Protein AF-A0A957SY38-F1 (afdb_monomer)

Structure (mmCIF, N/CA/C/O backbone):
data_AF-A0A957SY38-F1
#
_entry.id   AF-A0A957SY38-F1
#
loop_
_atom_site.group_PDB
_atom_site.id
_atom_site.type_symbol
_atom_site.label_atom_id
_atom_site.label_alt_id
_atom_site.label_comp_id
_atom_site.label_asym_id
_atom_site.label_entity_id
_atom_site.label_seq_id
_atom_site.pdbx_PDB_ins_code
_atom_site.Cartn_x
_atom_site.Cartn_y
_atom_site.Cartn_z
_atom_site.occupancy
_atom_site.B_iso_or_equiv
_atom_site.auth_seq_id
_atom_site.auth_comp_id
_atom_site.auth_asym_id
_atom_site.auth_atom_id
_atom_site.pdbx_PDB_model_num
ATOM 1 N N . VAL A 1 1 ? 1.635 20.350 -14.013 1.00 79.94 1 VAL A N 1
ATOM 2 C CA . VAL A 1 1 ? 2.293 19.852 -15.242 1.00 79.94 1 VAL A CA 1
ATOM 3 C C . VAL A 1 1 ? 1.212 19.504 -16.254 1.00 79.94 1 VAL A C 1
ATOM 5 O O . VAL A 1 1 ? 0.130 19.116 -15.829 1.00 79.94 1 VAL A O 1
ATOM 8 N N . SER A 1 2 ? 1.442 19.732 -17.550 1.00 83.50 2 SER A N 1
ATOM 9 C CA . SER A 1 2 ? 0.483 19.354 -18.598 1.00 83.50 2 SER A CA 1
ATOM 10 C C . SER A 1 2 ? 0.835 17.958 -19.095 1.00 83.50 2 SER A C 1
ATOM 12 O O . SER A 1 2 ? 1.918 17.783 -19.642 1.00 83.50 2 SER A O 1
ATOM 14 N N . ARG A 1 3 ? -0.064 16.991 -18.899 1.00 92.38 3 ARG A N 1
ATOM 15 C CA . ARG A 1 3 ? 0.058 15.640 -19.458 1.00 92.38 3 ARG A CA 1
ATOM 16 C C . ARG A 1 3 ? -0.596 15.587 -20.826 1.00 92.38 3 ARG A C 1
ATOM 18 O O . ARG A 1 3 ? -1.640 16.208 -21.031 1.00 92.38 3 ARG A O 1
ATOM 25 N N . THR A 1 4 ? -0.004 14.841 -21.746 1.00 93.19 4 THR A N 1
ATOM 26 C CA . THR A 1 4 ? -0.582 14.622 -23.075 1.00 93.19 4 THR A CA 1
ATOM 27 C C . THR A 1 4 ? -0.441 13.168 -23.475 1.00 93.19 4 THR A C 1
ATOM 29 O O . THR A 1 4 ? 0.666 12.633 -23.462 1.00 93.19 4 THR A O 1
ATOM 32 N N . THR A 1 5 ? -1.548 12.553 -23.879 1.00 95.75 5 THR A N 1
ATOM 33 C CA . THR A 1 5 ? -1.513 11.259 -24.559 1.00 95.75 5 THR A CA 1
ATOM 34 C C . THR A 1 5 ? -1.025 11.452 -25.993 1.00 95.75 5 THR A C 1
ATOM 36 O O . THR A 1 5 ? -1.453 12.393 -26.669 1.00 95.75 5 THR A O 1
ATOM 39 N N . VAL A 1 6 ? -0.126 10.588 -26.455 1.00 96.31 6 VAL A N 1
ATOM 40 C CA . VAL A 1 6 ? 0.447 10.615 -27.806 1.00 96.31 6 VAL A CA 1
ATOM 41 C C . VAL A 1 6 ? 0.292 9.259 -28.484 1.00 96.31 6 VAL A C 1
ATOM 43 O O . VAL A 1 6 ? 0.269 8.231 -27.815 1.00 96.31 6 VAL A O 1
ATOM 46 N N . ALA A 1 7 ? 0.189 9.277 -29.814 1.00 96.50 7 ALA A N 1
ATOM 47 C CA . ALA A 1 7 ? 0.090 8.060 -30.609 1.00 96.50 7 ALA A CA 1
ATOM 48 C C . ALA A 1 7 ? 1.457 7.363 -30.710 1.00 96.50 7 ALA A C 1
ATOM 50 O O . ALA A 1 7 ? 2.388 7.934 -31.287 1.00 96.50 7 ALA A O 1
ATOM 51 N N . GLY A 1 8 ? 1.572 6.136 -30.197 1.00 94.19 8 GLY A N 1
ATOM 52 C CA . GLY A 1 8 ? 2.828 5.380 -30.163 1.00 94.19 8 GLY A CA 1
ATOM 53 C C . GLY A 1 8 ? 3.878 5.996 -29.230 1.00 94.19 8 GLY A C 1
ATOM 54 O O . GLY A 1 8 ? 3.548 6.545 -28.180 1.00 94.19 8 GLY A O 1
ATOM 55 N N . ALA A 1 9 ? 5.160 5.890 -29.588 1.00 95.12 9 ALA A N 1
ATOM 56 C CA . ALA A 1 9 ? 6.260 6.306 -28.717 1.00 95.12 9 ALA A CA 1
ATOM 57 C C . ALA A 1 9 ? 6.232 7.804 -28.355 1.00 95.12 9 ALA A C 1
ATOM 59 O O . ALA A 1 9 ? 5.933 8.667 -29.186 1.00 95.12 9 ALA A O 1
ATOM 60 N N . ILE A 1 10 ? 6.626 8.109 -27.117 1.00 96.69 10 ILE A N 1
ATOM 61 C CA . ILE A 1 10 ? 6.794 9.483 -26.634 1.00 96.69 10 ILE A CA 1
ATOM 62 C C . ILE A 1 10 ? 7.938 10.216 -27.350 1.00 96.69 10 ILE A C 1
ATOM 64 O O . ILE A 1 10 ? 8.841 9.610 -27.932 1.00 96.69 10 ILE A O 1
ATOM 68 N N . ALA A 1 11 ? 7.923 11.546 -27.289 1.00 96.12 11 ALA A N 1
ATOM 69 C CA . ALA A 1 11 ? 8.984 12.382 -27.830 1.00 96.12 11 ALA A CA 1
ATOM 70 C C . ALA A 1 11 ? 10.340 12.106 -27.150 1.00 96.12 11 ALA A C 1
ATOM 72 O O . ALA A 1 11 ? 10.431 11.788 -25.962 1.00 96.12 11 ALA A O 1
ATOM 73 N N . ALA A 1 12 ? 11.421 12.255 -27.918 1.00 94.38 12 ALA A N 1
ATOM 74 C CA . ALA A 1 12 ? 12.777 12.103 -27.406 1.00 94.38 12 ALA A CA 1
ATOM 75 C C . ALA A 1 12 ? 13.173 13.268 -26.485 1.00 94.38 12 ALA A C 1
ATOM 77 O O . ALA A 1 12 ? 12.737 14.404 -26.672 1.00 94.38 12 ALA A O 1
ATOM 78 N N . GLY A 1 13 ? 14.073 13.003 -25.534 1.00 94.88 13 GLY A N 1
ATOM 79 C CA . GLY A 1 13 ? 14.542 14.027 -24.601 1.00 94.88 13 GLY A CA 1
ATOM 80 C C . GLY A 1 13 ? 13.419 14.549 -23.699 1.00 94.88 13 GLY A C 1
ATOM 81 O O . GLY A 1 13 ? 12.395 13.894 -23.531 1.00 94.88 13 GLY A O 1
ATOM 82 N N . ALA A 1 14 ? 13.614 15.730 -23.115 1.00 94.88 14 ALA A N 1
ATOM 83 C CA . ALA A 1 14 ? 12.714 16.278 -22.098 1.00 94.88 14 ALA A CA 1
ATOM 84 C C . ALA A 1 14 ? 11.263 16.507 -22.578 1.00 94.88 14 ALA A C 1
ATOM 86 O O . ALA A 1 14 ? 10.340 16.525 -21.766 1.00 94.88 14 ALA A O 1
ATOM 87 N N . ASP A 1 15 ? 11.037 16.628 -23.890 1.00 94.75 15 ASP A N 1
ATOM 88 C CA . ASP A 1 15 ? 9.701 16.826 -24.471 1.00 94.75 15 ASP A CA 1
ATOM 89 C C . ASP A 1 15 ? 8.756 15.636 -24.204 1.00 94.75 15 ASP A C 1
ATOM 91 O O . ASP A 1 15 ? 7.536 15.806 -24.178 1.00 94.75 15 ASP A O 1
ATOM 95 N N . GLY A 1 16 ? 9.310 14.439 -23.974 1.00 95.31 16 GLY A N 1
ATOM 96 C CA . GLY A 1 16 ? 8.559 13.227 -23.637 1.00 95.31 16 GLY A CA 1
ATOM 97 C C . GLY A 1 16 ? 8.314 13.002 -22.143 1.00 95.31 16 GLY A C 1
ATOM 98 O O . GLY A 1 16 ? 7.634 12.046 -21.794 1.00 95.31 16 GLY A O 1
ATOM 99 N N . ASP A 1 17 ? 8.841 13.846 -21.248 1.00 95.25 17 ASP A N 1
ATOM 100 C CA . ASP A 1 17 ? 8.916 13.564 -19.800 1.00 95.25 17 ASP A CA 1
ATOM 101 C C . ASP A 1 17 ? 7.569 13.424 -19.075 1.00 95.25 17 ASP A C 1
ATOM 103 O O . ASP A 1 17 ? 7.537 12.974 -17.933 1.00 95.25 17 ASP A O 1
ATOM 107 N N . ASN A 1 18 ? 6.474 13.864 -19.697 1.00 95.12 18 ASN A N 1
ATOM 108 C CA . ASN A 1 18 ? 5.114 13.766 -19.155 1.00 95.12 18 ASN A CA 1
ATOM 109 C C . ASN A 1 18 ? 4.106 13.399 -20.258 1.00 95.12 18 ASN A C 1
ATOM 111 O O . ASN A 1 18 ? 2.960 13.864 -20.266 1.00 95.12 18 ASN A O 1
ATOM 115 N N . GLN A 1 19 ? 4.567 12.631 -21.246 1.00 95.38 19 GLN A N 1
ATOM 116 C CA . GLN A 1 19 ? 3.722 12.079 -22.297 1.00 95.38 19 GLN A CA 1
ATOM 117 C C . GLN A 1 19 ? 3.343 10.641 -21.944 1.00 95.38 19 GLN A C 1
ATOM 119 O O . GLN A 1 19 ? 4.170 9.872 -21.459 1.00 95.38 19 GLN A O 1
ATOM 124 N N . LEU A 1 20 ? 2.091 10.278 -22.203 1.00 94.25 20 LEU A N 1
ATOM 125 C CA . LEU A 1 20 ? 1.596 8.913 -22.034 1.00 94.25 20 LEU A CA 1
ATOM 126 C C . LEU A 1 20 ? 1.368 8.318 -23.423 1.00 94.25 20 LEU A C 1
ATOM 128 O O . LEU A 1 20 ? 0.679 8.931 -24.239 1.00 94.25 20 LEU A O 1
ATOM 132 N N . SER A 1 21 ? 1.964 7.165 -23.711 1.00 94.75 21 SER A N 1
ATOM 133 C CA . SER A 1 21 ? 1.693 6.463 -24.966 1.00 94.75 21 SER A CA 1
ATOM 134 C C . SER A 1 21 ? 0.283 5.868 -24.941 1.00 94.75 21 SER A C 1
ATOM 136 O O . SER A 1 21 ? -0.179 5.418 -23.894 1.00 94.75 21 SER A O 1
ATOM 138 N N . ASP A 1 22 ? -0.409 5.864 -26.079 1.00 95.00 22 ASP A N 1
ATOM 139 C CA . ASP A 1 22 ? -1.618 5.055 -26.277 1.00 95.00 22 ASP A CA 1
ATOM 140 C C . ASP A 1 22 ? -1.317 3.605 -26.704 1.00 95.00 22 ASP A C 1
ATOM 142 O O . ASP A 1 22 ? -2.225 2.773 -26.743 1.00 95.00 22 ASP A O 1
ATOM 146 N N . ASP A 1 23 ? -0.053 3.296 -27.002 1.00 93.94 23 ASP A N 1
ATOM 147 C CA . ASP A 1 23 ? 0.437 1.952 -27.264 1.00 93.94 23 ASP A CA 1
ATOM 148 C C . ASP A 1 23 ? 0.973 1.359 -25.952 1.00 93.94 23 ASP A C 1
ATOM 150 O O . ASP A 1 23 ? 2.042 1.760 -25.490 1.00 93.94 23 ASP A O 1
ATOM 154 N N . PRO A 1 24 ? 0.281 0.376 -25.352 1.00 89.31 24 PRO A N 1
ATOM 155 C CA . PRO A 1 24 ? 0.676 -0.186 -24.063 1.00 89.31 24 PRO A CA 1
ATOM 156 C C . PRO A 1 24 ? 1.985 -0.988 -24.132 1.00 89.31 24 PRO A C 1
ATOM 158 O O . PRO A 1 24 ? 2.511 -1.382 -23.096 1.00 89.31 24 PRO A O 1
ATOM 161 N N . THR A 1 25 ? 2.514 -1.256 -25.333 1.00 90.50 25 THR A N 1
ATOM 162 C CA . THR A 1 25 ? 3.829 -1.888 -25.519 1.00 90.50 25 THR A CA 1
ATOM 163 C C . THR A 1 25 ? 4.977 -0.879 -25.589 1.00 90.50 25 THR A C 1
ATOM 165 O O . THR A 1 25 ? 6.143 -1.270 -25.535 1.00 90.50 25 THR A O 1
ATOM 168 N N . SER A 1 26 ? 4.665 0.415 -25.700 1.00 92.75 26 SER A N 1
ATOM 169 C CA . SER A 1 26 ? 5.651 1.485 -25.792 1.00 92.75 26 SER A CA 1
ATOM 170 C C . SER A 1 26 ? 5.959 2.053 -24.400 1.00 92.75 26 SER A C 1
ATOM 172 O O . SER A 1 26 ? 5.058 2.592 -23.757 1.00 92.75 26 SER A O 1
ATOM 174 N N . PRO A 1 27 ? 7.220 2.002 -23.930 1.00 93.12 27 PRO A N 1
ATOM 175 C CA . PRO A 1 27 ? 7.590 2.606 -22.657 1.00 93.12 27 PRO A CA 1
ATOM 176 C C . PRO A 1 27 ? 7.414 4.130 -22.684 1.00 93.12 27 PRO A C 1
ATOM 178 O O . PRO A 1 27 ? 7.592 4.802 -23.707 1.00 93.12 27 PRO A O 1
ATOM 181 N N . ASN A 1 28 ? 7.083 4.690 -21.529 1.00 94.44 28 ASN A N 1
ATOM 182 C CA . ASN A 1 28 ? 6.844 6.107 -21.310 1.00 94.44 28 ASN A CA 1
ATOM 183 C C . ASN A 1 28 ? 7.289 6.506 -19.895 1.00 94.44 28 ASN A C 1
ATOM 185 O O . ASN A 1 28 ? 7.605 5.664 -19.064 1.00 94.44 28 ASN A O 1
ATOM 189 N N . ARG A 1 29 ? 7.323 7.806 -19.603 1.00 92.88 29 ARG A N 1
ATOM 190 C CA . ARG A 1 29 ? 7.640 8.309 -18.260 1.00 92.88 29 ARG A CA 1
ATOM 191 C C . ARG A 1 29 ? 6.792 9.526 -17.937 1.00 92.88 29 ARG A C 1
ATOM 193 O O . ARG A 1 29 ? 6.439 10.297 -18.828 1.00 92.88 29 ARG A O 1
ATOM 200 N N . ASP A 1 30 ? 6.485 9.681 -16.659 1.00 93.88 30 ASP A N 1
ATOM 201 C CA . ASP A 1 30 ? 5.758 10.827 -16.129 1.00 93.88 30 ASP A CA 1
ATOM 202 C C . ASP A 1 30 ? 6.435 11.284 -14.8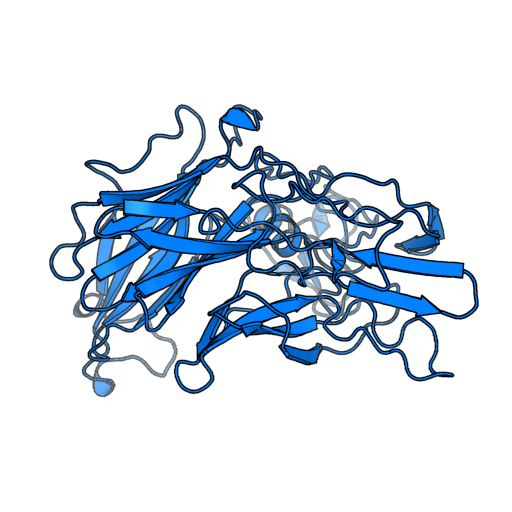40 1.00 93.88 30 ASP A C 1
ATOM 204 O O . ASP A 1 30 ? 6.210 10.735 -13.759 1.00 93.88 30 ASP A O 1
ATOM 208 N N . LEU A 1 31 ? 7.318 12.274 -14.970 1.00 93.75 31 LEU A N 1
ATOM 209 C CA . LEU A 1 31 ? 8.125 12.751 -13.845 1.00 93.75 31 LEU A CA 1
ATOM 210 C C . LEU A 1 31 ? 7.263 13.411 -12.759 1.00 93.75 31 LEU A C 1
ATOM 212 O O . LEU A 1 31 ? 7.582 13.319 -11.575 1.00 93.75 31 LEU A O 1
ATOM 216 N N . ASP A 1 32 ? 6.165 14.070 -13.145 1.00 93.69 32 ASP A N 1
ATOM 217 C CA . ASP A 1 32 ? 5.232 14.678 -12.192 1.00 93.69 32 ASP A CA 1
ATOM 218 C C . ASP A 1 32 ? 4.426 13.624 -11.429 1.00 93.69 32 ASP A C 1
ATOM 220 O O . ASP A 1 32 ? 4.154 13.830 -10.250 1.00 93.69 32 ASP A O 1
ATOM 224 N N . ALA A 1 33 ? 4.042 12.517 -12.072 1.00 93.56 33 ALA A N 1
ATOM 225 C CA . ALA A 1 33 ? 3.316 11.423 -11.430 1.00 93.56 33 ALA A CA 1
ATOM 226 C C . ALA A 1 33 ? 4.236 10.650 -10.486 1.00 93.56 33 ALA A C 1
ATOM 228 O O . ALA A 1 33 ? 3.856 10.420 -9.341 1.00 93.56 33 ALA A O 1
ATOM 229 N N . TYR A 1 34 ? 5.464 10.348 -10.923 1.00 93.94 34 TYR A N 1
ATOM 230 C CA . TYR A 1 34 ? 6.464 9.632 -10.127 1.00 93.94 34 TYR A CA 1
ATOM 231 C C . TYR A 1 34 ? 6.667 10.265 -8.740 1.00 93.94 34 TYR A C 1
ATOM 233 O O . TYR A 1 34 ? 6.623 9.583 -7.717 1.00 93.94 34 TYR A O 1
ATOM 241 N N . GLY A 1 35 ? 6.828 11.591 -8.684 1.00 93.19 35 GLY A N 1
ATOM 242 C CA . GLY A 1 35 ? 7.008 12.313 -7.420 1.00 93.19 35 GLY A CA 1
ATOM 243 C C . GLY A 1 35 ? 5.735 12.478 -6.579 1.00 93.19 35 GLY A C 1
ATOM 244 O O . GLY A 1 35 ? 5.821 12.921 -5.438 1.00 93.19 35 GLY A O 1
ATOM 245 N N . LYS A 1 36 ? 4.559 12.162 -7.129 1.00 95.00 36 LYS A N 1
ATOM 246 C CA . LYS A 1 36 ? 3.239 12.399 -6.516 1.00 95.00 36 LYS A CA 1
ATOM 247 C C . LYS A 1 36 ? 2.543 11.149 -5.996 1.00 95.00 36 LYS A C 1
ATOM 249 O O . LYS A 1 36 ? 1.549 11.269 -5.274 1.00 95.00 36 LYS A O 1
ATOM 254 N N . VAL A 1 37 ? 3.051 9.966 -6.329 1.00 95.31 37 VAL A N 1
ATOM 255 C CA . VAL A 1 37 ? 2.638 8.709 -5.694 1.00 95.31 37 VAL A CA 1
ATOM 256 C C . VAL A 1 37 ? 2.716 8.877 -4.174 1.00 95.31 37 VAL A C 1
ATOM 258 O O . VAL A 1 37 ? 3.676 9.466 -3.679 1.00 95.31 37 VAL A O 1
ATOM 261 N N . GLY A 1 38 ? 1.710 8.433 -3.421 1.00 95.06 38 GLY A N 1
ATOM 262 C CA . GLY A 1 38 ? 1.677 8.650 -1.966 1.00 95.06 38 GLY A CA 1
ATOM 263 C C . GLY A 1 38 ? 1.011 9.946 -1.501 1.00 95.06 38 GLY A C 1
ATOM 264 O O . GLY A 1 38 ? 0.711 10.046 -0.324 1.00 95.06 38 GLY A O 1
ATOM 265 N N . SER A 1 39 ? 0.780 10.939 -2.376 1.00 95.38 39 SER A N 1
ATOM 266 C CA . SER A 1 39 ? 0.422 12.299 -1.915 1.00 95.38 39 SER A CA 1
ATOM 267 C C . SER A 1 39 ? -0.611 13.062 -2.750 1.00 95.38 39 SER A C 1
ATOM 269 O O . SER A 1 39 ? -1.096 14.096 -2.308 1.00 95.38 39 SER A O 1
ATOM 271 N N .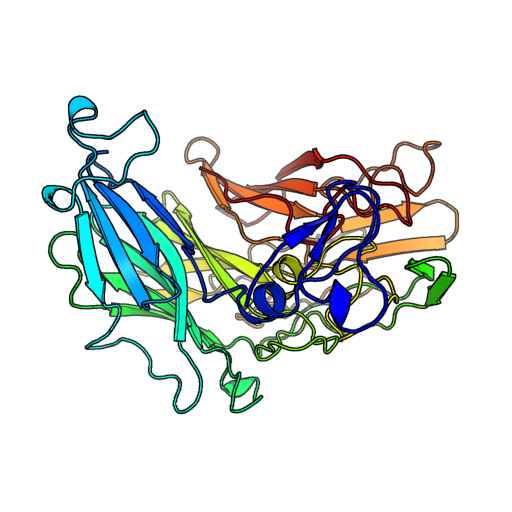 ALA A 1 40 ? -0.966 12.625 -3.962 1.00 94.00 40 ALA A N 1
ATOM 272 C CA . ALA A 1 40 ? -1.775 13.467 -4.856 1.00 94.00 40 ALA A CA 1
ATOM 273 C C . ALA A 1 40 ? -3.292 13.228 -4.841 1.00 94.00 40 ALA A C 1
ATOM 275 O O . ALA A 1 40 ? -4.027 14.134 -5.240 1.00 94.00 40 ALA A O 1
ATOM 276 N N . SER A 1 41 ? -3.764 12.043 -4.449 1.00 93.69 41 SER A N 1
ATOM 277 C CA . SER A 1 41 ? -5.167 11.644 -4.634 1.00 93.69 41 SER A CA 1
ATOM 278 C C . SER A 1 41 ? -5.772 11.057 -3.359 1.00 93.69 41 SER A C 1
ATOM 280 O O . SER A 1 41 ? -5.679 11.683 -2.304 1.00 93.69 41 SER A O 1
ATOM 282 N N . TYR A 1 42 ? -6.415 9.897 -3.464 1.00 96.31 42 TYR A N 1
ATOM 283 C CA . TYR A 1 42 ? -7.041 9.195 -2.360 1.00 96.31 42 TYR A CA 1
ATOM 284 C C . TYR A 1 42 ? -6.190 7.976 -2.022 1.00 96.31 42 TYR A C 1
ATOM 286 O O . TYR A 1 42 ? -5.564 7.414 -2.923 1.00 96.31 42 TYR A O 1
ATOM 294 N N . GLY A 1 43 ? -6.115 7.659 -0.736 1.00 96.62 43 GLY A N 1
ATOM 295 C CA . GLY A 1 43 ? -5.597 6.386 -0.265 1.00 96.62 43 GLY A CA 1
ATOM 296 C C . GLY A 1 43 ? -6.745 5.398 -0.237 1.00 96.62 43 GLY A C 1
ATOM 297 O O . GLY A 1 43 ? -7.457 5.240 -1.229 1.00 96.62 43 GLY A O 1
ATOM 298 N N . ASP A 1 44 ? -6.939 4.818 0.931 1.00 97.50 44 ASP A N 1
ATOM 299 C CA . ASP A 1 44 ? -7.923 3.782 1.165 1.00 97.50 44 ASP A CA 1
ATOM 300 C C . ASP A 1 44 ? -9.352 4.327 1.369 1.00 97.50 44 ASP A C 1
ATOM 302 O O . ASP A 1 44 ? -9.559 5.529 1.630 1.00 97.50 44 ASP A O 1
ATOM 306 N N . ILE A 1 45 ? -10.335 3.443 1.211 1.00 96.88 45 ILE A N 1
ATOM 307 C CA . ILE A 1 45 ? -11.766 3.667 1.401 1.00 96.88 45 ILE A CA 1
ATOM 308 C C . ILE A 1 45 ? -12.347 2.561 2.277 1.00 96.88 45 ILE A C 1
ATOM 310 O O . ILE A 1 45 ? -11.895 1.440 2.217 1.00 96.88 45 ILE A O 1
ATOM 314 N N . ASP A 1 46 ? -13.378 2.856 3.065 1.00 97.44 46 ASP A 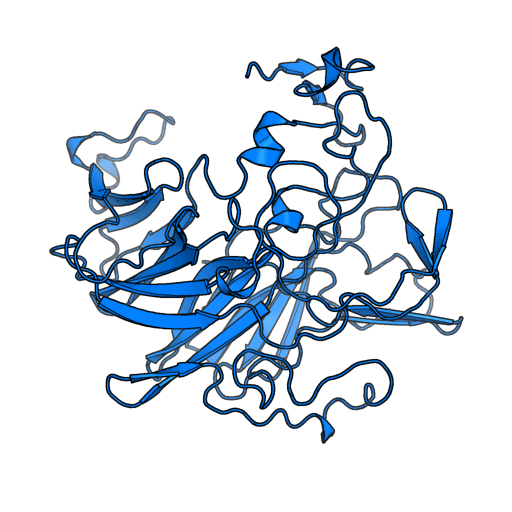N 1
ATOM 315 C CA . ASP A 1 46 ? -14.049 1.804 3.838 1.00 97.44 46 ASP A CA 1
ATOM 316 C C . ASP A 1 46 ? -15.500 2.196 4.140 1.00 97.44 46 ASP A C 1
ATOM 318 O O . ASP A 1 46 ? -15.858 3.383 4.201 1.00 97.44 46 ASP A O 1
ATOM 322 N N . LEU A 1 47 ? -16.373 1.202 4.292 1.00 96.56 47 LEU A N 1
ATOM 323 C CA . LEU A 1 47 ? -17.793 1.413 4.554 1.00 96.56 47 LEU A CA 1
ATOM 324 C C . LEU A 1 47 ? -18.087 1.289 6.052 1.00 96.56 47 LEU A C 1
ATOM 326 O O . LEU A 1 47 ? -17.681 0.338 6.708 1.00 96.56 47 LEU A O 1
ATOM 330 N N . SER A 1 48 ? -18.877 2.213 6.601 1.00 96.31 48 SER A N 1
ATOM 331 C CA . SER A 1 48 ? -19.338 2.089 7.985 1.00 96.31 48 SER A CA 1
ATOM 332 C C . SER A 1 48 ? -20.099 0.780 8.225 1.00 96.31 48 SER A C 1
ATOM 334 O O . SER A 1 48 ? -20.803 0.294 7.342 1.00 96.31 48 SER A O 1
ATOM 336 N N . ASP A 1 49 ? -20.042 0.256 9.457 1.00 93.62 49 ASP A N 1
ATOM 337 C CA . ASP A 1 49 ? -20.684 -1.016 9.848 1.00 93.62 49 ASP A CA 1
ATOM 338 C C . ASP A 1 49 ? -22.189 -1.102 9.490 1.00 93.62 49 ASP A C 1
ATOM 340 O O . ASP A 1 49 ? -22.751 -2.188 9.343 1.00 93.62 49 ASP A O 1
ATOM 344 N N . ASP A 1 50 ? -22.873 0.042 9.398 1.00 94.94 50 ASP A N 1
ATOM 345 C CA . ASP A 1 50 ? -24.296 0.148 9.059 1.00 94.94 50 ASP A CA 1
ATOM 346 C C . ASP A 1 50 ? -24.578 0.321 7.554 1.00 94.94 50 ASP A C 1
ATOM 348 O O . ASP A 1 50 ? -25.742 0.362 7.152 1.00 94.94 50 ASP A O 1
ATOM 352 N N . GLY A 1 51 ? -23.534 0.422 6.730 1.00 95.06 51 GLY A N 1
ATOM 353 C CA . GLY A 1 51 ? -23.604 0.590 5.282 1.00 95.06 51 GLY A CA 1
ATOM 354 C C . GLY A 1 51 ? -23.979 1.994 4.801 1.00 95.06 51 GLY A C 1
ATOM 355 O O . GLY A 1 51 ? -24.233 2.173 3.612 1.00 95.06 51 GLY A O 1
ATOM 356 N N . ASN A 1 52 ? -24.056 2.984 5.695 1.00 96.56 52 ASN A N 1
ATOM 357 C CA . ASN A 1 52 ? -24.614 4.301 5.372 1.00 96.56 52 ASN A CA 1
ATOM 358 C C . ASN A 1 52 ? -23.570 5.366 5.032 1.00 96.56 52 ASN A C 1
ATOM 360 O O . ASN A 1 52 ? -23.925 6.380 4.436 1.00 96.56 52 ASN A O 1
ATOM 364 N N . THR A 1 53 ? -22.308 5.183 5.420 1.00 97.75 53 THR A N 1
ATOM 365 C CA . THR A 1 53 ? -21.245 6.171 5.202 1.00 97.75 53 THR A CA 1
ATOM 366 C C . THR A 1 53 ? -20.040 5.520 4.547 1.00 97.75 53 THR A C 1
ATOM 368 O O . THR A 1 53 ? -19.440 4.619 5.123 1.00 97.75 53 THR A O 1
ATOM 371 N N . LEU A 1 54 ? -19.657 6.019 3.374 1.00 97.50 54 LEU A N 1
ATOM 372 C CA . LEU A 1 54 ? -18.387 5.689 2.738 1.00 97.50 54 LEU A CA 1
ATOM 373 C C . LEU A 1 54 ? -17.316 6.659 3.240 1.00 97.50 54 LEU A C 1
ATOM 375 O O . LEU A 1 54 ? -17.462 7.878 3.101 1.00 97.50 54 LEU A O 1
ATOM 379 N N . TRP A 1 55 ? -16.248 6.129 3.814 1.00 98.19 55 TRP A N 1
ATOM 380 C CA . TRP A 1 55 ? -15.098 6.892 4.276 1.00 98.19 55 TRP A CA 1
ATOM 381 C C . TRP A 1 55 ? -13.946 6.772 3.286 1.00 98.19 55 TRP A C 1
ATOM 383 O O . TRP A 1 55 ? -13.806 5.752 2.627 1.00 98.19 55 TRP A O 1
ATOM 393 N N . LEU A 1 56 ? -13.145 7.830 3.153 1.00 97.62 56 LEU A N 1
ATOM 394 C CA . LEU A 1 56 ? -11.980 7.866 2.266 1.00 97.62 56 LEU A CA 1
ATOM 395 C C . LEU A 1 56 ? -10.855 8.687 2.891 1.00 97.62 56 LEU A C 1
ATOM 397 O O . LEU A 1 56 ? -11.113 9.716 3.529 1.00 97.62 56 LEU A O 1
ATOM 401 N N . VAL A 1 57 ? -9.609 8.325 2.609 1.00 98.38 57 VAL A N 1
ATOM 402 C CA . VAL A 1 57 ? -8.440 9.152 2.937 1.00 98.38 57 VAL A CA 1
ATOM 403 C C . VAL A 1 57 ? -8.057 10.017 1.741 1.00 98.38 57 VAL A C 1
ATOM 405 O O . VAL A 1 57 ? -7.827 9.524 0.645 1.00 98.38 57 VAL A O 1
ATOM 408 N N . ASN A 1 58 ? -7.938 11.330 1.937 1.00 97.94 58 ASN A N 1
ATOM 409 C CA . ASN A 1 58 ? -7.391 12.258 0.945 1.00 97.94 58 ASN A CA 1
ATOM 410 C C . ASN A 1 58 ? -5.936 12.593 1.289 1.00 97.94 58 ASN A C 1
ATOM 412 O O . ASN A 1 58 ? -5.668 13.273 2.283 1.00 97.94 58 ASN A O 1
ATOM 416 N N . LEU A 1 59 ? -5.024 12.152 0.423 1.00 97.94 59 LEU A N 1
ATOM 417 C CA . LEU A 1 59 ? -3.570 12.231 0.585 1.00 97.94 59 LEU A CA 1
ATOM 418 C C . LEU A 1 59 ? -3.023 13.644 0.361 1.00 97.94 59 LEU A C 1
ATOM 420 O O . LEU A 1 59 ? -2.014 14.031 0.932 1.00 97.94 59 LEU A O 1
ATOM 424 N N . ASN A 1 60 ? -3.685 14.436 -0.484 1.00 96.88 60 ASN A N 1
ATOM 425 C CA . ASN A 1 60 ? -3.211 15.779 -0.825 1.00 96.88 60 ASN A CA 1
ATOM 426 C C . ASN A 1 60 ? -3.547 16.791 0.272 1.00 96.88 60 ASN A C 1
ATOM 428 O O . ASN A 1 60 ? -2.794 17.724 0.546 1.00 96.88 60 ASN A O 1
ATOM 432 N N . GLN A 1 61 ? -4.715 16.629 0.889 1.00 96.12 61 GLN A N 1
ATOM 433 C CA . GLN A 1 61 ? -5.192 17.534 1.931 1.00 96.12 61 GLN A CA 1
ATOM 434 C C . GLN A 1 61 ? -4.943 16.997 3.342 1.00 96.12 61 GLN A C 1
ATOM 436 O O . GLN A 1 61 ? -5.144 17.747 4.296 1.00 96.12 61 GLN A O 1
ATOM 441 N N . ASN A 1 62 ? -4.509 15.738 3.474 1.00 95.69 62 ASN A N 1
ATOM 442 C CA . ASN A 1 62 ? -4.403 15.013 4.739 1.00 95.69 62 ASN A CA 1
ATOM 443 C C . ASN A 1 62 ? -5.710 15.106 5.538 1.00 95.69 62 ASN A C 1
ATOM 445 O O . ASN A 1 62 ? -5.756 15.607 6.665 1.00 95.69 62 ASN A O 1
ATOM 449 N N . THR A 1 63 ? -6.802 14.662 4.917 1.00 97.31 63 THR A N 1
ATOM 450 C CA . THR A 1 63 ? -8.150 14.695 5.501 1.00 97.31 63 THR A CA 1
ATOM 451 C C . THR A 1 63 ? -8.849 13.355 5.328 1.00 97.31 63 THR A C 1
ATOM 453 O O . THR A 1 63 ? -8.739 12.746 4.267 1.00 97.31 63 THR A O 1
ATOM 456 N N . LEU A 1 64 ? -9.660 12.967 6.305 1.00 98.12 64 LEU A N 1
ATOM 457 C CA . LEU A 1 64 ? -10.734 12.000 6.115 1.00 98.12 64 LEU A CA 1
ATOM 458 C C . LEU A 1 64 ? -11.899 12.674 5.386 1.00 98.12 64 LEU A C 1
ATOM 460 O O . LEU A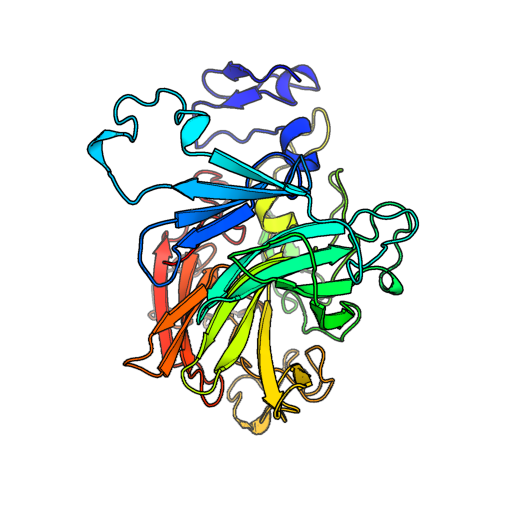 1 64 ? -12.234 13.830 5.659 1.00 98.12 64 LEU A O 1
ATOM 464 N N . ILE A 1 65 ? -12.534 11.946 4.483 1.00 98.12 65 ILE A N 1
ATOM 465 C CA . ILE A 1 65 ? -13.779 12.333 3.829 1.00 98.12 65 ILE A CA 1
ATOM 466 C C . ILE A 1 65 ? -14.835 11.313 4.239 1.00 98.12 65 ILE A C 1
ATOM 468 O O . ILE A 1 65 ? -14.562 10.121 4.227 1.00 98.12 65 ILE A O 1
ATOM 472 N N . ALA A 1 66 ? -16.026 11.782 4.593 1.00 98.12 66 ALA A N 1
ATOM 473 C CA . ALA A 1 66 ? -17.194 10.945 4.836 1.00 98.12 66 ALA A CA 1
ATOM 474 C C . ALA A 1 66 ? -18.278 11.310 3.825 1.00 98.12 66 ALA A C 1
ATOM 476 O O . ALA A 1 66 ? -18.609 12.491 3.673 1.00 98.12 66 ALA A O 1
ATOM 477 N N . VAL A 1 67 ? -18.821 10.312 3.137 1.00 98.06 67 VAL A N 1
ATOM 478 C CA . VAL A 1 67 ? -19.886 10.465 2.147 1.00 98.06 67 VAL A CA 1
ATOM 479 C C . VAL A 1 67 ? -21.102 9.672 2.604 1.00 98.06 67 VAL A C 1
ATOM 481 O O . VAL A 1 67 ? -21.028 8.456 2.744 1.00 98.06 67 VAL A O 1
ATOM 484 N N . ASP A 1 68 ? -22.224 10.353 2.820 1.00 98.00 68 ASP A N 1
ATOM 485 C CA . ASP A 1 68 ? -23.508 9.702 3.086 1.00 98.00 68 ASP A CA 1
ATOM 486 C C . ASP A 1 68 ? -23.999 8.994 1.816 1.00 98.00 68 ASP A C 1
ATOM 488 O O . ASP A 1 68 ? -24.284 9.627 0.793 1.00 98.00 68 ASP A O 1
ATOM 492 N N . VAL A 1 69 ? -24.068 7.668 1.895 1.00 97.38 69 VAL A N 1
ATOM 493 C CA . VAL A 1 69 ? -24.498 6.756 0.829 1.00 97.38 69 VAL A CA 1
ATOM 494 C C . VAL A 1 69 ? -25.780 6.000 1.199 1.00 97.38 69 VAL A C 1
ATOM 496 O O . VAL A 1 69 ? -26.185 5.084 0.484 1.00 97.38 69 VAL A O 1
ATOM 499 N N . SER A 1 70 ? -26.455 6.402 2.282 1.00 97.50 70 SER A N 1
ATOM 500 C CA . SER A 1 70 ? -27.660 5.738 2.800 1.00 97.50 70 SER A CA 1
ATOM 501 C C . SER A 1 70 ? -28.862 5.787 1.845 1.00 97.50 70 SER A C 1
ATOM 503 O O . SER A 1 70 ? -29.701 4.883 1.855 1.00 97.50 70 SER A O 1
ATOM 505 N N . ASP A 1 71 ? -28.942 6.815 0.990 1.00 96.75 71 ASP A N 1
ATOM 506 C CA . ASP A 1 71 ? -29.927 6.929 -0.091 1.00 96.75 71 ASP A CA 1
ATOM 507 C C . ASP A 1 71 ? -29.236 6.957 -1.468 1.00 96.75 71 ASP A C 1
ATOM 509 O O . ASP A 1 71 ? -28.847 8.028 -1.952 1.00 96.75 71 ASP A O 1
ATOM 513 N N . PRO A 1 72 ? -29.145 5.805 -2.161 1.00 92.69 72 PRO A N 1
ATOM 514 C CA . PRO A 1 72 ? -28.567 5.726 -3.499 1.00 92.69 72 PRO A CA 1
ATOM 515 C C . PRO A 1 72 ? -29.239 6.633 -4.537 1.00 92.69 72 PRO A C 1
ATOM 517 O O . PRO A 1 72 ? -28.626 6.939 -5.556 1.00 92.69 72 PRO A O 1
ATOM 520 N N . ALA A 1 73 ? -30.480 7.089 -4.313 1.00 95.31 73 ALA A N 1
ATOM 521 C CA . ALA A 1 73 ? -31.153 8.006 -5.231 1.00 95.31 73 ALA A CA 1
ATOM 522 C C . ALA A 1 73 ? -30.571 9.433 -5.203 1.00 95.31 73 ALA A C 1
ATOM 524 O O . ALA A 1 73 ? -30.807 10.192 -6.146 1.00 95.31 73 ALA A O 1
ATOM 525 N N . GLN A 1 74 ? -29.822 9.805 -4.155 1.00 94.62 74 GLN A N 1
ATOM 526 C CA . GLN A 1 74 ? -29.100 11.084 -4.081 1.00 94.62 74 GLN A CA 1
ATOM 527 C C . GLN A 1 74 ? -27.708 11.022 -4.726 1.00 94.62 74 GLN A C 1
ATOM 529 O O . GLN A 1 74 ? -27.085 12.066 -4.934 1.00 94.62 74 GLN A O 1
ATOM 534 N N . LEU A 1 75 ? -27.208 9.820 -5.029 1.00 95.38 75 LEU A N 1
ATOM 535 C CA . LEU A 1 75 ? -25.872 9.626 -5.576 1.00 95.38 75 LEU A CA 1
ATOM 536 C C . LEU A 1 75 ? -25.885 9.751 -7.110 1.00 95.38 75 LEU A C 1
ATOM 538 O O . LEU A 1 75 ? -26.744 9.168 -7.780 1.00 95.38 75 LEU A O 1
ATOM 542 N N . PRO A 1 76 ? -24.938 10.500 -7.699 1.00 93.69 76 PRO A N 1
ATOM 543 C CA . PRO A 1 76 ? -24.846 10.627 -9.145 1.00 93.69 76 PRO A CA 1
ATOM 544 C C . PRO A 1 76 ? -24.404 9.304 -9.785 1.00 93.69 76 PRO A C 1
ATOM 546 O O . PRO A 1 76 ? -23.474 8.649 -9.326 1.00 93.69 76 PRO A O 1
ATOM 549 N N . THR A 1 77 ? -25.050 8.932 -10.891 1.00 93.56 77 THR A N 1
ATOM 550 C CA . THR A 1 77 ? -24.709 7.738 -11.697 1.00 93.56 77 THR A CA 1
ATOM 551 C C . THR A 1 77 ? -24.174 8.094 -13.086 1.00 93.56 77 THR A C 1
ATOM 553 O O . THR A 1 77 ? -23.835 7.217 -13.876 1.00 93.56 77 THR A O 1
ATOM 556 N N . ASP A 1 78 ? -24.083 9.388 -13.393 1.00 93.31 78 ASP A N 1
ATOM 557 C CA . ASP A 1 78 ? -23.637 9.947 -14.672 1.00 93.31 78 ASP A CA 1
ATOM 558 C C . ASP A 1 78 ? -22.200 10.498 -14.620 1.00 93.31 78 ASP A C 1
ATOM 560 O O . ASP A 1 78 ? -21.743 11.140 -15.566 1.00 93.31 78 ASP A O 1
ATOM 564 N N . GLY A 1 79 ? -21.492 10.262 -13.511 1.00 90.25 79 GLY A N 1
ATOM 565 C CA . GLY A 1 79 ? -20.144 10.775 -13.268 1.00 90.25 79 GLY A CA 1
ATOM 566 C C . GLY A 1 79 ? -20.088 12.251 -12.860 1.00 90.25 79 GLY A C 1
ATOM 567 O O . GLY A 1 79 ? -18.996 12.815 -12.787 1.00 90.25 79 GLY A O 1
ATOM 568 N N . SER A 1 80 ? -21.228 12.900 -12.598 1.00 94.31 80 SER A N 1
ATOM 569 C CA . SER A 1 80 ? -21.233 14.220 -11.961 1.00 94.31 80 SER A CA 1
ATOM 570 C C . SER A 1 80 ? -20.727 14.153 -10.512 1.00 94.31 80 SER A C 1
ATOM 572 O O . SER A 1 80 ? -20.663 13.091 -9.895 1.00 94.31 80 SER A O 1
ATOM 574 N N . ALA A 1 81 ? -20.306 15.300 -9.970 1.00 94.31 81 ALA A N 1
ATOM 575 C CA . ALA A 1 81 ? -19.764 15.370 -8.616 1.00 94.31 81 ALA A CA 1
ATOM 576 C C . ALA A 1 81 ? -20.833 15.047 -7.557 1.00 94.31 81 ALA A C 1
ATOM 578 O O . ALA A 1 81 ? -21.977 15.493 -7.669 1.00 94.31 81 ALA A O 1
ATOM 579 N N . VAL A 1 82 ? -20.432 14.338 -6.496 1.00 95.50 82 VAL A N 1
ATOM 580 C CA . VAL A 1 82 ? -21.299 14.063 -5.341 1.00 95.50 82 VAL A CA 1
ATOM 581 C C . VAL A 1 82 ? -21.763 15.390 -4.715 1.00 95.50 82 VAL A C 1
ATOM 583 O O . VAL A 1 82 ? -20.932 16.281 -4.497 1.00 95.50 82 VAL A O 1
ATOM 586 N N . PRO A 1 83 ? -23.068 15.563 -4.420 1.00 96.62 83 PRO A N 1
ATOM 587 C CA . PRO A 1 83 ? -23.572 16.767 -3.773 1.00 96.62 83 PRO A CA 1
ATOM 588 C C . PRO A 1 83 ? -22.831 17.073 -2.470 1.00 96.62 83 PRO A C 1
ATOM 590 O O . PRO A 1 83 ? -22.727 16.223 -1.589 1.00 96.62 83 PRO A O 1
ATOM 593 N N . SER A 1 84 ? -22.388 18.320 -2.291 1.00 96.50 84 SER A N 1
ATOM 594 C CA . SER A 1 84 ? -21.640 18.731 -1.092 1.00 96.50 84 SER A CA 1
ATOM 595 C C . SER A 1 84 ? -22.426 18.580 0.216 1.00 96.50 84 SER A C 1
ATOM 597 O O . SER A 1 84 ? -21.843 18.659 1.286 1.00 96.50 84 SER A O 1
ATOM 599 N N . SER A 1 85 ? -23.749 18.405 0.154 1.00 96.94 85 SER A N 1
ATOM 600 C CA . SER A 1 85 ? -24.587 18.103 1.319 1.00 96.94 85 SER A CA 1
ATOM 601 C C . SER A 1 85 ? -24.377 16.694 1.873 1.00 96.94 85 SER A C 1
ATOM 603 O O . SER A 1 85 ? -24.683 16.476 3.039 1.00 96.94 85 SER A O 1
ATOM 605 N N . LEU A 1 86 ? -23.880 15.763 1.054 1.00 97.88 86 LEU A N 1
ATOM 606 C CA . LEU A 1 86 ? -23.581 14.385 1.451 1.00 97.88 86 LEU A CA 1
ATOM 607 C C . LEU A 1 86 ? -22.131 14.218 1.913 1.00 97.88 86 LEU A C 1
ATOM 609 O O . LEU A 1 86 ? -21.788 13.170 2.437 1.00 97.88 86 LEU A O 1
ATOM 613 N N . VAL A 1 87 ? -21.277 15.226 1.704 1.00 97.81 87 VAL A N 1
ATOM 614 C CA . VAL A 1 87 ? -19.831 15.120 1.920 1.00 97.81 87 VAL A CA 1
ATOM 615 C C . VAL A 1 87 ? -19.415 15.937 3.138 1.00 97.81 87 VAL A C 1
ATOM 617 O O . VAL A 1 87 ? -19.657 17.143 3.203 1.00 97.81 87 VAL A O 1
ATOM 620 N N . GLN A 1 88 ? -18.734 15.292 4.078 1.00 97.62 88 GLN A N 1
ATOM 621 C CA . GLN A 1 88 ? -18.029 15.931 5.186 1.00 97.62 88 GLN A CA 1
ATOM 622 C C . GLN A 1 88 ? -16.526 15.694 5.048 1.00 97.62 88 GLN A C 1
ATOM 624 O O . GLN A 1 88 ? -16.095 14.667 4.530 1.00 97.62 88 GLN A O 1
ATOM 629 N N . VAL A 1 89 ? -15.722 16.658 5.499 1.00 97.12 89 VAL A N 1
ATOM 630 C CA . VAL A 1 89 ? -14.257 16.598 5.416 1.00 97.12 89 VAL A CA 1
ATOM 631 C C . VAL A 1 89 ? -13.667 16.932 6.777 1.00 97.12 89 VAL A C 1
ATOM 633 O O . VAL A 1 89 ? -13.970 17.979 7.353 1.00 97.12 89 VAL A O 1
ATOM 636 N N . TYR A 1 90 ? -12.796 16.057 7.265 1.00 96.94 90 TYR A N 1
ATOM 637 C CA . TYR A 1 90 ? -12.192 16.133 8.586 1.00 96.94 90 TYR A CA 1
ATOM 638 C C . TYR A 1 90 ? -10.671 16.112 8.460 1.00 96.94 90 TYR A C 1
ATOM 640 O O . TYR A 1 90 ? -10.101 15.124 8.003 1.00 96.94 90 TYR A O 1
ATOM 648 N N . PRO A 1 91 ? -9.981 17.192 8.837 1.00 95.94 91 PRO A N 1
ATOM 649 C CA . PRO A 1 91 ? -8.528 17.203 8.817 1.00 95.94 91 PRO A CA 1
ATOM 650 C C . PRO A 1 91 ? -7.905 16.190 9.778 1.00 95.94 91 PRO A C 1
ATOM 652 O O . PRO A 1 91 ? -8.342 16.055 10.921 1.00 95.94 91 PRO A O 1
ATOM 655 N N . ILE A 1 92 ? -6.820 15.553 9.345 1.00 95.25 92 ILE A N 1
ATOM 656 C CA . ILE A 1 92 ? -6.025 14.640 10.169 1.00 95.25 92 ILE A CA 1
ATOM 657 C C . ILE A 1 92 ? -4.942 15.465 10.874 1.00 95.25 92 ILE A C 1
ATOM 659 O O . ILE A 1 92 ? -3.770 15.480 10.507 1.00 95.25 92 ILE A O 1
ATOM 663 N N . PHE A 1 93 ? -5.361 16.237 11.874 1.00 89.62 93 PHE A N 1
ATOM 664 C CA . PHE A 1 93 ? -4.471 16.956 12.784 1.00 89.62 93 PHE A CA 1
ATOM 665 C C . PHE A 1 93 ? -5.091 17.025 14.178 1.00 89.62 93 PHE A C 1
ATOM 667 O O . PHE A 1 93 ? -6.298 16.873 14.348 1.00 89.62 93 PHE A O 1
ATOM 674 N N . GLY A 1 94 ? -4.280 17.339 15.187 1.00 83.31 94 GLY A N 1
ATOM 675 C CA . GLY A 1 94 ? -4.773 17.640 16.529 1.00 83.31 94 GLY A CA 1
ATOM 676 C C . GLY A 1 94 ? -4.017 16.890 17.611 1.00 83.31 94 GLY A C 1
ATOM 677 O O . GLY A 1 94 ? -2.831 16.596 17.472 1.00 83.31 94 GLY A O 1
ATOM 678 N N . ALA A 1 95 ? -4.702 16.624 18.722 1.00 82.50 95 ALA A N 1
ATOM 679 C CA . ALA A 1 95 ? -4.112 15.893 19.834 1.00 82.50 95 ALA A CA 1
ATOM 680 C C . ALA A 1 95 ? -3.746 14.464 19.405 1.00 82.50 95 ALA A C 1
ATOM 682 O O . ALA A 1 95 ? -4.549 13.789 18.767 1.00 82.50 95 ALA A O 1
ATOM 683 N N . ASN A 1 96 ? -2.548 14.022 19.796 1.00 87.12 96 ASN A N 1
ATOM 684 C CA . ASN A 1 96 ? -2.002 12.683 19.547 1.00 87.12 96 ASN A CA 1
ATOM 685 C C . ASN A 1 96 ? -1.805 12.297 18.071 1.00 87.12 96 ASN A C 1
ATOM 687 O O . ASN A 1 96 ? -1.517 11.136 17.799 1.00 87.12 96 ASN A O 1
ATOM 691 N N . VAL A 1 97 ? -1.912 13.242 17.131 1.00 95.00 97 VAL A N 1
ATOM 692 C CA . VAL A 1 97 ? -1.392 13.035 15.775 1.00 95.00 97 VAL A CA 1
ATOM 693 C C . VAL A 1 97 ? 0.131 13.242 15.824 1.00 95.00 97 VAL A C 1
ATOM 695 O O . VAL A 1 97 ? 0.565 14.303 16.290 1.00 95.00 97 VAL A O 1
ATOM 698 N N . PRO A 1 98 ? 0.951 12.261 15.401 1.00 94.56 98 PRO A N 1
ATOM 699 C CA . PRO A 1 98 ? 2.407 12.360 15.441 1.00 94.56 98 PRO A CA 1
ATOM 700 C C . PRO A 1 98 ? 2.946 13.560 14.657 1.00 94.56 98 PRO A C 1
ATOM 702 O O . PRO A 1 98 ? 2.379 13.982 13.650 1.00 94.56 98 PRO A O 1
ATOM 705 N N . THR A 1 99 ? 4.081 14.103 15.102 1.00 91.50 99 THR A N 1
ATOM 706 C CA . THR A 1 99 ? 4.814 15.137 14.361 1.00 91.50 99 THR A CA 1
ATOM 707 C C . THR A 1 99 ? 6.071 14.538 13.746 1.00 91.50 99 THR A C 1
ATOM 709 O O . THR A 1 99 ? 6.929 14.061 14.484 1.00 91.50 99 THR A O 1
ATOM 712 N N . CYS A 1 100 ? 6.243 14.666 12.433 1.00 95.31 100 CYS A N 1
ATOM 713 C CA . CYS A 1 100 ? 7.430 14.174 11.723 1.00 95.31 100 CYS A CA 1
ATOM 714 C C . CYS A 1 100 ? 8.590 15.194 11.692 1.00 95.31 100 CYS A C 1
ATOM 716 O O . CYS A 1 100 ? 9.492 15.116 10.866 1.00 95.31 100 CYS A O 1
ATOM 718 N N . GLY A 1 101 ? 8.580 16.204 12.570 1.00 94.06 101 GLY A N 1
ATOM 719 C CA . GLY A 1 101 ? 9.594 17.260 12.571 1.00 94.06 101 GLY A CA 1
ATOM 720 C C . GLY A 1 101 ? 9.589 18.069 11.269 1.00 94.06 101 GLY A C 1
ATOM 721 O O . GLY A 1 101 ? 8.662 18.839 11.029 1.00 94.06 101 GLY A O 1
ATOM 722 N N . THR A 1 102 ? 10.652 17.939 10.469 1.00 96.06 102 THR A N 1
ATOM 723 C CA . THR A 1 102 ? 10.767 18.561 9.134 1.00 96.06 102 THR A CA 1
ATOM 724 C C . THR A 1 102 ? 10.273 17.667 7.998 1.00 96.06 102 THR A C 1
ATOM 726 O O . THR A 1 102 ? 10.173 18.146 6.871 1.00 96.06 102 THR A O 1
ATOM 729 N N . ASP A 1 103 ? 10.026 16.390 8.284 1.00 97.12 103 ASP A N 1
ATOM 730 C CA . ASP A 1 103 ? 9.485 15.404 7.351 1.00 97.12 103 ASP A CA 1
ATOM 731 C C . ASP A 1 103 ? 7.951 15.499 7.294 1.00 97.12 103 ASP A C 1
ATOM 733 O O . ASP A 1 103 ? 7.333 16.263 8.047 1.00 97.12 103 ASP A O 1
ATOM 737 N N . THR A 1 104 ? 7.325 14.746 6.390 1.00 96.44 104 THR A N 1
ATOM 738 C CA . THR A 1 104 ? 5.871 14.809 6.166 1.00 96.44 104 THR A CA 1
ATOM 739 C C . THR A 1 104 ? 5.184 13.543 6.664 1.00 96.44 104 THR A C 1
ATOM 741 O O . THR A 1 104 ? 5.696 12.439 6.499 1.00 96.44 104 THR A O 1
ATOM 744 N N . LEU A 1 105 ? 4.013 13.720 7.283 1.00 97.38 105 LEU A N 1
ATOM 745 C CA . LEU A 1 105 ? 3.116 12.633 7.662 1.00 97.38 105 LEU A CA 1
ATOM 746 C C . LEU A 1 105 ? 2.151 12.359 6.505 1.00 97.38 105 LEU A C 1
ATOM 748 O O . LEU A 1 105 ? 1.417 13.269 6.106 1.00 97.38 105 LEU A O 1
ATOM 752 N N . HIS A 1 106 ? 2.131 11.126 6.009 1.00 97.44 106 HIS A N 1
ATOM 753 C CA . HIS A 1 106 ? 1.233 10.692 4.937 1.00 97.44 106 HIS A CA 1
ATOM 754 C C . HIS A 1 106 ? 0.241 9.667 5.481 1.00 97.44 106 HIS A C 1
ATOM 756 O O . HIS A 1 106 ? 0.677 8.597 5.905 1.00 97.44 106 HIS A O 1
ATOM 762 N N . PRO A 1 107 ? -1.065 9.973 5.518 1.00 97.81 107 PRO A N 1
ATOM 763 C CA . PRO A 1 107 ? -2.091 8.974 5.792 1.00 97.81 107 PRO A CA 1
ATOM 764 C C . PRO A 1 107 ? -2.335 8.107 4.549 1.00 97.81 107 PRO A C 1
ATOM 766 O O . PRO A 1 107 ? -2.157 8.608 3.445 1.00 97.81 107 PRO A O 1
ATOM 769 N N . TRP A 1 108 ? -2.779 6.857 4.693 1.00 98.31 108 TRP A N 1
ATOM 770 C CA . TRP A 1 108 ? -3.240 6.048 3.556 1.00 98.31 108 TRP A CA 1
ATOM 771 C C . TRP A 1 108 ? -4.329 5.048 3.944 1.00 98.31 108 TRP A C 1
ATOM 773 O O . TRP A 1 108 ? -5.469 5.286 3.556 1.00 98.31 108 TRP A O 1
ATOM 783 N N . GLY A 1 109 ? -3.983 3.977 4.672 1.00 98.06 109 GLY A N 1
ATOM 784 C CA . GLY A 1 109 ? -4.903 2.888 5.030 1.00 98.06 109 GLY A CA 1
ATOM 785 C C . GLY A 1 109 ? -6.014 3.323 5.980 1.00 98.06 109 GLY A C 1
ATOM 786 O O . GLY A 1 109 ? -5.811 4.239 6.790 1.00 98.06 109 GLY A O 1
ATOM 787 N N . LEU A 1 110 ? -7.176 2.682 5.896 1.00 98.50 110 LEU A N 1
ATOM 788 C CA . LEU A 1 110 ? -8.392 3.061 6.599 1.00 98.50 110 LEU A CA 1
ATOM 789 C C . LEU A 1 110 ? -9.272 1.845 6.896 1.00 98.50 110 LEU A C 1
ATOM 791 O O . LEU A 1 110 ? -9.683 1.131 6.005 1.00 98.50 110 LEU A O 1
ATOM 795 N N . LYS A 1 111 ? -9.702 1.701 8.151 1.00 98.31 111 LYS A N 1
ATOM 796 C CA . LYS A 1 111 ? -10.716 0.703 8.512 1.00 98.31 111 LYS A CA 1
ATOM 797 C C . LYS A 1 111 ? -11.745 1.251 9.470 1.00 98.31 111 LYS A C 1
ATOM 799 O O . LYS A 1 111 ? -11.383 1.806 10.513 1.00 98.31 111 LYS A O 1
ATOM 804 N N . ILE A 1 112 ? -13.025 1.066 9.176 1.00 98.06 112 ILE A N 1
ATOM 805 C CA . ILE A 1 112 ? -14.105 1.221 10.140 1.00 98.06 112 ILE A CA 1
ATOM 806 C C . ILE A 1 112 ? -14.395 -0.150 10.744 1.00 98.06 112 ILE A C 1
ATOM 808 O O . ILE A 1 112 ? -14.754 -1.108 10.072 1.00 98.06 112 ILE A O 1
ATOM 812 N N . TYR A 1 113 ? -14.228 -0.249 12.057 1.00 95.81 113 TYR A N 1
ATOM 813 C CA . TYR A 1 113 ? -14.424 -1.490 12.787 1.00 95.81 113 TYR A CA 1
ATOM 814 C C . TYR A 1 113 ? -15.124 -1.227 14.115 1.00 95.81 113 TYR A C 1
ATOM 816 O O . TYR A 1 113 ? -14.598 -0.548 15.006 1.00 95.81 113 TYR A O 1
ATOM 824 N N . ARG A 1 114 ? -16.326 -1.798 14.271 1.00 93.69 114 ARG A N 1
ATOM 825 C CA . ARG A 1 114 ? -17.116 -1.774 15.516 1.00 93.69 114 ARG A CA 1
ATOM 826 C C . ARG A 1 114 ? -17.334 -0.349 16.054 1.00 93.69 114 ARG A C 1
ATOM 828 O O . ARG A 1 114 ? -17.135 -0.080 17.243 1.00 93.69 114 ARG A O 1
ATOM 835 N N . GLY A 1 115 ? -17.748 0.564 15.178 1.00 93.31 115 GLY A N 1
ATOM 836 C CA . GLY A 1 115 ? -18.058 1.962 15.493 1.00 93.31 115 GLY A CA 1
ATOM 837 C C . GLY A 1 115 ? -16.838 2.852 15.752 1.00 93.31 115 GLY A C 1
ATOM 838 O O . GLY A 1 115 ? -16.976 3.941 16.314 1.00 93.31 115 GLY A O 1
ATOM 839 N N . ARG A 1 116 ? -15.634 2.406 15.383 1.00 96.62 116 ARG A N 1
ATOM 840 C CA . ARG A 1 116 ? -14.390 3.186 15.456 1.00 96.62 116 ARG A CA 1
ATOM 841 C C . ARG A 1 116 ? -13.713 3.183 14.096 1.00 96.62 116 ARG A C 1
ATOM 843 O O . ARG A 1 116 ? -13.762 2.178 13.404 1.00 96.62 116 ARG A O 1
ATOM 850 N N . GLY A 1 117 ? -13.074 4.290 13.743 1.00 98.06 117 GLY A N 1
ATOM 851 C CA . GLY A 1 117 ? -12.203 4.345 12.576 1.00 98.06 117 GLY A CA 1
ATOM 852 C C . GLY A 1 117 ? -10.745 4.178 12.980 1.00 98.06 117 GLY A C 1
ATOM 853 O O . GLY A 1 117 ? -10.356 4.626 14.062 1.00 98.06 117 GLY A O 1
ATOM 854 N N . TYR A 1 118 ? -9.955 3.558 12.116 1.00 98.44 118 TYR A N 1
ATOM 855 C CA . TYR A 1 118 ? -8.518 3.346 12.240 1.00 98.44 118 TYR A CA 1
ATOM 856 C C . TYR A 1 118 ? -7.851 3.846 10.966 1.00 98.44 118 TYR A C 1
ATOM 858 O O . TYR A 1 118 ? -8.347 3.578 9.882 1.00 98.44 118 TYR A O 1
ATOM 866 N N . ILE A 1 119 ? -6.766 4.604 11.092 1.00 98.50 119 ILE A N 1
ATOM 867 C CA . ILE A 1 119 ? -6.044 5.181 9.958 1.00 98.50 119 ILE A CA 1
ATOM 868 C C . ILE A 1 119 ? -4.552 4.881 10.072 1.00 98.50 119 ILE A C 1
ATOM 870 O O . ILE A 1 119 ? -3.953 5.096 11.132 1.00 98.50 119 ILE A O 1
ATOM 874 N N . GLY A 1 120 ? -3.969 4.389 8.981 1.00 98.44 120 GLY A N 1
ATOM 875 C CA . GLY A 1 120 ? -2.543 4.120 8.828 1.00 98.44 120 GLY A CA 1
ATOM 876 C C . GLY A 1 120 ? -1.808 5.360 8.331 1.00 98.44 120 GLY A C 1
ATOM 877 O O . GLY A 1 120 ? -2.281 6.044 7.421 1.00 98.44 120 GLY A O 1
ATOM 878 N N . LEU A 1 121 ? -0.662 5.685 8.935 1.00 98.38 121 LEU A N 1
ATOM 879 C CA . LEU A 1 121 ? 0.165 6.827 8.540 1.00 98.38 121 LEU A CA 1
ATOM 880 C C . LEU A 1 121 ? 1.654 6.498 8.579 1.00 98.38 121 LEU A C 1
ATOM 882 O O . LEU A 1 121 ? 2.090 5.692 9.397 1.00 98.38 121 LEU A O 1
ATOM 886 N N . VAL A 1 122 ? 2.444 7.200 7.769 1.00 98.50 122 VAL A N 1
ATOM 887 C CA . VAL A 1 122 ? 3.910 7.095 7.758 1.00 98.50 122 VAL A CA 1
ATOM 888 C C . VAL A 1 122 ? 4.549 8.483 7.805 1.00 98.50 122 VAL A C 1
ATOM 890 O O . VAL A 1 122 ? 4.186 9.369 7.030 1.00 98.50 122 VAL A O 1
ATOM 893 N N . CYS A 1 123 ? 5.511 8.681 8.710 1.00 98.19 123 CYS A N 1
ATOM 894 C CA . CYS A 1 123 ? 6.480 9.774 8.598 1.00 98.19 123 CYS A CA 1
ATOM 895 C C . CYS A 1 123 ? 7.513 9.406 7.534 1.00 98.19 123 CYS A C 1
ATOM 897 O O . CYS A 1 123 ? 8.217 8.419 7.701 1.00 98.19 123 CYS A O 1
ATOM 899 N N . ASP A 1 124 ? 7.615 10.186 6.459 1.00 97.19 124 ASP A N 1
ATOM 900 C CA . ASP A 1 124 ? 8.326 9.779 5.237 1.00 97.19 124 ASP A CA 1
ATOM 901 C C . ASP A 1 124 ? 9.859 9.841 5.285 1.00 97.19 124 ASP A C 1
ATOM 903 O O . ASP A 1 124 ? 10.522 9.344 4.372 1.00 97.19 124 ASP A O 1
ATOM 907 N N . ALA A 1 125 ? 10.432 10.487 6.303 1.00 97.56 125 ALA A N 1
ATOM 908 C CA . ALA A 1 125 ? 11.858 10.805 6.378 1.00 97.56 125 ALA A CA 1
ATOM 909 C C . ALA A 1 125 ? 12.417 11.520 5.120 1.00 97.56 125 ALA A C 1
ATOM 911 O O . ALA A 1 125 ? 13.628 11.505 4.881 1.00 97.56 125 ALA A O 1
ATOM 912 N N . PHE A 1 126 ? 11.571 12.151 4.297 1.00 95.88 126 PHE A N 1
ATOM 913 C CA . PHE A 1 126 ? 11.949 12.654 2.972 1.00 95.88 126 PHE A CA 1
ATOM 914 C C . PHE A 1 126 ? 12.991 13.776 3.041 1.00 95.88 126 PHE A C 1
ATOM 916 O O . PHE A 1 126 ? 13.901 13.846 2.216 1.00 95.88 126 PHE A O 1
ATOM 923 N N . VAL A 1 127 ? 12.886 14.675 4.018 1.00 96.69 127 VAL A N 1
ATOM 924 C CA . VAL A 1 127 ? 13.809 15.807 4.167 1.00 96.69 127 VAL A CA 1
ATOM 925 C C . VAL A 1 127 ? 15.059 15.379 4.919 1.00 96.69 127 VAL A C 1
ATOM 927 O O . VAL A 1 127 ? 16.170 15.763 4.550 1.00 96.69 127 VAL A O 1
ATOM 930 N N . THR A 1 128 ? 14.892 14.603 5.986 1.00 96.44 128 THR A N 1
ATOM 931 C CA . THR A 1 128 ? 16.005 14.205 6.852 1.00 96.44 128 THR A CA 1
ATOM 932 C C . THR A 1 128 ? 16.856 13.096 6.258 1.00 96.44 128 THR A C 1
ATOM 934 O O . THR A 1 128 ? 18.038 13.016 6.594 1.00 96.44 128 THR A O 1
ATOM 937 N N . GLN A 1 129 ? 16.281 12.271 5.377 1.00 94.75 129 GLN A N 1
ATOM 938 C CA . GLN A 1 129 ? 16.922 11.103 4.770 1.00 94.75 129 GLN A CA 1
ATOM 939 C C . GLN A 1 129 ? 17.522 10.160 5.829 1.00 94.75 129 GLN A C 1
ATOM 941 O O . GLN A 1 129 ? 18.570 9.547 5.628 1.00 94.75 129 GLN A O 1
ATOM 946 N N . SER A 1 130 ? 16.860 10.066 6.986 1.00 94.94 130 SER A N 1
ATOM 947 C CA . SER A 1 130 ? 17.284 9.263 8.131 1.00 94.94 130 SER A CA 1
ATOM 948 C C . SER A 1 130 ? 16.268 8.165 8.398 1.00 94.94 130 SER A C 1
ATOM 950 O O . SER A 1 130 ? 15.126 8.464 8.735 1.00 94.94 130 SER A O 1
ATOM 952 N N . ILE A 1 131 ? 16.698 6.903 8.333 1.00 94.12 131 ILE A N 1
ATOM 953 C CA . ILE A 1 131 ? 15.830 5.747 8.608 1.00 94.12 131 ILE A CA 1
ATOM 954 C C . ILE A 1 131 ? 15.197 5.800 10.008 1.00 94.12 131 ILE A C 1
ATOM 956 O O . ILE A 1 131 ? 14.046 5.431 10.178 1.00 94.12 131 ILE A O 1
ATOM 960 N N . ALA A 1 132 ? 15.887 6.392 10.989 1.00 95.25 132 ALA A N 1
ATOM 961 C CA . ALA A 1 132 ? 15.359 6.583 12.343 1.00 95.25 132 ALA A CA 1
ATOM 962 C C . ALA A 1 132 ? 14.139 7.529 12.423 1.00 95.25 132 ALA A C 1
ATOM 964 O O . ALA A 1 132 ? 13.491 7.599 13.463 1.00 95.25 132 ALA A O 1
ATOM 965 N N . ASN A 1 133 ? 13.850 8.282 11.354 1.00 96.75 133 ASN A N 1
ATOM 966 C CA . ASN A 1 133 ? 12.671 9.146 11.245 1.00 96.75 133 ASN A CA 1
ATOM 967 C C . ASN A 1 133 ? 11.565 8.521 10.375 1.00 96.75 133 ASN A C 1
ATOM 969 O O . ASN A 1 133 ? 10.513 9.138 10.201 1.00 96.75 133 ASN A O 1
ATOM 973 N N . LEU A 1 134 ? 11.804 7.329 9.816 1.00 97.94 134 LEU A N 1
ATOM 974 C CA . LEU A 1 134 ? 10.822 6.559 9.064 1.00 97.94 134 LEU A CA 1
ATOM 975 C C . LEU A 1 134 ? 10.030 5.716 10.066 1.00 97.94 134 LEU A C 1
ATOM 977 O O . LEU A 1 134 ? 10.543 4.776 10.673 1.00 97.94 134 LEU A O 1
ATOM 981 N N . THR A 1 135 ? 8.788 6.107 10.324 1.00 98.38 135 THR A N 1
ATOM 982 C CA . THR A 1 135 ? 7.962 5.475 11.362 1.00 98.38 135 THR A CA 1
ATOM 983 C C . THR A 1 135 ? 6.517 5.400 10.904 1.00 98.38 135 THR A C 1
ATOM 985 O O . THR A 1 135 ? 5.957 6.394 10.438 1.00 98.38 135 THR A O 1
ATOM 988 N N . GLY A 1 136 ? 5.932 4.216 11.047 1.00 98.44 136 GLY A N 1
ATOM 989 C CA . GLY A 1 136 ? 4.524 3.938 10.823 1.00 98.44 136 GLY A CA 1
ATOM 990 C C . GLY A 1 136 ? 3.700 4.120 12.092 1.00 98.44 136 GLY A C 1
ATOM 991 O O . GLY A 1 136 ? 4.175 3.879 13.204 1.00 98.44 136 GLY A O 1
ATOM 992 N N . TYR A 1 137 ? 2.449 4.526 11.924 1.00 98.38 137 TYR A N 1
ATOM 993 C CA . TYR A 1 137 ? 1.494 4.719 13.005 1.00 98.38 137 TYR A CA 1
ATOM 994 C C . TYR A 1 137 ? 0.119 4.205 12.609 1.00 98.38 137 TYR A C 1
ATOM 996 O O . TYR A 1 137 ? -0.296 4.360 11.462 1.00 98.38 137 TYR A O 1
ATOM 1004 N N . VAL A 1 138 ? -0.618 3.705 13.598 1.00 98.44 138 VAL A N 1
ATOM 1005 C CA . VAL A 1 138 ? -2.069 3.528 13.496 1.00 98.44 138 VAL A CA 1
ATOM 1006 C C . VAL A 1 138 ? -2.727 4.431 14.522 1.00 98.44 138 VAL A C 1
ATOM 1008 O O . VAL A 1 138 ? -2.418 4.357 15.718 1.00 98.44 138 VAL A O 1
ATOM 1011 N N . LEU A 1 139 ? -3.630 5.294 14.061 1.00 97.94 139 LEU A N 1
ATOM 1012 C CA . LEU A 1 139 ? -4.453 6.132 14.928 1.00 97.94 139 LEU A CA 1
ATOM 1013 C C . LEU A 1 139 ? -5.902 5.663 14.873 1.00 97.94 139 LEU A C 1
ATOM 1015 O O . LEU A 1 139 ? -6.408 5.388 13.792 1.00 97.94 139 LEU A O 1
ATOM 1019 N N . SER A 1 140 ? -6.597 5.647 16.009 1.00 97.38 140 SER A N 1
ATOM 1020 C CA . SER A 1 140 ? -8.046 5.462 16.039 1.00 97.38 140 SER A CA 1
ATOM 1021 C C . SER A 1 140 ? -8.795 6.774 16.270 1.00 97.38 140 SER A C 1
ATOM 1023 O O . SER A 1 140 ? -8.280 7.708 16.893 1.00 97.38 140 SER A O 1
ATOM 1025 N N . PHE A 1 141 ? -10.033 6.845 15.782 1.00 96.94 141 PHE A N 1
ATOM 1026 C CA . PHE A 1 141 ? -10.945 7.970 15.966 1.00 96.94 141 PHE A CA 1
ATOM 1027 C C . PHE A 1 141 ? -12.390 7.497 16.173 1.00 96.94 141 PHE A C 1
ATOM 1029 O O . PHE A 1 141 ? -12.773 6.381 15.817 1.00 96.94 141 PHE A O 1
ATOM 1036 N N . ASN A 1 142 ? -13.214 8.356 16.778 1.00 95.50 142 ASN A N 1
ATOM 1037 C CA . ASN A 1 142 ? -14.655 8.125 16.862 1.00 95.50 142 ASN A CA 1
ATOM 1038 C C . ASN A 1 142 ? -15.313 8.579 15.552 1.00 95.50 142 ASN A C 1
ATOM 1040 O O . ASN A 1 142 ? -15.221 9.756 15.215 1.00 95.50 142 ASN A O 1
ATOM 1044 N N . VAL A 1 143 ? -16.012 7.682 14.857 1.00 95.81 143 VAL A N 1
ATOM 1045 C CA . VAL A 1 143 ? -16.696 7.986 13.587 1.00 95.81 143 VAL A CA 1
ATOM 1046 C C . VAL A 1 143 ? -17.799 9.042 13.732 1.00 95.81 143 VAL A C 1
ATOM 1048 O O . VAL A 1 143 ? -18.049 9.799 12.801 1.00 95.81 143 VAL A O 1
ATOM 1051 N N . GLU A 1 144 ? -18.409 9.170 14.916 1.00 92.88 144 GLU A N 1
ATOM 1052 C CA . GLU A 1 144 ? -19.406 10.214 15.202 1.00 92.88 144 GLU A CA 1
ATOM 1053 C C . GLU A 1 144 ? -18.767 11.596 15.421 1.00 92.88 144 GLU A C 1
ATOM 1055 O O . GLU A 1 144 ? -19.433 12.627 15.299 1.00 92.88 144 GLU A O 1
ATOM 1060 N N . ASN A 1 145 ? -17.483 11.633 15.793 1.00 90.56 145 ASN A N 1
ATOM 1061 C CA . ASN A 1 145 ? -16.736 12.865 16.035 1.00 90.56 145 ASN A CA 1
ATOM 1062 C C . ASN A 1 145 ? -15.236 12.685 15.715 1.00 90.56 145 ASN A C 1
ATOM 1064 O O . ASN A 1 145 ? -14.415 12.565 16.637 1.00 90.56 145 ASN A O 1
ATOM 1068 N N . PRO A 1 146 ? -14.861 12.679 14.423 1.00 93.00 146 PRO A N 1
ATOM 1069 C CA . PRO A 1 146 ? -13.510 12.366 13.949 1.00 93.00 146 PRO A CA 1
ATOM 1070 C C . PRO A 1 146 ? -12.555 13.570 14.079 1.00 93.00 146 PRO A C 1
ATOM 1072 O O . PRO A 1 146 ? -11.863 13.950 13.140 1.00 93.00 146 PRO A O 1
ATOM 1075 N N . THR A 1 147 ? -12.540 14.222 15.246 1.00 89.69 147 THR A N 1
ATOM 1076 C CA . THR A 1 147 ? -11.675 15.384 15.537 1.00 89.69 147 THR A CA 1
ATOM 1077 C C . THR A 1 147 ? -10.620 15.101 16.605 1.00 89.69 147 THR A C 1
ATOM 1079 O O . THR A 1 147 ? -9.822 15.977 16.935 1.00 89.69 147 THR A O 1
ATOM 1082 N N . VAL A 1 148 ? -10.665 13.922 17.226 1.00 92.94 148 VAL A N 1
ATOM 1083 C CA . VAL A 1 148 ? -9.715 13.487 18.253 1.00 92.94 148 VAL A CA 1
ATOM 1084 C C . VAL A 1 148 ? -9.184 12.125 17.850 1.00 92.94 148 VAL A C 1
ATOM 1086 O O . VAL A 1 148 ? -9.967 11.200 17.639 1.00 92.94 148 VAL A O 1
ATOM 1089 N N . PHE A 1 149 ? -7.860 12.023 17.799 1.00 96.19 149 PHE A N 1
ATOM 1090 C CA . PHE A 1 149 ? -7.153 10.799 17.468 1.00 96.19 149 PHE A CA 1
ATOM 1091 C C . PHE A 1 149 ? -6.495 10.206 18.717 1.00 96.19 149 PHE A C 1
ATOM 1093 O O . PHE A 1 149 ? -6.126 10.917 19.663 1.00 96.19 149 PHE A O 1
ATOM 1100 N N . ILE A 1 150 ? -6.365 8.887 18.726 1.00 95.62 150 ILE A N 1
ATOM 1101 C CA . ILE A 1 150 ? -5.633 8.121 19.732 1.00 95.62 150 ILE A CA 1
ATOM 1102 C C . ILE A 1 150 ? -4.584 7.314 18.986 1.00 95.62 150 ILE A C 1
ATOM 1104 O O . ILE A 1 150 ? -4.928 6.589 18.062 1.00 95.62 150 ILE A O 1
ATOM 1108 N N . GLN A 1 151 ? -3.317 7.439 19.373 1.00 96.19 151 GLN A N 1
ATOM 1109 C CA . GLN A 1 151 ? -2.275 6.578 18.828 1.00 96.19 151 GLN A CA 1
ATOM 1110 C C . GLN A 1 151 ? -2.400 5.184 19.437 1.00 96.19 151 GLN A C 1
ATOM 1112 O O . GLN A 1 151 ? -2.254 5.028 20.648 1.00 96.19 151 GLN A O 1
ATOM 1117 N N . GLU A 1 152 ? -2.673 4.198 18.589 1.00 96.38 152 GLU A N 1
ATOM 1118 C CA . GLU A 1 152 ? -2.827 2.793 18.967 1.00 96.38 152 GLU A CA 1
ATOM 1119 C C . GLU A 1 152 ? -1.501 2.043 18.797 1.00 96.38 152 GLU A C 1
ATOM 1121 O O . GLU A 1 152 ? -1.073 1.318 19.693 1.00 96.38 152 GLU A O 1
ATOM 1126 N N . VAL A 1 153 ? -0.818 2.273 17.670 1.00 96.81 153 VAL A N 1
ATOM 1127 C CA . VAL A 1 153 ? 0.396 1.546 17.271 1.00 96.81 153 VAL A CA 1
ATOM 1128 C C . VAL A 1 153 ? 1.459 2.526 16.763 1.00 96.81 153 VAL A C 1
ATOM 1130 O O . VAL A 1 153 ? 1.132 3.554 16.167 1.00 96.81 153 VAL A O 1
ATOM 1133 N N . SER A 1 154 ? 2.734 2.212 17.007 1.00 96.56 154 SER A N 1
ATOM 1134 C CA . SER A 1 154 ? 3.905 2.893 16.439 1.00 96.56 154 SER A CA 1
ATOM 1135 C C . SER A 1 154 ? 4.939 1.842 16.043 1.00 96.56 154 SER A C 1
ATOM 1137 O O . SER A 1 154 ? 5.333 1.042 16.890 1.00 96.56 154 SER A O 1
ATOM 1139 N N . ILE A 1 155 ? 5.388 1.866 14.791 1.00 97.12 155 ILE A N 1
ATOM 1140 C CA . ILE A 1 155 ? 6.303 0.877 14.204 1.00 97.12 155 ILE A CA 1
ATOM 1141 C C . ILE A 1 155 ? 7.495 1.629 13.598 1.00 97.12 155 ILE A C 1
ATOM 1143 O O . ILE A 1 155 ? 7.328 2.318 12.589 1.00 97.12 155 ILE A O 1
ATOM 1147 N N . PRO A 1 156 ? 8.691 1.573 14.206 1.00 97.19 156 PRO A N 1
ATOM 1148 C CA . PRO A 1 156 ? 9.914 2.013 13.542 1.00 97.19 156 PRO A CA 1
ATOM 1149 C C . PRO A 1 156 ? 10.161 1.134 12.314 1.00 97.19 156 PRO A C 1
ATOM 1151 O O . PRO A 1 156 ? 10.114 -0.082 12.439 1.00 97.19 156 PRO A O 1
ATOM 1154 N N . PHE A 1 157 ? 10.437 1.717 11.147 1.00 97.31 157 PHE A N 1
ATOM 1155 C CA . PHE A 1 157 ? 10.752 0.954 9.929 1.00 97.31 157 PHE A CA 1
ATOM 1156 C C . PHE A 1 157 ? 12.264 0.711 9.769 1.00 97.31 157 PHE A C 1
ATOM 1158 O O . PHE A 1 157 ? 12.776 0.618 8.660 1.00 97.31 157 PHE A O 1
ATOM 1165 N N . ASP A 1 158 ? 13.004 0.639 10.878 1.00 95.31 158 ASP A N 1
ATOM 1166 C CA . ASP A 1 158 ? 14.439 0.333 10.915 1.00 95.31 158 ASP A CA 1
ATOM 1167 C C . ASP A 1 158 ? 14.736 -1.116 11.345 1.00 95.31 158 ASP A C 1
ATOM 1169 O O . ASP A 1 158 ? 15.889 -1.448 11.642 1.00 95.31 158 ASP A O 1
ATOM 1173 N N . TYR A 1 159 ? 13.709 -1.975 11.368 1.00 92.94 159 TYR A N 1
ATOM 1174 C CA . TYR A 1 159 ? 13.863 -3.396 11.657 1.00 92.94 159 TYR A CA 1
ATOM 1175 C C . TYR A 1 159 ? 14.631 -4.130 10.557 1.00 92.94 159 TYR A C 1
ATOM 1177 O O . TYR A 1 159 ? 14.767 -3.674 9.419 1.00 92.94 159 TYR A O 1
ATOM 1185 N N . VAL A 1 160 ? 15.211 -5.261 10.951 1.00 90.19 160 VAL A N 1
ATOM 1186 C CA . VAL A 1 160 ? 15.948 -6.135 10.041 1.00 90.19 160 VAL A CA 1
ATOM 1187 C C . VAL A 1 160 ? 14.948 -6.778 9.099 1.00 90.19 160 VAL A C 1
ATOM 1189 O O . VAL A 1 160 ? 13.958 -7.277 9.599 1.00 90.19 160 VAL A O 1
ATOM 1192 N N . ARG A 1 161 ? 15.265 -6.771 7.800 1.00 89.19 161 ARG A N 1
ATOM 1193 C CA . ARG A 1 161 ? 14.528 -7.478 6.751 1.00 89.19 161 ARG A CA 1
ATOM 1194 C C . ARG A 1 161 ? 15.405 -8.430 5.963 1.00 89.19 161 ARG A C 1
ATOM 1196 O O . ARG A 1 161 ? 16.621 -8.191 5.815 1.00 89.19 161 ARG A O 1
ATOM 1203 N N . GLU A 1 162 ? 14.785 -9.477 5.453 1.00 84.69 162 GLU A N 1
ATOM 1204 C CA . GLU A 1 162 ? 15.354 -10.454 4.544 1.00 84.69 162 GLU A CA 1
ATOM 1205 C C . GLU A 1 162 ? 15.808 -9.806 3.223 1.00 84.69 162 GLU A C 1
ATOM 1207 O O . GLU A 1 162 ? 15.521 -8.641 2.920 1.00 84.69 162 GLU A O 1
ATOM 1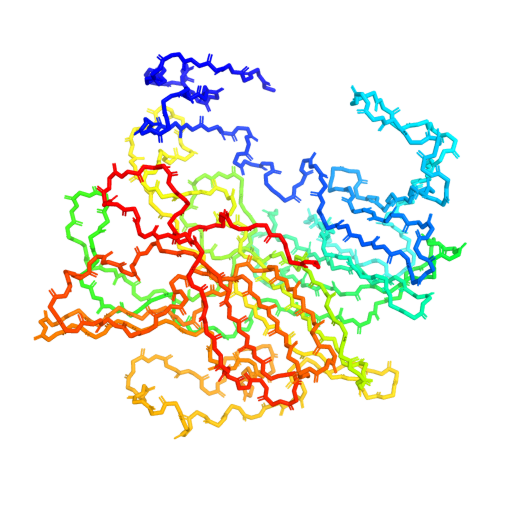212 N N . PRO A 1 163 ? 16.647 -10.489 2.427 1.00 79.31 163 PRO A N 1
ATOM 1213 C CA . PRO A 1 163 ? 17.072 -9.967 1.135 1.00 79.31 163 PRO A CA 1
ATOM 1214 C C . PRO A 1 163 ? 15.912 -9.731 0.161 1.00 79.31 163 PRO A C 1
ATOM 1216 O O . PRO A 1 163 ? 15.043 -10.578 0.006 1.00 79.31 163 PRO A O 1
ATOM 1219 N N . LEU A 1 164 ? 15.977 -8.651 -0.628 1.00 79.44 164 LEU A N 1
ATOM 1220 C CA . LEU A 1 164 ? 15.033 -8.431 -1.740 1.00 79.44 164 LEU A CA 1
ATOM 1221 C C . LEU A 1 164 ? 15.008 -9.615 -2.713 1.00 79.44 164 LEU A C 1
ATOM 1223 O O . LEU A 1 164 ? 13.979 -9.946 -3.293 1.00 79.44 164 LEU A O 1
ATOM 1227 N N . SER A 1 165 ? 16.177 -10.214 -2.929 1.00 73.88 165 SER A N 1
ATOM 1228 C CA . SER A 1 165 ? 16.340 -11.478 -3.632 1.00 73.88 165 SER A CA 1
ATOM 1229 C C . SER A 1 165 ? 17.703 -12.091 -3.334 1.00 73.88 165 SER A C 1
ATOM 1231 O O . SER A 1 165 ? 18.627 -11.415 -2.862 1.00 73.88 165 SER A O 1
ATOM 1233 N N . ILE A 1 166 ? 17.849 -13.382 -3.630 1.00 63.84 166 ILE A N 1
ATOM 1234 C CA . ILE A 1 166 ? 19.148 -14.055 -3.564 1.00 63.84 166 ILE A CA 1
ATOM 1235 C C . ILE A 1 166 ? 19.963 -13.835 -4.842 1.00 63.84 166 ILE A C 1
ATOM 1237 O O . ILE A 1 166 ? 19.430 -13.563 -5.920 1.00 63.84 166 ILE A O 1
ATOM 1241 N N . SER A 1 167 ? 21.286 -13.982 -4.742 1.00 53.94 167 SER A N 1
ATOM 1242 C CA . SER A 1 167 ? 22.180 -13.811 -5.885 1.00 53.94 167 SER A CA 1
ATOM 1243 C C . SER A 1 167 ? 21.980 -14.914 -6.926 1.00 53.94 167 SER A C 1
ATOM 1245 O O . SER A 1 167 ? 22.443 -16.038 -6.745 1.00 53.94 167 SER A O 1
ATOM 1247 N N . GLY A 1 168 ? 21.384 -14.556 -8.058 1.00 54.69 168 GLY A N 1
ATOM 1248 C CA . GLY A 1 168 ? 21.275 -15.398 -9.245 1.00 54.69 168 GLY A CA 1
ATOM 1249 C C . GLY A 1 168 ? 21.402 -14.571 -10.528 1.00 54.69 168 GLY A C 1
ATOM 1250 O O . GLY A 1 168 ? 21.370 -13.336 -10.482 1.00 54.69 168 GLY A O 1
ATOM 1251 N N . PRO A 1 169 ? 21.601 -15.213 -11.693 1.00 50.91 169 PRO A N 1
ATOM 1252 C CA . PRO A 1 169 ? 21.465 -14.522 -12.964 1.00 50.91 169 PRO A CA 1
ATOM 1253 C C . PRO A 1 169 ? 19.981 -14.200 -13.187 1.00 50.91 169 PRO A C 1
ATOM 1255 O O . PRO A 1 169 ? 19.189 -15.094 -13.474 1.00 50.91 169 PRO A O 1
ATOM 1258 N N . GLU A 1 170 ? 19.606 -12.926 -13.083 1.00 53.75 170 GLU A N 1
ATOM 1259 C CA . GLU A 1 170 ? 18.287 -12.445 -13.503 1.00 53.75 170 GLU A CA 1
ATOM 1260 C C . GLU A 1 170 ? 18.414 -11.783 -14.880 1.00 53.75 170 GLU A C 1
ATOM 1262 O O . GLU A 1 170 ? 19.397 -11.095 -15.187 1.00 53.75 170 GLU A O 1
ATOM 1267 N N . TRP A 1 171 ? 17.426 -12.015 -15.744 1.00 48.62 171 TRP A N 1
ATOM 1268 C CA . TRP A 1 171 ? 17.317 -11.285 -17.000 1.00 48.62 171 TRP A CA 1
ATOM 1269 C C . TRP A 1 171 ? 16.591 -9.968 -16.737 1.00 48.62 171 TRP A C 1
ATOM 1271 O O . TRP A 1 171 ? 15.365 -9.928 -16.606 1.00 48.62 171 TRP A O 1
ATOM 1281 N N . THR A 1 172 ? 17.345 -8.879 -16.677 1.00 51.44 172 THR A N 1
ATOM 1282 C CA . THR A 1 172 ? 16.817 -7.521 -16.521 1.00 51.44 172 THR A CA 1
ATOM 1283 C C . THR A 1 172 ? 17.075 -6.748 -17.808 1.00 51.44 172 THR A C 1
ATOM 1285 O O . THR A 1 172 ? 18.217 -6.703 -18.270 1.00 51.44 172 THR A O 1
ATOM 1288 N N . SER A 1 173 ? 16.026 -6.165 -18.402 1.00 53.75 173 SER A N 1
ATOM 1289 C CA . SER A 1 173 ? 16.142 -5.165 -19.478 1.00 53.75 173 SER A CA 1
ATOM 1290 C C . SER A 1 173 ? 17.106 -5.517 -20.633 1.00 53.75 173 SER A C 1
ATOM 1292 O O . SER A 1 173 ? 17.849 -4.669 -21.128 1.00 53.75 173 SER A O 1
ATOM 1294 N N . GLY A 1 174 ? 17.096 -6.768 -21.112 1.00 45.91 174 GLY A N 1
ATOM 1295 C CA . GLY A 1 174 ? 17.880 -7.174 -22.289 1.00 45.91 174 GLY A CA 1
ATOM 1296 C C . GLY A 1 174 ? 19.235 -7.823 -22.004 1.00 45.91 174 GLY A C 1
ATOM 1297 O O . GLY A 1 174 ? 19.889 -8.267 -22.952 1.00 45.91 174 GLY A O 1
ATOM 1298 N N . ALA A 1 175 ? 19.671 -7.908 -20.743 1.00 47.22 175 ALA A N 1
ATOM 1299 C CA . ALA A 1 175 ? 20.956 -8.493 -20.366 1.00 47.22 175 ALA A CA 1
ATOM 1300 C C . ALA A 1 175 ? 20.848 -9.397 -19.128 1.00 47.22 175 ALA A C 1
ATOM 1302 O O . ALA A 1 175 ? 20.038 -9.171 -18.235 1.00 47.22 175 ALA A O 1
ATOM 1303 N N . TRP A 1 176 ? 21.707 -10.416 -19.071 1.00 52.00 176 TRP A N 1
ATOM 1304 C CA . TRP A 1 176 ? 21.926 -11.191 -17.851 1.00 52.00 176 TRP A CA 1
ATOM 1305 C C . TRP A 1 176 ? 22.811 -10.383 -16.902 1.00 52.00 176 TRP A C 1
ATOM 1307 O O . TRP A 1 176 ? 23.953 -10.070 -17.252 1.00 52.00 176 TRP A O 1
ATOM 1317 N N . ALA A 1 177 ? 22.301 -10.069 -15.715 1.00 50.22 177 ALA A N 1
ATOM 1318 C CA . ALA A 1 177 ? 23.063 -9.443 -14.643 1.00 50.22 177 ALA A CA 1
ATOM 1319 C C . ALA A 1 177 ? 23.057 -10.349 -13.405 1.00 50.22 177 ALA A C 1
ATOM 1321 O O . ALA A 1 177 ? 22.088 -11.055 -13.138 1.00 50.22 177 ALA A O 1
ATOM 1322 N N . THR A 1 178 ? 24.156 -10.347 -12.648 1.00 48.50 178 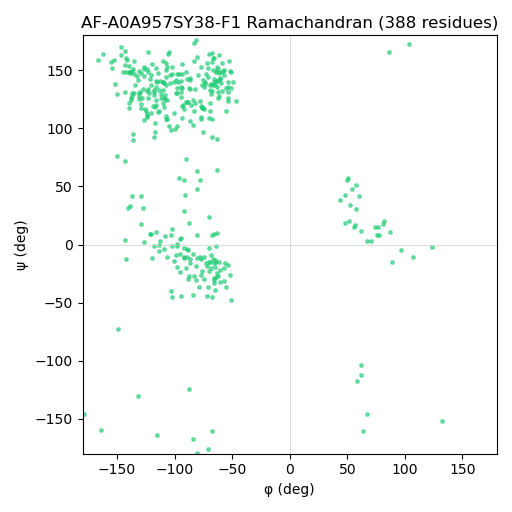THR A N 1
ATOM 1323 C CA . THR A 1 178 ? 24.160 -10.881 -11.282 1.00 48.50 178 THR A CA 1
ATOM 1324 C C . THR A 1 178 ? 23.499 -9.842 -10.389 1.00 48.50 178 THR A C 1
ATOM 1326 O O . THR A 1 178 ? 24.079 -8.767 -10.195 1.00 48.50 178 THR A O 1
ATOM 1329 N N . TYR A 1 179 ? 22.299 -10.129 -9.886 1.00 55.91 179 TYR A N 1
ATOM 1330 C CA . TYR A 1 179 ? 21.643 -9.244 -8.927 1.00 55.91 179 TYR A CA 1
ATOM 1331 C C . TYR A 1 179 ? 22.430 -9.264 -7.608 1.00 55.91 179 TYR A C 1
ATOM 1333 O O . TYR A 1 179 ? 22.862 -10.323 -7.142 1.00 55.91 179 TYR A O 1
ATOM 1341 N N . PHE A 1 180 ? 22.705 -8.082 -7.053 1.00 48.75 180 PHE A N 1
ATOM 1342 C CA . PHE A 1 180 ? 23.378 -7.958 -5.762 1.00 48.75 180 PHE A CA 1
ATOM 1343 C C . PHE A 1 180 ? 22.353 -8.129 -4.643 1.00 48.75 180 PHE A C 1
ATOM 1345 O O . PHE A 1 180 ? 21.296 -7.506 -4.672 1.00 48.75 180 PHE A O 1
ATOM 1352 N N . VAL A 1 181 ? 22.710 -8.934 -3.643 1.00 54.97 181 VAL A N 1
ATOM 1353 C CA . VAL A 1 181 ? 21.924 -9.154 -2.424 1.00 54.97 181 VAL A CA 1
ATOM 1354 C C . VAL A 1 181 ? 21.908 -7.856 -1.609 1.00 54.97 181 VAL A C 1
ATOM 1356 O O . VAL A 1 181 ? 22.840 -7.568 -0.857 1.00 54.97 181 VAL A O 1
ATOM 1359 N N . GLY A 1 182 ? 20.889 -7.028 -1.823 1.00 66.25 182 GLY A N 1
ATOM 1360 C CA . GLY A 1 182 ? 20.504 -5.960 -0.906 1.00 66.25 182 GLY A CA 1
ATOM 1361 C C . GLY A 1 182 ? 19.416 -6.477 0.028 1.00 66.25 182 GLY A C 1
ATOM 1362 O O . GLY A 1 182 ? 18.541 -7.219 -0.414 1.00 66.25 182 GLY A O 1
ATOM 1363 N N . GLN A 1 183 ? 19.468 -6.102 1.306 1.00 75.75 183 GLN A N 1
ATOM 1364 C CA . GLN A 1 183 ? 18.328 -6.308 2.204 1.00 75.75 183 GLN A CA 1
ATOM 1365 C C . GLN A 1 183 ? 17.111 -5.555 1.660 1.00 75.75 183 GLN A C 1
ATOM 1367 O O . GLN A 1 183 ? 17.276 -4.468 1.101 1.00 75.75 183 GLN A O 1
ATOM 1372 N N . ALA A 1 184 ? 15.908 -6.075 1.889 1.00 86.44 184 ALA A N 1
ATOM 1373 C CA . ALA A 1 184 ? 14.640 -5.380 1.675 1.00 86.44 184 ALA A CA 1
ATOM 1374 C C . ALA A 1 184 ? 14.400 -4.257 2.695 1.00 86.44 184 ALA A C 1
ATOM 1376 O O . ALA A 1 184 ? 13.270 -3.848 2.936 1.00 86.44 184 ALA A O 1
ATOM 1377 N N . ALA A 1 185 ? 15.475 -3.729 3.288 1.00 91.56 185 ALA A N 1
ATOM 1378 C CA . ALA A 1 185 ? 15.418 -2.671 4.274 1.00 91.56 185 ALA A CA 1
ATOM 1379 C C . ALA A 1 185 ? 14.635 -1.478 3.725 1.00 91.56 185 ALA A C 1
ATOM 1381 O O . ALA A 1 185 ? 14.843 -1.050 2.589 1.00 91.56 185 ALA A O 1
ATOM 1382 N N . TRP A 1 186 ? 13.757 -0.927 4.554 1.00 95.56 186 TRP A N 1
ATOM 1383 C CA . TRP A 1 186 ? 13.010 0.265 4.203 1.00 95.56 186 TRP A CA 1
ATOM 1384 C C . TRP A 1 186 ? 13.935 1.469 3.999 1.00 95.56 186 TRP A C 1
ATOM 1386 O O . TRP A 1 186 ? 15.017 1.586 4.581 1.00 95.56 186 TRP A O 1
ATOM 1396 N N . HIS A 1 187 ? 13.481 2.405 3.176 1.00 95.31 187 HIS A N 1
ATOM 1397 C CA . HIS A 1 187 ? 14.180 3.625 2.824 1.00 95.31 187 HIS A CA 1
ATOM 1398 C C . HIS A 1 187 ? 13.281 4.850 3.019 1.00 95.31 187 HIS A C 1
ATOM 1400 O O . HIS A 1 187 ? 12.070 4.789 2.783 1.00 95.31 187 HIS A O 1
ATOM 1406 N N . PRO A 1 188 ? 13.874 6.000 3.396 1.00 96.44 188 PRO A N 1
ATOM 1407 C CA . PRO A 1 188 ? 13.205 7.290 3.317 1.00 96.44 188 PRO A CA 1
ATOM 1408 C C . PRO A 1 188 ? 12.595 7.536 1.941 1.00 96.44 188 PRO A C 1
ATOM 1410 O O . PRO A 1 188 ? 13.148 7.120 0.917 1.00 96.44 188 PRO A O 1
ATOM 1413 N N . TRP A 1 189 ? 11.485 8.269 1.906 1.00 96.31 189 TRP A N 1
ATOM 1414 C CA . TRP A 1 189 ? 10.828 8.544 0.643 1.00 96.31 189 TRP A CA 1
ATOM 1415 C C . TRP A 1 189 ? 11.711 9.385 -0.284 1.00 96.31 189 TRP A C 1
ATOM 1417 O O . TRP A 1 189 ? 12.491 10.241 0.145 1.00 96.31 189 TRP A O 1
ATOM 1427 N N . THR A 1 190 ? 11.540 9.172 -1.587 1.00 94.56 190 THR A N 1
ATOM 1428 C CA . THR A 1 190 ? 12.166 9.967 -2.646 1.00 94.56 190 THR A CA 1
ATOM 1429 C C . THR A 1 190 ? 11.179 10.238 -3.779 1.00 94.56 190 THR A C 1
ATOM 1431 O O . THR A 1 190 ? 10.275 9.454 -4.065 1.00 94.56 190 THR A O 1
ATOM 1434 N N . ASN A 1 191 ? 11.341 11.387 -4.431 1.00 93.44 191 ASN A N 1
ATOM 1435 C CA . ASN A 1 191 ? 10.494 11.833 -5.543 1.00 93.44 191 ASN A CA 1
ATOM 1436 C C . ASN A 1 191 ? 11.257 11.872 -6.866 1.00 93.44 191 ASN A C 1
ATOM 1438 O O . ASN A 1 191 ? 10.724 12.309 -7.883 1.00 93.44 191 ASN A O 1
ATOM 1442 N N . THR A 1 192 ? 12.515 11.448 -6.851 1.00 88.06 192 THR A N 1
ATOM 1443 C CA . THR A 1 192 ? 13.355 11.331 -8.037 1.00 88.06 192 THR A CA 1
ATOM 1444 C C . THR A 1 192 ? 13.709 9.879 -8.250 1.00 88.06 192 THR A C 1
ATOM 1446 O O . THR A 1 192 ? 13.811 9.128 -7.280 1.00 88.06 192 THR A O 1
ATOM 1449 N N . TRP A 1 193 ? 13.951 9.502 -9.504 1.00 85.19 193 TRP A N 1
ATOM 1450 C CA . TRP A 1 193 ? 14.541 8.211 -9.813 1.00 85.19 193 TRP A CA 1
ATOM 1451 C C . TRP A 1 193 ? 15.954 8.120 -9.226 1.00 85.19 193 TRP A C 1
ATOM 1453 O O . TRP A 1 193 ? 16.954 8.522 -9.818 1.00 85.19 193 TRP A O 1
ATOM 1463 N N . SER A 1 194 ? 16.013 7.621 -8.008 1.00 68.06 194 SER A N 1
ATOM 1464 C CA . SER A 1 194 ? 17.163 6.991 -7.390 1.00 68.06 194 SER A CA 1
ATOM 1465 C C . SER A 1 194 ? 16.688 5.578 -7.123 1.00 68.06 194 SER A C 1
ATOM 1467 O O . SER A 1 194 ? 15.580 5.454 -6.609 1.00 68.06 194 SER A O 1
ATOM 1469 N N . GLN A 1 195 ? 17.462 4.545 -7.461 1.00 62.75 195 GLN A N 1
ATOM 1470 C CA . GLN A 1 195 ? 17.201 3.160 -7.039 1.00 62.75 195 GLN A CA 1
ATOM 1471 C C . GLN A 1 195 ? 17.285 3.064 -5.498 1.00 62.75 195 GLN A C 1
ATOM 1473 O O . GLN A 1 195 ? 18.216 2.495 -4.941 1.00 62.75 195 GLN A O 1
ATOM 1478 N N . ALA A 1 196 ? 16.383 3.760 -4.813 1.00 67.25 196 ALA A N 1
ATOM 1479 C CA . ALA A 1 196 ? 16.110 3.666 -3.401 1.00 67.25 196 ALA A CA 1
ATOM 1480 C C . ALA A 1 196 ? 15.306 2.383 -3.240 1.00 67.25 196 ALA A C 1
ATOM 1482 O O . ALA A 1 196 ? 14.465 2.087 -4.088 1.00 67.25 196 ALA A O 1
ATOM 1483 N N . GLY A 1 197 ? 15.619 1.596 -2.220 1.00 85.88 197 GLY A N 1
ATOM 1484 C CA . GLY A 1 197 ? 14.859 0.390 -1.947 1.00 85.88 197 GLY A CA 1
ATOM 1485 C C . GLY A 1 197 ? 13.430 0.704 -1.477 1.00 85.88 197 GLY A C 1
ATOM 1486 O O . GLY A 1 197 ? 12.927 1.817 -1.681 1.00 85.88 197 GLY A O 1
ATOM 1487 N N . PRO A 1 198 ? 12.789 -0.274 -0.831 1.00 93.75 198 PRO A N 1
ATOM 1488 C CA . PRO A 1 198 ? 11.391 -0.195 -0.437 1.00 93.75 198 PRO A CA 1
ATOM 1489 C C . PRO A 1 198 ? 11.061 1.052 0.383 1.00 93.75 198 PRO A C 1
ATOM 1491 O O . PRO A 1 198 ? 11.830 1.454 1.251 1.00 93.75 198 PRO A O 1
ATOM 1494 N N . GLN A 1 199 ? 9.910 1.672 0.143 1.00 96.31 199 GLN A N 1
ATOM 1495 C CA . GLN A 1 199 ? 9.448 2.881 0.839 1.00 96.31 199 GLN A CA 1
ATOM 1496 C C . GLN A 1 199 ? 8.070 2.603 1.464 1.00 96.31 199 GLN A C 1
ATOM 1498 O O . GLN A 1 199 ? 7.103 2.482 0.714 1.00 96.31 199 GLN A O 1
ATOM 1503 N N . PRO A 1 200 ? 7.931 2.526 2.797 1.00 97.75 200 PRO A N 1
ATOM 1504 C CA . PRO A 1 200 ? 6.734 1.968 3.414 1.00 97.75 200 PRO A CA 1
ATOM 1505 C C . PRO A 1 200 ? 5.537 2.915 3.309 1.00 97.75 200 PRO A C 1
ATOM 1507 O O . PRO A 1 200 ? 5.657 4.130 3.517 1.00 97.75 200 PRO A O 1
ATOM 1510 N N . ILE A 1 201 ? 4.372 2.333 3.045 1.00 98.50 201 ILE A N 1
ATOM 1511 C CA . ILE A 1 201 ? 3.036 2.907 3.215 1.00 98.50 201 ILE A CA 1
ATOM 1512 C C . ILE A 1 201 ? 2.212 1.871 3.983 1.00 98.50 201 ILE A C 1
ATOM 1514 O O . ILE A 1 201 ? 2.097 0.745 3.523 1.00 98.50 201 ILE A O 1
ATOM 1518 N N . ILE A 1 202 ? 1.599 2.239 5.110 1.00 98.69 202 ILE A N 1
ATOM 1519 C CA . ILE A 1 202 ? 0.548 1.402 5.717 1.00 98.69 202 ILE A CA 1
ATOM 1520 C C . ILE A 1 202 ? -0.701 1.592 4.858 1.00 98.69 202 ILE A C 1
ATOM 1522 O O . ILE A 1 202 ? -1.377 2.619 4.977 1.00 98.69 202 ILE A O 1
ATOM 1526 N N . SER A 1 203 ? -0.916 0.671 3.925 1.00 98.06 203 SER A N 1
ATOM 1527 C CA . SER A 1 203 ? -1.889 0.809 2.846 1.00 98.06 203 SER A CA 1
ATOM 1528 C C . SER A 1 203 ? -3.277 0.334 3.213 1.00 98.06 203 SER A C 1
ATOM 1530 O O . SER A 1 203 ? -4.221 0.869 2.651 1.00 98.06 203 SER A O 1
ATOM 1532 N N . ASP A 1 204 ? -3.382 -0.608 4.145 1.00 98.31 204 ASP A N 1
ATOM 1533 C CA . ASP A 1 204 ? -4.646 -1.241 4.509 1.00 98.31 204 ASP A CA 1
ATOM 1534 C C . ASP A 1 204 ? -4.578 -1.797 5.946 1.00 98.31 204 ASP A C 1
ATOM 1536 O O . ASP A 1 204 ? -3.488 -2.008 6.503 1.00 98.31 204 ASP A O 1
ATOM 1540 N N . ILE A 1 205 ? -5.738 -1.962 6.580 1.00 98.69 205 ILE A N 1
ATOM 1541 C CA . ILE A 1 205 ? -5.936 -2.400 7.955 1.00 98.69 205 ILE A CA 1
ATOM 1542 C C . ILE A 1 205 ? -7.130 -3.358 8.014 1.00 98.69 205 ILE A C 1
ATOM 1544 O O . ILE A 1 205 ? -8.272 -2.970 7.803 1.00 98.69 205 ILE A O 1
ATOM 1548 N N . GLU A 1 206 ? -6.899 -4.574 8.494 1.00 98.25 206 GLU A N 1
ATOM 1549 C CA . GLU A 1 206 ? -7.960 -5.547 8.743 1.00 98.25 206 GLU A CA 1
ATOM 1550 C C . GLU A 1 206 ? -8.041 -5.967 10.207 1.00 98.25 206 GLU A C 1
ATOM 1552 O O . GLU A 1 206 ? -7.058 -5.890 10.943 1.00 98.25 206 GLU A O 1
ATOM 1557 N N . PHE A 1 207 ? -9.217 -6.424 10.645 1.00 97.75 207 PHE A N 1
ATOM 1558 C CA . PHE A 1 207 ? -9.413 -6.948 12.000 1.00 97.75 207 PHE A CA 1
ATOM 1559 C C . PHE A 1 207 ? -9.979 -8.359 11.988 1.00 97.75 207 PHE A C 1
ATOM 1561 O O . PHE A 1 207 ? -11.013 -8.620 11.369 1.00 97.75 207 PHE A O 1
ATOM 1568 N N . ASP A 1 208 ? -9.360 -9.238 12.771 1.00 96.06 208 ASP A N 1
ATOM 1569 C CA . ASP A 1 208 ? -9.850 -10.597 12.955 1.00 96.06 208 ASP A CA 1
ATOM 1570 C C . ASP A 1 208 ? -11.012 -10.682 13.973 1.00 96.06 208 ASP A C 1
ATOM 1572 O O . ASP A 1 208 ? -11.504 -9.687 14.537 1.00 96.06 208 ASP A O 1
ATOM 1576 N N . LEU A 1 209 ? -11.496 -11.906 14.202 1.00 94.12 209 LEU A N 1
ATOM 1577 C CA . LEU A 1 209 ? -12.575 -12.178 15.155 1.00 94.12 209 LEU A CA 1
ATOM 1578 C C . LEU A 1 209 ? -12.188 -11.902 16.617 1.00 94.12 209 LEU A C 1
ATOM 1580 O O . LEU A 1 209 ? -13.060 -11.495 17.402 1.00 94.12 209 LEU A O 1
ATOM 1584 N N . ASP A 1 210 ? -10.913 -12.072 16.964 1.00 92.62 210 ASP A N 1
ATOM 1585 C CA . ASP A 1 210 ? -10.355 -11.804 18.293 1.00 92.62 210 ASP A CA 1
ATOM 1586 C C . ASP A 1 210 ? -10.073 -10.303 18.508 1.00 92.62 210 ASP A C 1
ATOM 1588 O O . ASP A 1 210 ? -9.929 -9.827 19.640 1.00 92.62 210 ASP A O 1
ATOM 1592 N N . GLY A 1 211 ? -10.135 -9.518 17.431 1.00 94.25 211 GLY A N 1
ATOM 1593 C CA . GLY A 1 211 ? -9.895 -8.085 17.407 1.00 94.25 211 GLY A CA 1
ATOM 1594 C C . GLY A 1 211 ? -8.415 -7.727 17.349 1.00 94.25 211 GLY A C 1
ATOM 1595 O O . GLY A 1 211 ? -8.083 -6.596 17.722 1.00 94.25 211 GLY A O 1
ATOM 1596 N N . ASN A 1 212 ? -7.552 -8.653 16.921 1.00 96.06 212 ASN A N 1
ATOM 1597 C CA . ASN A 1 212 ? -6.206 -8.317 16.473 1.00 96.06 212 ASN A CA 1
ATOM 1598 C C . ASN A 1 212 ? -6.298 -7.613 15.122 1.00 96.06 212 ASN A C 1
ATOM 1600 O O . ASN A 1 212 ? -7.280 -7.748 14.390 1.00 96.06 212 ASN A O 1
ATOM 1604 N N . MET A 1 213 ? -5.277 -6.829 14.822 1.00 97.62 213 MET A N 1
ATOM 1605 C CA . MET A 1 213 ? -5.204 -6.019 13.616 1.00 97.62 213 MET A CA 1
ATOM 1606 C C . MET A 1 213 ? -4.158 -6.619 12.680 1.00 97.62 213 MET A C 1
ATOM 1608 O O . MET A 1 213 ? -3.097 -7.021 13.138 1.00 97.62 213 MET A O 1
ATOM 1612 N N . THR A 1 214 ? -4.428 -6.665 11.383 1.00 98.25 214 THR A N 1
ATOM 1613 C CA . THR A 1 214 ? -3.437 -6.988 10.352 1.00 98.25 214 THR A CA 1
ATOM 1614 C C . THR A 1 214 ? -3.211 -5.748 9.502 1.00 98.25 214 THR A C 1
ATOM 1616 O O . THR A 1 214 ? -4.172 -5.075 9.140 1.00 98.25 214 THR A O 1
ATOM 1619 N N . LEU A 1 215 ? -1.953 -5.409 9.237 1.00 98.69 215 LEU A N 1
ATOM 1620 C CA . LEU A 1 215 ? -1.560 -4.238 8.463 1.00 98.69 215 LEU A CA 1
ATOM 1621 C C . LEU A 1 215 ? -0.946 -4.672 7.142 1.00 98.69 215 LEU A C 1
ATOM 1623 O O . LEU A 1 215 ? -0.010 -5.468 7.130 1.00 98.69 215 LEU A O 1
ATOM 1627 N N . GLY A 1 216 ? -1.436 -4.094 6.051 1.00 98.25 216 GLY A N 1
ATOM 1628 C CA . GLY A 1 216 ? -0.796 -4.191 4.751 1.00 98.25 216 GLY A CA 1
ATOM 1629 C C . GLY A 1 216 ? 0.241 -3.086 4.662 1.00 98.25 216 GLY A C 1
ATOM 1630 O O . GLY A 1 216 ? -0.101 -1.906 4.786 1.00 98.25 216 GLY A O 1
ATOM 1631 N N . VAL A 1 217 ? 1.511 -3.441 4.480 1.00 98.44 217 VAL A N 1
ATOM 1632 C CA . VAL A 1 217 ? 2.580 -2.468 4.257 1.00 98.44 217 VAL A CA 1
ATOM 1633 C C . VAL A 1 217 ? 3.011 -2.550 2.803 1.00 98.44 217 VAL A C 1
ATOM 1635 O O . VAL A 1 217 ? 3.653 -3.489 2.350 1.00 98.44 217 VAL A O 1
ATOM 1638 N N . MET A 1 218 ? 2.644 -1.536 2.043 1.00 97.56 218 MET A N 1
ATOM 1639 C CA . MET A 1 218 ? 2.959 -1.409 0.634 1.00 97.56 218 MET A CA 1
ATOM 1640 C C . MET A 1 218 ? 4.320 -0.750 0.428 1.00 97.56 218 MET A C 1
ATOM 1642 O O . MET A 1 218 ? 4.659 0.238 1.083 1.00 97.56 218 MET A O 1
ATOM 1646 N N . ASP A 1 219 ? 5.061 -1.227 -0.569 1.00 96.00 219 ASP A N 1
ATOM 1647 C CA . ASP A 1 219 ? 6.227 -0.523 -1.086 1.00 96.00 219 ASP A CA 1
ATOM 1648 C C . ASP A 1 219 ? 5.817 0.553 -2.107 1.00 96.00 219 ASP A C 1
ATOM 1650 O O . ASP A 1 219 ? 5.328 0.278 -3.206 1.00 96.00 219 ASP A O 1
ATOM 1654 N N . ARG A 1 220 ? 6.058 1.822 -1.771 1.00 95.88 220 ARG A N 1
ATOM 1655 C CA . ARG A 1 220 ? 5.780 2.968 -2.636 1.00 95.88 220 ARG A CA 1
ATOM 1656 C C . ARG A 1 220 ? 6.556 2.914 -3.949 1.00 95.88 220 ARG A C 1
ATOM 1658 O O . ARG A 1 220 ? 6.004 3.381 -4.948 1.00 95.88 220 ARG A O 1
ATOM 1665 N N . ILE A 1 221 ? 7.779 2.366 -4.010 1.00 92.62 221 ILE A N 1
ATOM 1666 C CA . ILE A 1 221 ? 8.519 2.347 -5.285 1.00 92.62 221 ILE A CA 1
ATOM 1667 C C . ILE A 1 221 ? 7.824 1.462 -6.325 1.00 92.62 221 ILE A C 1
ATOM 1669 O O . ILE A 1 221 ? 7.845 1.781 -7.516 1.00 92.62 221 ILE A O 1
ATOM 1673 N N . ALA A 1 222 ? 7.103 0.432 -5.878 1.00 92.38 222 ALA A N 1
ATOM 1674 C CA . ALA A 1 222 ? 6.295 -0.429 -6.731 1.00 92.38 222 ALA A CA 1
ATOM 1675 C C . ALA A 1 222 ? 5.068 0.288 -7.328 1.00 92.38 222 ALA A C 1
ATOM 1677 O O . ALA A 1 222 ? 4.581 -0.128 -8.371 1.00 92.38 222 ALA A O 1
ATOM 1678 N N . ASN A 1 223 ? 4.616 1.406 -6.748 1.00 93.81 223 ASN A N 1
ATOM 1679 C CA . ASN A 1 223 ? 3.641 2.308 -7.381 1.00 93.81 223 ASN A CA 1
ATOM 1680 C C . ASN A 1 223 ? 4.289 3.416 -8.228 1.00 93.81 223 ASN A C 1
ATOM 1682 O O . ASN A 1 223 ? 3.621 4.055 -9.041 1.00 93.81 223 ASN A O 1
ATOM 1686 N N . GLN A 1 224 ? 5.570 3.714 -7.997 1.00 93.44 224 GLN A N 1
ATOM 1687 C CA . GLN A 1 224 ? 6.316 4.723 -8.755 1.00 93.44 224 GLN A CA 1
ATOM 1688 C C . GLN A 1 224 ? 6.863 4.169 -10.078 1.00 93.44 224 GLN A C 1
ATOM 1690 O O . GLN A 1 224 ? 7.063 4.933 -11.025 1.00 93.44 224 GLN A O 1
ATOM 1695 N N . GLY A 1 225 ? 7.117 2.861 -10.143 1.00 89.88 225 GLY A N 1
ATOM 1696 C CA . GLY A 1 225 ? 7.631 2.163 -11.317 1.00 89.88 225 GLY A CA 1
ATOM 1697 C C . GLY A 1 225 ? 6.666 1.132 -11.905 1.00 89.88 225 GLY A C 1
ATOM 1698 O O . GLY A 1 225 ? 5.469 1.135 -11.647 1.00 89.88 225 GLY A O 1
ATOM 1699 N N . GLY A 1 226 ? 7.212 0.256 -12.744 1.00 89.44 226 GLY A N 1
ATOM 1700 C CA . GLY A 1 226 ? 6.477 -0.805 -13.430 1.00 89.44 226 GLY A CA 1
ATOM 1701 C C . GLY A 1 226 ? 7.434 -1.849 -13.996 1.00 89.44 226 GLY A C 1
ATOM 1702 O O . GLY A 1 226 ? 8.591 -1.912 -13.579 1.00 89.44 226 GLY A O 1
ATOM 1703 N N . ASN A 1 227 ? 6.976 -2.631 -14.974 1.00 88.19 227 ASN A N 1
ATOM 1704 C CA . ASN A 1 227 ? 7.806 -3.596 -15.694 1.00 88.19 227 ASN A CA 1
ATOM 1705 C C . ASN A 1 227 ? 8.367 -2.992 -16.986 1.00 88.19 227 ASN A C 1
ATOM 1707 O O . ASN A 1 227 ? 7.614 -2.434 -17.777 1.00 88.19 227 ASN A O 1
ATOM 1711 N N . ASP A 1 228 ? 9.672 -3.145 -17.214 1.00 88.38 228 ASP A N 1
ATOM 1712 C CA . ASP A 1 228 ? 10.389 -2.767 -18.442 1.00 88.38 228 ASP A CA 1
ATOM 1713 C C . ASP A 1 228 ? 9.996 -1.385 -19.015 1.00 88.38 228 ASP A C 1
ATOM 1715 O O . ASP A 1 228 ? 9.926 -1.185 -20.230 1.00 88.38 228 ASP A O 1
ATOM 1719 N N . ASN A 1 229 ? 9.762 -0.411 -18.132 1.00 91.19 229 ASN A N 1
ATOM 1720 C CA . ASN A 1 229 ? 9.338 0.941 -18.492 1.00 91.19 229 ASN A CA 1
ATOM 1721 C C . ASN A 1 229 ? 10.493 1.943 -18.346 1.00 91.19 229 ASN A C 1
ATOM 1723 O O . ASN A 1 229 ? 11.518 1.615 -17.752 1.00 91.19 229 ASN A O 1
ATOM 1727 N N . TYR A 1 230 ? 10.381 3.152 -18.899 1.00 92.62 230 TYR A N 1
ATOM 1728 C CA . TYR A 1 230 ? 11.453 4.139 -18.765 1.00 92.62 230 TYR A CA 1
ATOM 1729 C C . TYR A 1 230 ? 11.648 4.572 -17.314 1.00 92.62 230 TYR A C 1
ATOM 1731 O O . TYR A 1 230 ? 10.689 4.865 -16.602 1.00 92.62 230 TYR A O 1
ATOM 1739 N N . GLU A 1 231 ? 12.910 4.682 -16.899 1.00 91.88 231 GLU A N 1
ATOM 1740 C CA . GLU A 1 231 ? 13.241 5.326 -15.632 1.00 91.88 231 GLU A CA 1
ATOM 1741 C C . GLU A 1 231 ? 12.702 6.765 -15.588 1.00 91.88 231 GLU A C 1
ATOM 1743 O O . GLU A 1 231 ? 12.686 7.481 -16.598 1.00 91.88 231 GLU A O 1
ATOM 1748 N N . ALA A 1 232 ? 12.297 7.222 -14.401 1.00 92.56 232 ALA A N 1
ATOM 1749 C CA . ALA A 1 232 ? 11.814 8.586 -14.187 1.00 92.56 232 ALA A CA 1
ATOM 1750 C C . ALA A 1 232 ? 12.976 9.599 -14.118 1.00 92.56 232 ALA A C 1
ATOM 1752 O O . ALA A 1 232 ? 13.137 10.360 -13.161 1.00 92.56 232 ALA A O 1
ATOM 1753 N N . VAL A 1 233 ? 13.797 9.604 -15.169 1.00 93.81 233 VAL A N 1
ATOM 1754 C CA . VAL A 1 233 ? 14.901 10.531 -15.414 1.00 93.81 233 VAL A CA 1
ATOM 1755 C C . VAL A 1 233 ? 14.603 11.298 -16.699 1.00 93.81 233 VAL A C 1
ATOM 1757 O O . VAL A 1 233 ? 14.274 10.712 -17.731 1.00 93.81 233 VAL A O 1
ATOM 1760 N N . SER A 1 234 ? 14.730 12.625 -16.644 1.00 95.19 234 SER A N 1
ATOM 1761 C CA . SER A 1 234 ? 14.446 13.500 -17.786 1.00 95.19 234 SER A CA 1
ATOM 1762 C C . SER A 1 234 ? 15.215 13.078 -19.039 1.00 95.19 234 SER A C 1
ATOM 1764 O O . SER A 1 234 ? 16.437 12.924 -19.022 1.00 95.19 234 SER A O 1
ATOM 1766 N N . GLY A 1 235 ? 14.479 12.879 -20.133 1.00 94.88 235 GLY A N 1
ATOM 1767 C CA . GLY A 1 235 ? 15.009 12.458 -21.427 1.00 94.88 235 GLY A CA 1
ATOM 1768 C C . GLY A 1 235 ? 15.586 11.044 -21.499 1.00 94.88 235 GLY A C 1
ATOM 1769 O O . GLY A 1 235 ? 16.085 10.678 -22.566 1.00 94.88 235 GLY A O 1
ATOM 1770 N N . SER A 1 236 ? 15.530 10.253 -20.423 1.00 92.56 236 SER A N 1
ATOM 1771 C CA . SER A 1 236 ? 16.070 8.897 -20.438 1.00 92.56 236 SER A CA 1
ATOM 1772 C C . SER A 1 236 ? 15.202 7.943 -21.254 1.00 92.56 236 SER A C 1
ATOM 1774 O O . SER A 1 236 ? 13.978 8.067 -21.328 1.00 92.56 236 SER A O 1
ATOM 1776 N N . THR A 1 237 ? 15.881 6.988 -21.883 1.00 92.06 237 THR A N 1
ATOM 1777 C CA . THR A 1 237 ? 15.281 5.862 -22.614 1.00 92.06 237 THR A CA 1
ATOM 1778 C C . THR A 1 237 ? 15.731 4.519 -22.040 1.00 92.06 237 THR A C 1
ATOM 1780 O O . THR A 1 237 ? 15.472 3.472 -22.629 1.00 92.06 237 THR A O 1
ATOM 1783 N N . THR A 1 238 ? 16.416 4.539 -20.894 1.00 90.62 238 THR A N 1
ATOM 1784 C CA . THR A 1 238 ? 16.786 3.330 -20.161 1.00 90.62 238 THR A CA 1
ATOM 1785 C C . THR A 1 238 ? 15.521 2.712 -19.585 1.00 90.62 238 THR A C 1
ATOM 1787 O O . THR A 1 238 ? 14.801 3.366 -18.831 1.00 90.62 238 THR A O 1
ATOM 1790 N N . THR A 1 239 ? 15.243 1.462 -19.946 1.00 89.12 239 THR A N 1
ATOM 1791 C CA . THR A 1 239 ? 14.137 0.698 -19.369 1.00 89.12 239 THR A CA 1
ATOM 1792 C C . THR A 1 239 ? 14.574 -0.013 -18.098 1.00 89.12 239 THR A C 1
ATOM 1794 O O . THR A 1 239 ? 15.687 -0.540 -18.019 1.00 89.12 239 THR A O 1
ATOM 1797 N N . THR A 1 240 ? 13.673 -0.080 -17.131 1.00 86.56 240 THR A N 1
ATOM 1798 C CA . THR A 1 240 ? 13.879 -0.679 -15.818 1.00 86.56 240 THR A CA 1
ATOM 1799 C C . THR A 1 240 ? 12.612 -1.392 -15.368 1.00 86.56 240 THR A C 1
ATOM 1801 O O . THR A 1 240 ? 11.509 -1.039 -15.785 1.00 86.56 240 THR A O 1
ATOM 1804 N N . SER A 1 241 ? 12.784 -2.3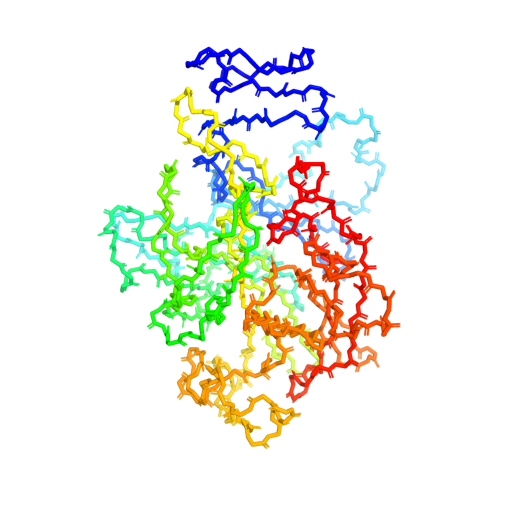79 -14.496 1.00 86.00 241 SER A N 1
ATOM 1805 C CA . SER A 1 241 ? 11.686 -3.024 -13.784 1.00 86.00 241 SER A CA 1
ATOM 1806 C C . SER A 1 241 ? 11.845 -2.765 -12.293 1.00 86.00 241 SER A C 1
ATOM 1808 O O . SER A 1 241 ? 12.973 -2.762 -11.799 1.00 86.00 241 SER A O 1
ATOM 1810 N N . VAL A 1 242 ? 10.739 -2.523 -11.596 1.00 87.31 242 VAL A N 1
ATOM 1811 C CA . VAL A 1 242 ? 10.716 -2.462 -10.130 1.00 87.31 242 VAL A CA 1
ATOM 1812 C C . VAL A 1 242 ? 10.218 -3.796 -9.583 1.00 87.31 242 VAL A C 1
ATOM 1814 O O . VAL A 1 242 ? 9.311 -4.405 -10.149 1.00 87.31 242 VAL A O 1
ATOM 1817 N N . THR A 1 243 ? 10.828 -4.227 -8.485 1.00 87.94 243 THR A N 1
ATOM 1818 C CA . THR A 1 243 ? 10.371 -5.343 -7.660 1.00 87.94 243 THR A CA 1
ATOM 1819 C C . THR A 1 243 ? 9.871 -4.752 -6.351 1.00 87.94 243 THR A C 1
ATOM 1821 O O . THR A 1 243 ? 10.634 -4.039 -5.701 1.00 87.94 243 THR A O 1
ATOM 1824 N N . SER A 1 244 ? 8.603 -4.994 -6.017 1.00 91.88 244 SER A N 1
ATOM 1825 C CA . SER A 1 244 ? 8.041 -4.637 -4.712 1.00 91.88 244 SER A CA 1
ATOM 1826 C C . SER A 1 244 ? 8.762 -5.388 -3.595 1.00 91.88 244 SER A C 1
ATOM 1828 O O . SER A 1 244 ? 9.232 -6.503 -3.810 1.00 91.88 244 SER A O 1
ATOM 1830 N N . ALA A 1 245 ? 8.808 -4.792 -2.409 1.00 93.06 245 ALA A N 1
ATOM 1831 C CA . ALA A 1 245 ? 9.026 -5.521 -1.165 1.00 93.06 245 ALA A CA 1
ATOM 1832 C C . ALA A 1 245 ? 8.177 -4.894 -0.053 1.00 93.06 245 ALA A C 1
ATOM 1834 O O . ALA A 1 245 ? 8.674 -4.155 0.807 1.00 93.06 245 ALA A O 1
ATOM 1835 N N . GLY A 1 246 ? 6.865 -5.123 -0.159 1.00 95.56 246 GLY A N 1
ATOM 1836 C CA . GLY A 1 246 ? 5.903 -4.862 0.910 1.00 95.56 246 GLY A CA 1
ATOM 1837 C C . GLY A 1 246 ? 6.057 -5.862 2.053 1.00 95.56 246 GLY A C 1
ATOM 1838 O O . GLY A 1 246 ? 6.978 -6.660 2.009 1.00 95.56 246 GLY A O 1
ATOM 1839 N N . ASP A 1 247 ? 5.185 -5.792 3.050 1.00 95.31 247 ASP A N 1
ATOM 1840 C CA . ASP A 1 247 ? 5.205 -6.627 4.261 1.00 95.31 247 ASP A CA 1
ATOM 1841 C C . ASP A 1 247 ? 3.758 -6.760 4.797 1.00 95.31 247 ASP A C 1
ATOM 1843 O O . ASP A 1 247 ? 2.886 -5.937 4.468 1.00 95.31 247 ASP A O 1
ATOM 1847 N N . ILE A 1 248 ? 3.479 -7.784 5.601 1.00 96.62 248 ILE A N 1
ATOM 1848 C CA . ILE A 1 248 ? 2.201 -8.016 6.281 1.00 96.62 248 ILE A CA 1
ATOM 1849 C C . ILE A 1 248 ? 2.476 -8.133 7.779 1.00 96.62 248 ILE A C 1
ATOM 1851 O O . ILE A 1 248 ? 3.013 -9.129 8.253 1.00 96.62 248 ILE A O 1
ATOM 1855 N N . LEU A 1 249 ? 2.013 -7.153 8.553 1.00 96.56 249 LEU A N 1
ATOM 1856 C CA . LEU A 1 249 ? 2.269 -7.123 9.994 1.00 96.56 249 LEU A CA 1
ATOM 1857 C C . LEU A 1 249 ? 1.032 -7.531 10.787 1.00 96.56 249 LEU A C 1
ATOM 1859 O O . LEU A 1 249 ? -0.076 -7.069 10.501 1.00 96.56 249 LEU A O 1
ATOM 1863 N N . HIS A 1 250 ? 1.208 -8.329 11.837 1.00 96.31 250 HIS A N 1
ATOM 1864 C CA . HIS A 1 250 ? 0.115 -8.712 12.732 1.00 96.31 250 HIS A CA 1
ATOM 1865 C C . HIS A 1 250 ? 0.243 -8.018 14.089 1.00 96.31 250 HIS A C 1
ATOM 1867 O O . HIS A 1 250 ? 1.279 -8.056 14.740 1.00 96.31 250 HIS A O 1
ATOM 1873 N N . ILE A 1 251 ? -0.812 -7.364 14.563 1.00 96.25 251 ILE A N 1
ATOM 1874 C CA . ILE A 1 251 ? -0.815 -6.594 15.805 1.00 96.25 251 ILE A CA 1
ATOM 1875 C C . ILE A 1 251 ? -1.801 -7.218 16.789 1.00 96.25 251 ILE A C 1
ATOM 1877 O O . ILE A 1 251 ? -3.017 -7.016 16.710 1.00 96.25 251 ILE A O 1
ATOM 1881 N N . CYS A 1 252 ? -1.264 -7.917 17.783 1.00 94.19 252 CYS A N 1
ATOM 1882 C CA . CYS A 1 252 ? -2.075 -8.535 18.818 1.00 94.19 252 CYS A CA 1
ATOM 1883 C C . CYS A 1 252 ? -2.637 -7.517 19.794 1.00 94.19 252 CYS A C 1
ATOM 1885 O O . CYS A 1 252 ? -1.927 -6.639 20.306 1.00 94.19 252 CYS A O 1
ATOM 1887 N N . ARG A 1 253 ? -3.902 -7.716 20.144 1.00 92.56 253 ARG A N 1
ATOM 1888 C CA . ARG A 1 253 ? -4.565 -6.950 21.186 1.00 92.56 253 ARG A CA 1
ATOM 1889 C C . ARG A 1 253 ? -4.377 -7.609 22.552 1.00 92.56 253 ARG A C 1
ATOM 1891 O O . ARG A 1 253 ? -4.835 -8.722 22.781 1.00 92.56 253 ARG A O 1
ATOM 1898 N N . ASP A 1 254 ? -3.806 -6.876 23.506 1.00 89.00 254 ASP A N 1
ATOM 1899 C CA . ASP A 1 254 ? -3.787 -7.251 24.927 1.00 89.00 254 ASP A CA 1
ATOM 1900 C C . ASP A 1 254 ? -4.537 -6.198 25.754 1.00 89.00 254 ASP A C 1
ATOM 1902 O O . ASP A 1 254 ? -4.016 -5.146 26.144 1.00 89.00 254 ASP A O 1
ATOM 1906 N N . GLY A 1 255 ? -5.832 -6.446 25.961 1.00 88.06 255 GLY A N 1
ATOM 1907 C CA . GLY A 1 255 ? -6.740 -5.498 26.599 1.00 88.06 255 GLY A CA 1
ATOM 1908 C C . GLY A 1 255 ? -6.876 -4.194 25.802 1.00 88.06 255 GLY A C 1
ATOM 1909 O O . GLY A 1 255 ? -7.597 -4.136 24.802 1.00 88.06 255 GLY A O 1
ATOM 1910 N N . ASN A 1 256 ? -6.218 -3.136 26.284 1.00 84.75 256 ASN A N 1
ATOM 1911 C CA . ASN A 1 256 ? -6.185 -1.809 25.648 1.00 84.75 256 ASN A CA 1
ATOM 1912 C C . ASN A 1 256 ? -4.817 -1.478 25.029 1.00 84.75 256 ASN A C 1
ATOM 1914 O O . ASN A 1 256 ? -4.597 -0.335 24.639 1.00 84.75 256 ASN A O 1
ATOM 1918 N N . SER A 1 257 ? -3.899 -2.439 25.007 1.00 89.31 257 SER A N 1
ATOM 1919 C CA . SER A 1 257 ? -2.566 -2.294 24.435 1.00 89.31 257 SER A CA 1
ATOM 1920 C C . SER A 1 257 ? -2.448 -3.132 23.169 1.00 89.31 257 SER A C 1
ATOM 1922 O O . SER A 1 257 ? -3.165 -4.119 22.996 1.00 89.31 257 SER A O 1
ATOM 1924 N N . TRP A 1 258 ? -1.499 -2.753 22.323 1.00 93.88 258 TRP A N 1
ATOM 1925 C CA . TRP A 1 258 ? -1.197 -3.419 21.064 1.00 93.88 258 TRP A CA 1
ATOM 1926 C C . TRP A 1 258 ? 0.254 -3.895 21.063 1.00 93.88 258 TRP A C 1
ATOM 1928 O O . TRP A 1 258 ? 1.141 -3.166 21.514 1.00 93.88 258 TRP A O 1
ATOM 1938 N N . THR A 1 259 ? 0.488 -5.110 20.572 1.00 93.00 259 THR A N 1
ATOM 1939 C CA . THR A 1 259 ? 1.822 -5.712 20.452 1.00 93.00 259 THR A CA 1
ATOM 1940 C C . THR A 1 259 ? 2.056 -6.152 19.015 1.00 93.00 259 THR A C 1
ATOM 1942 O O . THR A 1 259 ? 1.356 -7.031 18.521 1.00 93.00 259 THR A O 1
ATOM 1945 N N . VAL A 1 260 ? 3.047 -5.546 18.364 1.00 92.25 260 VAL A N 1
ATOM 1946 C CA . VAL A 1 260 ? 3.453 -5.874 16.989 1.00 92.25 260 VAL A CA 1
ATOM 1947 C C . VAL A 1 260 ? 4.055 -7.289 16.940 1.00 92.25 260 VAL A C 1
ATOM 1949 O O . VAL A 1 260 ? 4.781 -7.686 17.855 1.00 92.25 260 VAL A O 1
ATOM 1952 N N . GLU A 1 261 ? 3.686 -8.052 15.916 1.00 92.00 261 GLU A N 1
ATOM 1953 C CA . GLU A 1 261 ? 3.893 -9.492 15.696 1.00 92.00 261 GLU A CA 1
ATOM 1954 C C . GLU A 1 261 ? 3.534 -10.392 16.878 1.00 92.00 261 GLU A C 1
ATOM 1956 O O . GLU A 1 261 ? 4.013 -11.511 16.956 1.00 92.00 261 GLU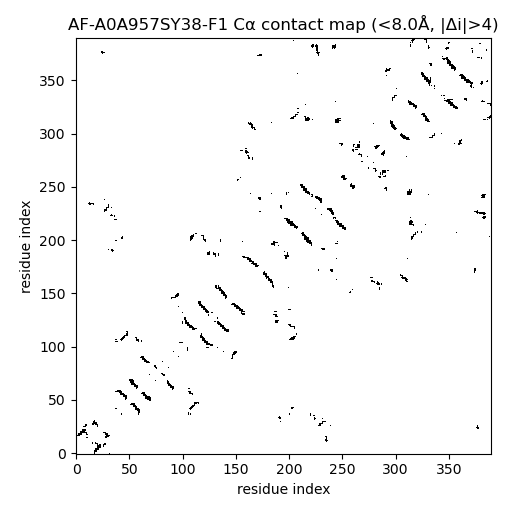 A O 1
ATOM 1961 N N . CYS A 1 262 ? 2.741 -9.945 17.857 1.00 86.25 262 CYS A N 1
ATOM 1962 C CA . CYS A 1 262 ? 2.334 -10.781 18.999 1.00 86.25 262 CYS A CA 1
ATOM 1963 C C . CYS A 1 262 ? 3.483 -11.388 19.831 1.00 86.25 262 CYS A C 1
ATOM 1965 O O . CYS A 1 262 ? 3.250 -12.307 20.617 1.00 86.25 262 CYS A O 1
ATOM 1967 N N . SER A 1 263 ? 4.715 -10.874 19.706 1.00 67.69 263 SER A N 1
ATOM 1968 C CA . SER A 1 263 ? 5.936 -11.557 20.182 1.00 67.69 263 SER A CA 1
ATOM 1969 C C . SER A 1 263 ? 6.143 -12.953 19.569 1.00 67.69 263 SER A C 1
ATOM 1971 O O . SER A 1 263 ? 6.681 -13.839 20.242 1.00 67.69 263 SER A O 1
ATOM 1973 N N . ALA A 1 264 ? 5.673 -13.157 18.335 1.00 60.59 264 ALA A N 1
ATOM 1974 C CA . ALA A 1 264 ? 5.847 -14.371 17.556 1.00 60.59 264 ALA A CA 1
ATOM 1975 C C . ALA A 1 264 ? 7.318 -14.775 17.562 1.00 60.59 264 ALA A C 1
ATOM 1977 O O . ALA A 1 264 ? 8.213 -13.935 17.525 1.00 60.59 264 ALA A O 1
ATOM 1978 N N . VAL A 1 265 ? 7.541 -16.079 17.675 1.00 56.72 265 VAL A N 1
ATOM 1979 C CA . VAL A 1 265 ? 8.840 -16.688 17.434 1.00 56.72 265 VAL A CA 1
ATOM 1980 C C . VAL A 1 265 ? 8.672 -17.387 16.107 1.00 56.72 265 VAL A C 1
ATOM 1982 O O . VAL A 1 265 ? 7.942 -18.377 16.049 1.00 56.72 265 VAL A O 1
ATOM 1985 N N . ASP A 1 266 ? 9.291 -16.853 15.064 1.00 59.12 266 ASP A N 1
ATOM 1986 C CA . ASP A 1 266 ? 9.333 -17.521 13.772 1.00 59.12 266 ASP A CA 1
ATOM 1987 C C . ASP A 1 266 ? 9.913 -18.931 13.975 1.00 59.12 266 ASP A C 1
ATOM 1989 O O . ASP A 1 266 ? 11.058 -19.111 14.413 1.00 59.12 266 ASP A O 1
ATOM 1993 N N . ASP A 1 267 ? 9.090 -19.955 13.720 1.00 52.94 267 ASP A N 1
ATOM 1994 C CA . ASP A 1 267 ? 9.536 -21.347 13.699 1.00 52.94 267 ASP A CA 1
ATOM 1995 C C . ASP A 1 267 ? 10.187 -21.633 12.348 1.00 52.94 267 ASP A C 1
ATOM 1997 O O . ASP A 1 267 ? 9.766 -22.489 11.564 1.00 52.94 267 ASP A O 1
ATOM 2001 N N . ASN A 1 268 ? 11.280 -20.911 12.124 1.00 55.03 268 ASN A N 1
ATOM 2002 C CA . ASN A 1 268 ? 12.147 -20.964 10.960 1.00 55.03 268 ASN A CA 1
ATOM 2003 C C . ASN A 1 268 ? 12.630 -22.421 10.692 1.00 55.03 268 ASN A C 1
ATOM 2005 O O . ASN A 1 268 ? 13.027 -22.800 9.590 1.00 55.03 268 ASN A O 1
ATOM 2009 N N . ALA A 1 269 ? 12.515 -23.312 11.695 1.00 48.91 269 ALA A N 1
ATOM 2010 C CA . ALA A 1 269 ? 12.769 -24.747 11.577 1.00 48.91 269 ALA A CA 1
ATOM 2011 C C . ALA A 1 269 ? 11.789 -25.497 10.649 1.00 48.91 269 ALA A C 1
ATOM 2013 O O . ALA A 1 269 ? 12.129 -26.591 10.186 1.00 48.91 269 ALA A O 1
ATOM 2014 N N . ASN A 1 270 ? 10.613 -24.932 10.349 1.00 50.75 270 ASN A N 1
ATOM 2015 C CA . ASN A 1 270 ? 9.633 -25.500 9.417 1.00 50.75 270 ASN A CA 1
ATOM 2016 C C . ASN A 1 270 ? 9.704 -24.905 8.002 1.00 50.75 270 ASN A C 1
ATOM 2018 O O . ASN A 1 270 ? 8.997 -25.404 7.125 1.00 50.75 270 ASN A O 1
ATOM 2022 N N . LEU A 1 271 ? 10.593 -23.938 7.723 1.00 53.53 271 LEU A N 1
ATOM 2023 C CA . LEU A 1 271 ? 10.778 -23.366 6.377 1.00 53.53 271 LEU A CA 1
ATOM 2024 C C . LEU A 1 271 ? 11.370 -24.350 5.354 1.00 53.53 271 LEU A C 1
ATOM 2026 O O . LEU A 1 271 ? 11.686 -23.969 4.232 1.00 53.53 271 LEU A O 1
ATOM 2030 N N . THR A 1 272 ? 11.512 -25.639 5.682 1.00 43.19 272 THR A N 1
ATOM 2031 C CA . THR A 1 272 ? 12.027 -26.656 4.756 1.00 43.19 272 THR A CA 1
ATOM 2032 C C . THR A 1 272 ? 11.238 -26.670 3.436 1.00 43.19 272 THR A C 1
ATOM 2034 O O . THR A 1 272 ? 10.024 -26.886 3.457 1.00 43.19 272 THR A O 1
ATOM 2037 N N . PRO A 1 273 ? 11.909 -26.493 2.278 1.00 46.94 273 PRO A N 1
ATOM 2038 C CA . PRO A 1 273 ? 13.331 -26.770 2.032 1.00 46.94 273 PRO A CA 1
ATOM 2039 C C . PRO A 1 273 ? 14.310 -25.582 2.196 1.00 46.94 273 PRO A C 1
ATOM 2041 O O . PRO A 1 273 ? 15.489 -25.748 1.902 1.00 46.94 273 PRO A O 1
ATOM 2044 N N . ILE A 1 274 ? 13.863 -24.413 2.651 1.00 54.22 274 ILE A N 1
ATOM 2045 C CA . ILE A 1 274 ? 14.538 -23.113 2.518 1.00 54.22 274 ILE A CA 1
ATOM 2046 C C . ILE A 1 274 ? 15.363 -22.734 3.760 1.00 54.22 274 ILE A C 1
ATOM 2048 O O . ILE A 1 274 ? 15.150 -21.700 4.379 1.00 54.22 274 ILE A O 1
ATOM 2052 N N . THR A 1 275 ? 16.317 -23.575 4.162 1.00 50.69 275 THR A N 1
ATOM 2053 C CA . THR A 1 275 ? 17.160 -23.284 5.342 1.00 50.69 275 THR A CA 1
ATOM 2054 C C . THR A 1 275 ? 18.530 -22.672 5.023 1.00 50.69 275 THR A C 1
ATOM 2056 O O . THR A 1 275 ? 19.289 -22.452 5.960 1.00 50.69 275 THR A O 1
ATOM 2059 N N . ASP A 1 276 ? 18.891 -22.434 3.752 1.00 50.88 276 ASP A N 1
ATOM 2060 C CA . ASP A 1 276 ? 20.287 -22.099 3.385 1.00 50.88 276 ASP A CA 1
ATOM 2061 C C . ASP A 1 276 ? 20.517 -20.731 2.699 1.00 50.88 276 ASP A C 1
ATOM 2063 O O . ASP A 1 276 ? 21.665 -20.293 2.666 1.00 50.88 276 ASP A O 1
ATOM 2067 N N . ASP A 1 277 ? 19.488 -19.996 2.241 1.00 55.81 277 ASP A N 1
ATOM 2068 C CA . ASP A 1 277 ? 19.694 -18.822 1.359 1.00 55.81 277 ASP A CA 1
ATOM 2069 C C . ASP A 1 277 ? 18.997 -17.516 1.797 1.00 55.81 277 ASP A C 1
ATOM 2071 O O . ASP A 1 277 ? 18.489 -16.758 0.973 1.00 55.81 277 ASP A O 1
ATOM 2075 N N . GLY A 1 278 ? 19.013 -17.194 3.092 1.00 60.09 278 GLY A N 1
ATOM 2076 C CA . GLY A 1 278 ? 18.740 -15.821 3.545 1.00 60.09 278 GLY A CA 1
ATOM 2077 C C . GLY A 1 278 ? 17.609 -15.628 4.543 1.00 60.09 278 GLY A C 1
ATOM 2078 O O . GLY A 1 278 ? 17.485 -14.496 4.991 1.00 60.09 278 GLY A O 1
ATOM 2079 N N . ALA A 1 279 ? 16.889 -16.687 4.932 1.00 72.06 279 ALA A N 1
ATOM 2080 C CA . ALA A 1 279 ? 15.881 -16.616 5.988 1.00 72.06 279 ALA A CA 1
ATOM 2081 C C . ALA A 1 279 ? 16.468 -16.052 7.294 1.00 72.06 279 ALA A C 1
ATOM 2083 O O . ALA A 1 279 ? 17.551 -16.478 7.729 1.00 72.06 279 ALA A O 1
ATOM 2084 N N . LEU A 1 280 ? 15.762 -15.131 7.945 1.00 74.75 280 LEU A N 1
ATOM 2085 C CA . LEU A 1 280 ? 16.183 -14.484 9.182 1.00 74.75 280 LEU A CA 1
ATOM 2086 C C . LEU A 1 280 ? 15.167 -14.745 10.292 1.00 74.75 280 LEU A C 1
ATOM 2088 O O . LEU A 1 280 ? 14.098 -14.159 10.340 1.00 74.75 280 LEU A O 1
ATOM 2092 N N . SER A 1 281 ? 15.574 -15.495 11.318 1.00 77.56 281 SER A N 1
ATOM 2093 C CA . SER A 1 281 ? 14.754 -15.735 12.526 1.00 77.56 281 SER A CA 1
ATOM 2094 C C . SER A 1 281 ? 14.447 -14.478 13.354 1.00 77.56 281 SER A C 1
ATOM 2096 O O . SER A 1 281 ? 13.897 -14.558 14.449 1.00 77.56 281 SER A O 1
ATOM 2098 N N . ASN A 1 282 ? 14.959 -13.332 12.919 1.00 82.50 282 ASN A N 1
ATOM 2099 C CA . ASN A 1 282 ? 14.816 -12.038 13.561 1.00 82.50 282 ASN A CA 1
ATOM 2100 C C . ASN A 1 282 ? 14.343 -10.967 12.569 1.00 82.50 282 ASN A C 1
ATOM 2102 O O . ASN A 1 282 ? 14.564 -9.785 12.854 1.00 82.50 282 ASN A O 1
ATOM 2106 N N . ASP A 1 283 ? 13.785 -11.381 11.425 1.00 84.88 283 ASP A N 1
ATOM 2107 C CA . ASP A 1 283 ? 13.022 -10.491 10.553 1.00 84.88 283 ASP A CA 1
ATOM 2108 C C . ASP A 1 283 ? 11.831 -9.892 11.320 1.00 84.88 283 ASP A C 1
ATOM 2110 O O . ASP A 1 283 ? 11.388 -10.423 12.348 1.00 84.88 283 ASP A O 1
ATOM 2114 N N . GLY A 1 284 ? 11.364 -8.745 10.860 1.00 89.12 284 GLY A N 1
ATOM 2115 C CA . GLY A 1 284 ? 10.184 -8.080 11.345 1.00 89.12 284 GLY A CA 1
ATOM 2116 C C . GLY A 1 284 ? 10.438 -7.164 12.546 1.00 89.12 284 GLY A C 1
ATOM 2117 O O . GLY A 1 284 ? 11.464 -7.212 13.245 1.00 89.12 284 GLY A O 1
ATOM 2118 N N . PRO A 1 285 ? 9.459 -6.301 12.854 1.00 91.00 285 PRO A N 1
ATOM 2119 C CA . PRO A 1 285 ? 9.556 -5.284 13.904 1.00 91.00 285 PRO A CA 1
ATOM 2120 C C . PRO A 1 285 ? 9.635 -5.845 15.333 1.00 91.00 285 PRO A C 1
ATOM 2122 O O . PRO A 1 285 ? 9.961 -5.109 16.268 1.00 91.00 285 PRO A O 1
ATOM 2125 N N . SER A 1 286 ? 9.354 -7.135 15.532 1.00 87.88 286 SER A N 1
ATOM 2126 C CA . SER A 1 286 ? 9.453 -7.804 16.836 1.00 87.88 286 SER A CA 1
ATOM 2127 C C . SER A 1 286 ? 10.879 -8.231 17.197 1.00 87.88 286 SER A C 1
ATOM 2129 O O . SER A 1 286 ? 11.161 -8.496 18.370 1.00 87.88 286 SER A O 1
ATOM 2131 N N . ALA A 1 287 ? 11.770 -8.306 16.198 1.00 85.19 287 ALA A N 1
ATOM 2132 C CA . ALA A 1 287 ? 13.088 -8.940 16.267 1.00 85.19 287 ALA A CA 1
ATOM 2133 C C . ALA A 1 287 ? 13.067 -10.422 16.702 1.00 85.19 287 ALA A C 1
ATOM 2135 O O . ALA A 1 287 ? 14.107 -10.970 17.083 1.00 85.19 287 ALA A O 1
ATOM 2136 N N . ALA A 1 288 ? 11.899 -11.061 16.665 1.00 82.94 288 ALA A N 1
ATOM 2137 C CA . ALA A 1 288 ? 11.683 -12.472 16.968 1.00 82.94 288 ALA A CA 1
ATOM 2138 C C . ALA A 1 288 ? 11.090 -13.237 15.767 1.00 82.94 288 ALA A C 1
ATOM 2140 O O . ALA A 1 288 ? 10.747 -14.412 15.908 1.00 82.94 288 ALA A O 1
ATOM 2141 N N . GLY A 1 289 ? 11.029 -12.586 14.602 1.00 83.12 289 GLY A N 1
ATOM 2142 C CA . GLY A 1 289 ? 10.415 -13.104 13.392 1.00 83.12 289 GLY A CA 1
ATOM 2143 C C . GLY A 1 289 ? 9.052 -12.479 13.110 1.00 83.12 289 GLY A C 1
ATOM 2144 O O . GLY A 1 289 ? 8.491 -11.739 13.933 1.00 83.12 289 GLY A O 1
ATOM 2145 N N . GLU A 1 290 ? 8.529 -12.814 11.941 1.00 87.38 290 GLU A N 1
ATOM 2146 C CA . GLU A 1 290 ? 7.235 -12.361 11.447 1.00 87.38 290 GLU A CA 1
ATOM 2147 C C . GLU A 1 290 ? 6.138 -13.366 11.786 1.00 87.38 290 GLU A C 1
ATOM 2149 O O . GLU A 1 290 ? 6.348 -14.581 11.821 1.00 87.38 290 GLU A O 1
ATOM 2154 N N . PHE A 1 291 ? 4.938 -12.857 12.039 1.00 90.62 291 PHE A N 1
ATOM 2155 C CA . PHE A 1 291 ? 3.751 -13.677 12.191 1.00 90.62 291 PHE A CA 1
ATOM 2156 C C . PHE A 1 291 ? 3.384 -14.319 10.852 1.00 90.62 291 PHE A C 1
ATOM 2158 O O . PHE A 1 291 ? 3.141 -15.518 10.812 1.00 90.62 291 PHE A O 1
ATOM 2165 N N . TYR A 1 292 ? 3.407 -13.560 9.753 1.00 91.00 292 TYR A N 1
ATOM 2166 C CA . TYR A 1 292 ? 3.102 -14.045 8.401 1.00 91.00 292 TYR A CA 1
ATOM 2167 C C . TYR A 1 292 ? 4.352 -14.516 7.635 1.00 91.00 292 TYR A C 1
ATOM 2169 O O . TYR A 1 292 ? 4.590 -14.122 6.507 1.00 91.00 292 TYR A O 1
ATOM 2177 N N . TYR A 1 293 ? 5.100 -15.452 8.217 1.00 85.44 293 TYR A N 1
ATOM 2178 C CA . TYR A 1 293 ? 6.441 -15.916 7.804 1.00 85.44 293 TYR A CA 1
ATOM 2179 C C . TYR A 1 293 ? 6.564 -16.654 6.441 1.00 85.44 293 TYR A C 1
ATOM 2181 O O . TYR A 1 293 ? 7.565 -17.322 6.153 1.00 85.44 293 TYR A O 1
ATOM 2189 N N . ASN A 1 294 ? 5.518 -16.691 5.612 1.00 83.06 294 ASN A N 1
ATOM 2190 C CA . ASN A 1 294 ? 5.499 -17.434 4.339 1.00 83.06 294 ASN A CA 1
ATOM 2191 C C . ASN A 1 294 ? 5.080 -16.571 3.143 1.00 83.06 294 ASN A C 1
ATOM 2193 O O . ASN A 1 294 ? 4.469 -17.058 2.188 1.00 83.06 294 ASN A O 1
ATOM 2197 N N . ASP A 1 295 ? 5.394 -15.288 3.173 1.00 85.19 295 ASP A N 1
ATOM 2198 C CA . ASP A 1 295 ? 5.261 -14.339 2.068 1.00 85.19 295 ASP A CA 1
ATOM 2199 C C . ASP A 1 295 ? 6.525 -14.250 1.205 1.00 85.19 295 ASP A C 1
ATOM 2201 O O . ASP A 1 295 ? 6.904 -13.208 0.678 1.00 85.19 295 ASP A O 1
ATOM 2205 N N . TRP A 1 296 ? 7.094 -15.419 0.925 1.00 84.12 296 TRP A N 1
ATOM 2206 C CA . TRP A 1 296 ? 8.179 -15.585 -0.025 1.00 84.12 296 TRP A CA 1
ATOM 2207 C C . TRP A 1 296 ? 7.710 -16.262 -1.319 1.00 84.12 296 TRP A C 1
ATOM 2209 O O . TRP A 1 296 ? 6.749 -17.036 -1.375 1.00 84.12 296 TRP A O 1
ATOM 2219 N N . PHE A 1 297 ? 8.463 -16.020 -2.385 1.00 82.31 297 PHE A N 1
ATOM 2220 C CA . PHE A 1 297 ? 8.395 -16.741 -3.647 1.00 82.31 297 PHE A CA 1
ATOM 2221 C C . PHE A 1 297 ? 9.677 -17.537 -3.869 1.00 82.31 297 PHE A C 1
ATOM 2223 O O . PHE A 1 297 ? 10.777 -17.043 -3.638 1.00 82.31 297 PHE A O 1
ATOM 2230 N N . TYR A 1 298 ? 9.533 -18.748 -4.410 1.00 75.56 298 TYR A N 1
ATOM 2231 C CA . TYR A 1 298 ? 10.648 -19.593 -4.820 1.00 75.56 298 TYR A CA 1
ATOM 2232 C C . TYR A 1 298 ? 10.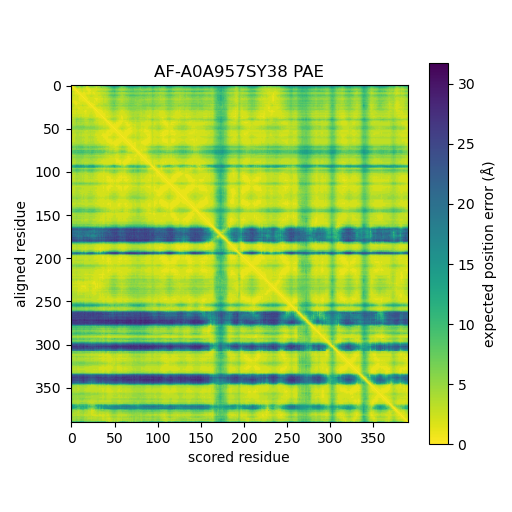399 -20.214 -6.189 1.00 75.56 298 TYR A C 1
ATOM 2234 O O . TYR A 1 298 ? 9.379 -20.872 -6.413 1.00 75.56 298 TYR A O 1
ATOM 2242 N N . ASN A 1 299 ? 11.386 -20.088 -7.075 1.00 67.00 299 ASN A N 1
ATOM 2243 C CA . ASN A 1 299 ? 11.439 -20.817 -8.334 1.00 67.00 299 ASN A CA 1
ATOM 2244 C C . ASN A 1 299 ? 12.665 -21.734 -8.371 1.00 67.00 299 ASN A C 1
ATOM 2246 O O . ASN A 1 299 ? 13.798 -21.254 -8.354 1.00 67.00 299 ASN A O 1
ATOM 2250 N N . HIS A 1 300 ? 12.427 -23.045 -8.484 1.00 57.44 300 HIS A N 1
ATOM 2251 C CA . HIS A 1 300 ? 13.471 -24.037 -8.726 1.00 57.44 300 HIS A CA 1
ATOM 2252 C C . HIS A 1 300 ? 13.380 -24.570 -10.154 1.00 57.44 300 HIS A C 1
ATOM 2254 O O . HIS A 1 300 ? 12.493 -25.361 -10.498 1.00 57.44 300 HIS A O 1
ATOM 2260 N N . THR A 1 301 ? 14.358 -24.217 -10.984 1.00 53.75 301 THR A N 1
ATOM 2261 C CA . THR A 1 301 ? 14.554 -24.884 -12.276 1.00 53.75 301 THR A CA 1
ATOM 2262 C C . THR A 1 301 ? 15.744 -25.832 -12.179 1.00 53.75 301 THR A C 1
ATOM 2264 O O . THR A 1 301 ? 16.738 -25.548 -11.520 1.00 53.75 301 THR A O 1
ATOM 2267 N N . ASN A 1 302 ? 15.692 -26.965 -12.885 1.00 51.28 302 ASN A N 1
ATOM 2268 C CA . ASN A 1 302 ? 16.759 -27.982 -12.892 1.00 51.28 302 ASN A CA 1
ATOM 2269 C C . ASN A 1 302 ? 18.113 -27.482 -13.472 1.00 51.28 302 ASN A C 1
ATOM 2271 O O . ASN A 1 302 ? 18.975 -28.304 -13.793 1.00 51.28 302 ASN A O 1
ATOM 2275 N N . GLN A 1 303 ? 18.274 -26.175 -13.712 1.00 49.44 303 GLN A N 1
ATOM 2276 C CA . GLN A 1 303 ? 19.388 -25.552 -14.426 1.00 49.44 303 GLN A CA 1
ATOM 2277 C C . GLN A 1 303 ? 19.910 -24.262 -13.762 1.00 49.44 303 GLN A C 1
ATOM 2279 O O . GLN A 1 303 ? 20.300 -23.348 -14.477 1.00 49.44 303 GLN A O 1
ATOM 2284 N N . TRP A 1 304 ? 20.043 -24.226 -12.432 1.00 48.53 304 TRP A N 1
ATOM 2285 C CA . TRP A 1 304 ? 20.762 -23.156 -11.704 1.00 48.53 304 TRP A CA 1
ATOM 2286 C C . TRP A 1 304 ? 20.026 -21.820 -11.536 1.00 48.53 304 TRP A C 1
ATOM 2288 O O . TRP A 1 304 ? 20.664 -20.828 -11.193 1.00 48.53 304 TRP A O 1
ATOM 2298 N N . LEU A 1 305 ? 18.712 -21.769 -11.761 1.00 51.44 305 LEU A N 1
ATOM 2299 C CA . LEU A 1 305 ? 17.921 -20.609 -11.347 1.00 51.44 305 LEU A CA 1
ATOM 2300 C C . LEU A 1 305 ? 17.220 -20.961 -10.044 1.00 51.44 305 LEU A C 1
ATOM 2302 O O . LEU A 1 305 ? 16.215 -21.672 -10.062 1.00 51.44 305 LEU A O 1
ATOM 2306 N N . GLU A 1 306 ? 17.816 -20.493 -8.955 1.00 59.06 306 GLU A N 1
ATOM 2307 C CA . GLU A 1 306 ? 17.166 -20.248 -7.677 1.00 59.06 306 GLU A CA 1
ATOM 2308 C C . GLU A 1 306 ? 16.859 -18.749 -7.676 1.00 59.06 306 GLU A C 1
ATOM 2310 O O . GLU A 1 306 ? 17.761 -17.922 -7.548 1.00 59.06 306 GLU A O 1
ATOM 2315 N N . VAL A 1 307 ? 15.608 -18.380 -7.944 1.00 58.41 307 VAL A N 1
ATOM 2316 C CA . VAL A 1 307 ? 15.167 -17.002 -7.706 1.00 58.41 307 VAL A CA 1
ATOM 2317 C C . VAL A 1 307 ? 14.227 -17.048 -6.522 1.00 58.41 307 VAL A C 1
ATOM 2319 O O . VAL A 1 307 ? 13.194 -17.718 -6.581 1.00 58.41 307 VAL A O 1
ATOM 2322 N N . PHE A 1 308 ? 14.629 -16.347 -5.469 1.00 73.06 308 PHE A N 1
ATOM 2323 C CA . PHE A 1 308 ? 13.837 -16.133 -4.273 1.00 73.06 308 PHE A CA 1
ATOM 2324 C C . PHE A 1 308 ? 13.524 -14.652 -4.141 1.00 73.06 308 PHE A C 1
ATOM 2326 O O . PHE A 1 308 ? 14.398 -13.823 -4.399 1.00 73.06 308 PHE A O 1
ATOM 2333 N N . HIS A 1 309 ? 12.303 -14.351 -3.724 1.00 82.31 309 HIS A N 1
ATOM 2334 C CA . HIS A 1 309 ? 11.961 -13.077 -3.100 1.00 82.31 309 HIS A CA 1
ATOM 2335 C C . HIS A 1 309 ? 11.386 -13.429 -1.748 1.00 82.31 309 HIS A C 1
ATOM 2337 O O . HIS A 1 309 ? 10.542 -14.316 -1.676 1.00 82.31 309 HIS A O 1
ATOM 2343 N N . TRP A 1 310 ? 11.876 -12.775 -0.714 1.00 83.00 310 TRP A N 1
ATOM 2344 C CA . TRP A 1 310 ? 11.446 -13.043 0.649 1.00 83.00 310 TRP A CA 1
ATOM 2345 C C . TRP A 1 310 ? 10.208 -12.240 1.046 1.00 83.00 310 TRP A C 1
ATOM 2347 O O . TRP A 1 310 ? 9.523 -12.610 1.974 1.00 83.00 310 TRP A O 1
ATOM 2357 N N . GLU A 1 311 ? 9.910 -11.201 0.266 1.00 87.94 311 GLU A N 1
ATOM 2358 C CA . GLU A 1 311 ? 8.965 -10.144 0.604 1.00 87.94 311 GLU A CA 1
ATOM 2359 C C . GLU A 1 311 ? 8.112 -9.868 -0.636 1.00 87.94 311 GLU A C 1
ATOM 2361 O O . GLU A 1 311 ? 8.517 -9.108 -1.528 1.00 87.94 311 GLU A O 1
ATOM 2366 N N . ILE A 1 312 ? 6.984 -10.567 -0.781 1.00 92.50 312 ILE A N 1
ATOM 2367 C CA . ILE A 1 312 ? 6.177 -10.506 -2.019 1.00 92.50 312 ILE A CA 1
ATOM 2368 C C . ILE A 1 312 ? 4.853 -9.769 -1.876 1.00 92.50 312 ILE A C 1
ATOM 2370 O O . ILE A 1 312 ? 4.149 -9.583 -2.876 1.00 92.50 312 ILE A O 1
ATOM 2374 N N . ALA A 1 313 ? 4.512 -9.336 -0.664 1.00 95.31 313 ALA A N 1
ATOM 2375 C CA . ALA A 1 313 ? 3.313 -8.559 -0.410 1.00 95.31 313 ALA A CA 1
ATOM 2376 C C . ALA A 1 313 ? 3.334 -7.222 -1.173 1.00 95.31 313 ALA A C 1
ATOM 2378 O O . ALA A 1 313 ? 4.363 -6.554 -1.326 1.00 95.31 313 ALA A O 1
ATOM 2379 N N . THR A 1 314 ? 2.165 -6.826 -1.680 1.00 96.38 314 THR A N 1
ATOM 2380 C CA . THR A 1 314 ? 1.971 -5.547 -2.388 1.00 96.38 314 THR A CA 1
ATOM 2381 C C . THR A 1 314 ? 0.983 -4.610 -1.690 1.00 96.38 314 THR A C 1
ATOM 2383 O O . THR A 1 314 ? 0.811 -3.476 -2.131 1.00 96.38 314 THR A O 1
ATOM 2386 N N . GLY A 1 315 ? 0.399 -5.037 -0.564 1.00 96.44 315 GLY A N 1
ATOM 2387 C CA . GLY A 1 315 ? -0.201 -4.144 0.433 1.00 96.44 315 GLY A CA 1
ATOM 2388 C C . GLY A 1 315 ? -1.728 -4.090 0.531 1.00 96.44 315 GLY A C 1
ATOM 2389 O O . GLY A 1 315 ? -2.203 -3.516 1.505 1.00 96.44 315 GLY A O 1
ATOM 2390 N N . GLY A 1 316 ? -2.495 -4.663 -0.403 1.00 97.50 316 GLY A N 1
ATOM 2391 C CA . GLY A 1 316 ? -3.947 -4.825 -0.214 1.00 97.50 316 GLY A CA 1
ATOM 2392 C C . GLY A 1 316 ? -4.266 -6.032 0.667 1.00 97.50 316 GLY A C 1
ATOM 2393 O O . GLY A 1 316 ? -3.535 -7.032 0.586 1.00 97.50 316 GLY A O 1
ATOM 2394 N N . LEU A 1 317 ? -5.323 -5.969 1.477 1.00 98.19 317 LEU A N 1
ATOM 2395 C CA . LEU A 1 317 ? -5.766 -7.029 2.384 1.00 98.19 317 LEU A CA 1
ATOM 2396 C C . LEU A 1 317 ? -7.280 -7.245 2.318 1.00 98.19 317 LEU A C 1
ATOM 2398 O O . LEU A 1 317 ? -8.041 -6.390 1.924 1.00 98.19 317 LEU A O 1
ATOM 2402 N N . VAL A 1 318 ? -7.736 -8.429 2.724 1.00 97.62 318 VAL A N 1
ATOM 2403 C CA . VAL A 1 318 ? -9.132 -8.630 3.148 1.00 97.62 318 VAL A CA 1
ATOM 2404 C C . VAL A 1 318 ? -9.190 -9.769 4.153 1.00 97.62 318 VAL A C 1
ATOM 2406 O O . VAL A 1 318 ? -8.544 -10.805 3.966 1.00 97.62 318 VAL A O 1
ATOM 2409 N N . TYR A 1 319 ? -9.983 -9.625 5.213 1.00 97.81 319 TYR A N 1
ATOM 2410 C CA . TYR A 1 319 ? -10.191 -10.693 6.190 1.00 97.81 319 TYR A CA 1
ATOM 2411 C C . TYR A 1 319 ? -11.479 -11.483 5.929 1.00 97.81 319 TYR A C 1
ATOM 2413 O O . TYR A 1 319 ? -12.575 -10.936 5.802 1.00 97.81 319 TYR A O 1
ATOM 2421 N N . ASN A 1 320 ? -11.367 -12.813 5.910 1.00 97.12 320 ASN A N 1
ATOM 2422 C CA . ASN A 1 320 ? -12.496 -13.728 5.811 1.00 97.12 320 ASN A CA 1
ATOM 2423 C C . ASN A 1 320 ? -12.795 -14.398 7.169 1.00 97.12 320 ASN A C 1
ATOM 2425 O O . ASN A 1 320 ? -12.178 -15.418 7.498 1.00 97.12 320 ASN A O 1
ATOM 2429 N N . PRO A 1 321 ? -13.826 -13.949 7.909 1.00 95.75 321 PRO A N 1
ATOM 2430 C CA . PRO A 1 321 ? -14.147 -14.484 9.235 1.00 95.75 321 PRO A CA 1
ATOM 2431 C C . PRO A 1 321 ? -14.687 -15.921 9.222 1.00 95.75 321 PRO A C 1
ATOM 2433 O O . PRO A 1 321 ? -14.772 -16.554 10.270 1.00 95.75 321 PRO A O 1
ATOM 2436 N N . LEU A 1 322 ? -15.114 -16.453 8.069 1.00 96.44 322 LEU A N 1
ATOM 2437 C CA . LEU A 1 322 ? -15.617 -17.831 7.987 1.00 96.44 322 LEU A CA 1
ATOM 2438 C C . LEU A 1 322 ? -14.492 -18.860 7.893 1.00 96.44 322 LEU A C 1
ATOM 2440 O O . LEU A 1 322 ? -14.678 -20.000 8.318 1.00 96.44 322 LEU A O 1
ATOM 2444 N N . ALA A 1 323 ? -13.374 -18.468 7.284 1.00 96.38 323 ALA A N 1
ATOM 2445 C CA . ALA A 1 323 ? -12.191 -19.307 7.138 1.00 96.38 323 ALA A CA 1
ATOM 2446 C C . ALA A 1 323 ? -11.104 -18.973 8.170 1.00 96.38 323 ALA A C 1
ATOM 2448 O O . ALA A 1 323 ? -10.209 -19.790 8.349 1.00 96.38 323 ALA A O 1
ATOM 2449 N N . ASP A 1 324 ? -11.226 -17.825 8.847 1.00 96.44 324 ASP A N 1
ATOM 2450 C CA . ASP A 1 324 ? -10.207 -17.245 9.724 1.00 96.44 324 ASP A CA 1
ATOM 2451 C C . ASP A 1 324 ? -8.883 -17.000 8.985 1.00 96.44 324 ASP A C 1
ATOM 2453 O O . ASP A 1 324 ? -7.806 -17.445 9.377 1.00 96.44 324 ASP A O 1
ATOM 2457 N N . GLU A 1 325 ? -8.998 -16.327 7.840 1.00 96.88 325 GLU A N 1
ATOM 2458 C CA . GLU A 1 325 ? -7.890 -16.093 6.918 1.00 96.88 325 GLU A CA 1
ATOM 2459 C C . GLU A 1 325 ? -7.820 -14.629 6.509 1.00 96.88 325 GLU A C 1
ATOM 2461 O O . GLU A 1 325 ? -8.851 -14.018 6.220 1.00 96.88 325 GLU A O 1
ATOM 2466 N N . VAL A 1 326 ? -6.605 -14.109 6.382 1.00 97.88 326 VAL A N 1
ATOM 2467 C CA . VAL A 1 326 ? -6.330 -12.849 5.690 1.00 97.88 326 VAL A CA 1
ATOM 2468 C C . VAL A 1 326 ? -5.841 -13.174 4.284 1.00 97.88 326 VAL A C 1
ATOM 2470 O O . VAL A 1 326 ? -4.966 -14.021 4.099 1.00 97.88 326 VAL A O 1
ATOM 2473 N N . ALA A 1 327 ? -6.423 -12.527 3.281 1.00 98.00 327 ALA A N 1
ATOM 2474 C CA . ALA A 1 327 ? -5.898 -12.528 1.926 1.00 98.00 327 ALA A CA 1
ATOM 2475 C C . ALA A 1 327 ? -5.062 -11.269 1.703 1.00 98.00 327 ALA A C 1
ATOM 2477 O O . ALA A 1 327 ? -5.411 -10.222 2.231 1.00 98.00 327 ALA A O 1
ATOM 2478 N N . THR A 1 328 ? -4.011 -11.352 0.891 1.00 98.06 328 THR A N 1
ATOM 2479 C CA . THR A 1 328 ? -3.231 -10.184 0.475 1.00 98.06 328 THR A CA 1
ATOM 2480 C C . THR A 1 328 ? -2.837 -10.256 -0.991 1.00 98.06 328 THR A C 1
ATOM 2482 O O . THR A 1 328 ? -2.634 -11.340 -1.547 1.00 98.06 328 THR A O 1
ATOM 2485 N N . THR A 1 329 ? -2.731 -9.099 -1.634 1.00 97.75 329 THR A N 1
ATOM 2486 C CA . THR A 1 329 ? -2.141 -8.993 -2.971 1.00 97.75 329 THR A CA 1
ATOM 2487 C C . THR A 1 329 ? -0.641 -9.272 -2.930 1.00 97.75 329 THR A C 1
ATOM 2489 O O . THR A 1 329 ? 0.053 -8.768 -2.046 1.00 97.75 329 THR A O 1
ATOM 2492 N N . VAL A 1 330 ? -0.147 -10.024 -3.912 1.00 96.00 330 VAL A N 1
ATOM 2493 C CA . VAL A 1 330 ? 1.272 -10.369 -4.051 1.00 96.00 330 VAL A CA 1
ATOM 2494 C C . VAL A 1 330 ? 1.714 -10.376 -5.517 1.00 96.00 330 VAL A C 1
ATOM 2496 O O . VAL A 1 330 ? 0.890 -10.550 -6.428 1.00 96.00 330 VAL A O 1
ATOM 2499 N N . PHE A 1 331 ? 3.022 -10.284 -5.757 1.00 92.69 331 PHE A N 1
ATOM 2500 C CA . PHE A 1 331 ? 3.614 -10.721 -7.025 1.00 92.69 331 PHE A CA 1
ATOM 2501 C C . PHE A 1 331 ? 4.119 -12.166 -6.932 1.00 92.69 331 PHE A C 1
ATOM 2503 O O . PHE A 1 331 ? 4.415 -12.668 -5.856 1.00 92.69 331 PHE A O 1
ATOM 2510 N N . ASP A 1 332 ? 4.203 -12.844 -8.076 1.00 89.12 332 ASP A N 1
ATOM 2511 C CA . ASP A 1 332 ? 4.660 -14.236 -8.176 1.00 89.12 332 ASP A CA 1
ATOM 2512 C C . ASP A 1 332 ? 3.960 -15.214 -7.191 1.00 89.12 332 ASP A C 1
ATOM 2514 O O . ASP A 1 332 ? 4.616 -15.951 -6.461 1.00 89.12 332 ASP A O 1
ATOM 2518 N N . PRO A 1 333 ? 2.607 -15.295 -7.193 1.00 90.44 333 PRO A N 1
ATOM 2519 C CA . PRO A 1 333 ? 1.809 -16.006 -6.180 1.00 90.44 333 PRO A CA 1
ATOM 2520 C C . PRO A 1 333 ? 1.899 -17.545 -6.203 1.00 90.44 333 PRO A C 1
ATOM 2522 O O . PRO A 1 333 ? 1.209 -18.230 -5.447 1.00 90.44 333 PRO A O 1
ATOM 2525 N N . LEU A 1 334 ? 2.627 -18.143 -7.151 1.00 86.00 334 LEU A N 1
ATOM 2526 C CA . LEU A 1 334 ? 2.646 -19.593 -7.352 1.00 86.00 334 LEU A CA 1
ATOM 2527 C C . LEU A 1 334 ? 4.080 -20.115 -7.414 1.00 86.00 334 LEU A C 1
ATOM 2529 O O . LEU A 1 334 ? 4.817 -19.843 -8.352 1.00 86.00 334 LEU A O 1
ATOM 2533 N N . THR A 1 335 ? 4.439 -20.971 -6.460 1.00 70.19 335 THR A N 1
ATOM 2534 C CA . THR A 1 335 ? 5.790 -21.550 -6.322 1.00 70.19 335 THR A CA 1
ATOM 2535 C C . THR A 1 335 ? 5.999 -22.853 -7.109 1.00 70.19 335 THR A C 1
ATOM 2537 O O . THR A 1 335 ? 7.096 -23.410 -7.145 1.00 70.19 335 THR A O 1
ATOM 2540 N N . THR A 1 336 ? 4.956 -23.394 -7.756 1.00 62.72 336 THR A N 1
ATOM 2541 C CA . THR A 1 336 ? 5.038 -24.672 -8.489 1.00 62.72 336 THR A CA 1
ATOM 2542 C C . THR A 1 336 ? 5.119 -24.474 -9.995 1.00 62.72 336 THR A C 1
ATOM 2544 O O . THR A 1 336 ? 4.094 -24.408 -10.672 1.00 62.72 336 THR A O 1
ATOM 2547 N N . VAL A 1 337 ? 6.340 -24.533 -10.534 1.00 55.06 337 VAL A N 1
ATOM 2548 C CA . VAL A 1 337 ? 6.577 -24.630 -11.981 1.00 55.06 337 VAL A CA 1
ATOM 2549 C C . VAL A 1 337 ? 6.290 -26.060 -12.457 1.00 55.06 337 VAL A C 1
ATOM 2551 O O . VAL A 1 337 ? 6.987 -27.003 -12.055 1.00 55.06 337 VAL A O 1
ATOM 2554 N N . PRO A 1 338 ? 5.303 -26.298 -13.343 1.00 50.16 338 PRO A N 1
ATOM 2555 C CA . PRO A 1 338 ? 5.136 -27.610 -13.948 1.00 50.16 338 PRO A CA 1
ATOM 2556 C C . PRO A 1 338 ? 6.379 -27.956 -14.777 1.00 50.16 338 PRO A C 1
ATOM 2558 O O . PRO A 1 338 ? 6.783 -27.210 -15.670 1.00 50.16 338 PRO A O 1
ATOM 2561 N N . ARG A 1 339 ? 6.984 -29.123 -14.506 1.00 46.75 339 ARG A N 1
ATOM 2562 C CA . ARG A 1 339 ? 8.117 -29.651 -15.287 1.00 46.75 339 ARG A CA 1
ATOM 2563 C C . ARG A 1 339 ? 7.822 -29.534 -16.792 1.00 46.75 339 ARG A C 1
ATOM 2565 O O . ARG A 1 339 ? 6.863 -30.142 -17.265 1.00 46.75 339 ARG A O 1
ATOM 2572 N N . ASN A 1 340 ? 8.703 -28.850 -17.529 1.00 48.28 340 ASN A N 1
ATOM 2573 C CA . ASN A 1 340 ? 8.693 -28.638 -18.992 1.00 48.28 340 ASN A CA 1
ATOM 2574 C C . ASN A 1 340 ? 7.895 -27.438 -19.537 1.00 48.28 340 ASN A C 1
ATOM 2576 O O . ASN A 1 340 ? 7.752 -27.335 -20.756 1.00 48.28 340 ASN A O 1
ATOM 2580 N N . ILE A 1 341 ? 7.424 -26.522 -18.694 1.00 47.12 341 ILE A N 1
ATOM 2581 C CA . ILE A 1 341 ? 7.040 -25.175 -19.139 1.00 47.12 341 ILE A CA 1
ATOM 2582 C C . ILE A 1 341 ? 8.267 -24.278 -18.910 1.00 47.12 341 ILE A C 1
ATOM 2584 O O . ILE A 1 341 ? 8.969 -24.458 -17.918 1.00 47.12 341 ILE A O 1
ATOM 2588 N N . GLY A 1 342 ? 8.622 -23.426 -19.877 1.00 50.81 342 GLY A N 1
ATOM 2589 C CA . GLY A 1 342 ? 9.820 -22.579 -19.796 1.00 50.81 342 GLY A CA 1
ATOM 2590 C C . GLY A 1 342 ? 9.883 -21.756 -18.502 1.00 50.81 342 GLY A C 1
ATOM 2591 O O . GLY A 1 342 ? 8.858 -21.505 -17.874 1.00 50.81 342 GLY A O 1
ATOM 2592 N N . THR A 1 343 ? 11.090 -21.332 -18.128 1.00 51.16 343 THR A N 1
ATOM 2593 C CA . THR A 1 343 ? 11.425 -20.636 -16.868 1.00 51.16 343 THR A CA 1
ATOM 2594 C C . THR A 1 343 ? 10.641 -19.348 -16.609 1.00 51.16 343 THR A C 1
ATOM 2596 O O . THR A 1 343 ? 10.593 -18.891 -15.474 1.00 51.16 343 THR A O 1
ATOM 2599 N N . ASP A 1 344 ? 10.003 -18.801 -17.642 1.00 55.41 344 ASP A N 1
ATOM 2600 C CA . ASP A 1 344 ? 9.349 -17.494 -17.611 1.00 55.41 344 ASP A CA 1
ATOM 2601 C C . ASP A 1 344 ? 7.844 -17.582 -17.307 1.00 55.41 344 ASP A C 1
ATOM 2603 O O . ASP A 1 344 ? 7.197 -16.561 -17.128 1.00 55.41 344 ASP A O 1
ATOM 2607 N N . ALA A 1 345 ? 7.245 -18.778 -17.259 1.00 55.94 345 ALA A N 1
ATOM 2608 C CA . ALA A 1 345 ? 5.784 -18.911 -17.262 1.00 55.94 345 ALA A CA 1
ATOM 2609 C C . ALA A 1 345 ? 5.066 -18.438 -15.980 1.00 55.94 345 ALA A C 1
ATOM 2611 O O . ALA A 1 345 ? 3.853 -18.265 -16.026 1.00 55.94 345 ALA A O 1
ATOM 2612 N N . GLN A 1 346 ? 5.786 -18.237 -14.872 1.00 67.69 346 GLN A N 1
ATOM 2613 C CA . GLN A 1 346 ? 5.239 -17.834 -13.562 1.00 67.69 346 GLN A CA 1
ATOM 2614 C C . GLN A 1 346 ? 6.126 -16.786 -12.871 1.00 67.69 346 GLN A C 1
ATOM 2616 O O . GLN A 1 346 ? 6.306 -16.794 -11.660 1.00 67.69 346 GLN A O 1
ATOM 2621 N N . PHE A 1 347 ? 6.760 -15.929 -13.667 1.00 76.81 347 PHE A N 1
ATOM 2622 C CA . PHE A 1 347 ? 7.605 -14.842 -13.179 1.00 76.81 347 PHE A CA 1
ATOM 2623 C C . PHE A 1 347 ? 7.051 -13.519 -13.690 1.00 76.81 347 PHE A C 1
ATOM 2625 O O . PHE A 1 347 ? 6.606 -13.468 -14.841 1.00 76.81 347 PHE A O 1
ATOM 2632 N N . ARG A 1 348 ? 7.093 -12.451 -12.884 1.00 81.81 348 ARG A N 1
ATOM 2633 C CA . ARG A 1 348 ? 6.421 -11.170 -13.202 1.00 81.81 348 ARG A CA 1
ATOM 2634 C C . ARG A 1 348 ? 4.911 -11.354 -13.360 1.00 81.81 348 ARG A C 1
ATOM 2636 O O . ARG A 1 348 ? 4.296 -10.829 -14.292 1.00 81.81 348 ARG A O 1
ATOM 2643 N N . THR A 1 349 ? 4.353 -12.152 -12.465 1.00 87.94 349 THR A N 1
ATOM 2644 C CA . THR A 1 349 ? 2.923 -12.423 -12.326 1.00 87.94 349 THR A CA 1
ATOM 2645 C C . THR A 1 349 ? 2.380 -11.698 -11.106 1.00 87.94 349 THR A C 1
ATOM 2647 O O . THR A 1 349 ? 3.143 -11.264 -10.247 1.00 87.94 349 THR A O 1
ATOM 2650 N N . GLN A 1 350 ? 1.061 -11.563 -11.019 1.00 92.69 350 GLN A N 1
ATOM 2651 C CA . GLN A 1 350 ? 0.417 -10.973 -9.847 1.00 92.69 350 GLN A CA 1
ATOM 2652 C C . GLN A 1 350 ? -0.804 -11.775 -9.442 1.00 92.69 350 GLN A C 1
ATOM 2654 O O . GLN A 1 350 ? -1.485 -12.376 -10.283 1.00 92.69 350 GLN A O 1
ATOM 2659 N N . GLY A 1 351 ? -1.114 -11.753 -8.157 1.00 95.38 351 GLY A N 1
ATOM 2660 C CA . GLY A 1 351 ? -2.276 -12.436 -7.636 1.00 95.38 351 GLY A CA 1
ATOM 2661 C C . GLY A 1 351 ? -2.449 -12.240 -6.145 1.00 95.38 351 GLY A C 1
ATOM 2662 O O . GLY A 1 351 ? -2.182 -11.165 -5.621 1.00 95.38 351 GLY A O 1
ATOM 2663 N N . VAL A 1 352 ? -2.964 -13.272 -5.490 1.00 97.00 352 VAL A N 1
ATOM 2664 C CA . VAL A 1 352 ? -3.398 -13.201 -4.096 1.00 97.00 352 VAL A CA 1
ATOM 2665 C C . VAL A 1 352 ? -2.879 -14.409 -3.334 1.00 97.00 352 VAL A C 1
ATOM 2667 O O . VAL A 1 352 ? -2.957 -15.534 -3.836 1.00 97.00 352 VAL A O 1
ATOM 2670 N N . HIS A 1 353 ? -2.386 -14.180 -2.123 1.00 96.69 353 HIS A N 1
ATOM 2671 C CA . HIS A 1 353 ? -2.100 -15.205 -1.125 1.00 96.69 353 HIS A CA 1
ATOM 2672 C C . HIS A 1 353 ? -3.135 -15.162 -0.003 1.00 96.69 353 HIS A C 1
ATOM 2674 O O . HIS A 1 353 ? -3.714 -14.116 0.263 1.00 96.69 353 HIS A O 1
ATOM 2680 N N . TRP A 1 354 ? -3.366 -16.302 0.647 1.00 97.06 354 TRP A N 1
ATOM 2681 C CA . TRP A 1 354 ? -4.171 -16.405 1.863 1.00 97.06 354 TRP A CA 1
ATOM 2682 C C . TRP A 1 354 ? -3.342 -17.023 2.974 1.00 97.06 354 TRP A C 1
ATOM 2684 O O . TRP A 1 354 ? -2.726 -18.075 2.773 1.00 97.06 354 TRP A O 1
ATOM 2694 N N . TYR A 1 355 ? -3.421 -16.404 4.142 1.00 95.56 355 TYR A N 1
ATOM 2695 C CA . TYR A 1 355 ? -2.740 -16.801 5.360 1.00 95.56 355 TYR A CA 1
ATOM 2696 C C . TYR A 1 355 ? -3.755 -17.022 6.474 1.00 95.56 355 TYR A C 1
ATOM 2698 O O . TYR A 1 355 ? -4.793 -16.362 6.521 1.00 95.56 355 TYR A O 1
ATOM 2706 N N . SER A 1 356 ? -3.457 -17.946 7.377 1.00 94.56 356 SER A N 1
ATOM 2707 C CA . SER A 1 356 ? -4.176 -18.106 8.640 1.00 94.56 356 SER A CA 1
ATOM 2708 C C . SER A 1 356 ? -4.048 -16.838 9.480 1.00 94.56 356 SER A C 1
ATOM 2710 O O . SER A 1 356 ? -2.938 -16.395 9.758 1.00 94.56 356 SER A O 1
ATOM 2712 N N . ALA A 1 357 ? -5.162 -16.273 9.943 1.00 93.38 357 ALA A N 1
ATOM 2713 C CA . ALA A 1 357 ? -5.116 -15.158 10.893 1.00 93.38 357 ALA A CA 1
ATOM 2714 C C . ALA A 1 357 ? -4.699 -15.613 12.306 1.00 93.38 357 ALA A C 1
ATOM 2716 O O . ALA A 1 357 ? -4.318 -14.795 13.134 1.00 93.38 357 ALA A O 1
ATOM 2717 N N . SER A 1 358 ? -4.758 -16.921 12.580 1.00 90.25 358 SER A N 1
ATOM 2718 C CA . SER A 1 358 ? -4.496 -17.488 13.908 1.00 90.25 358 SER A CA 1
ATOM 2719 C C . SER A 1 358 ? -3.026 -17.830 14.171 1.00 90.25 358 SER A C 1
ATOM 2721 O O . SER A 1 358 ? -2.582 -17.792 15.319 1.00 90.25 358 SER A O 1
ATOM 2723 N N . ASP A 1 359 ? -2.273 -18.174 13.124 1.00 88.38 359 ASP A N 1
ATOM 2724 C CA . ASP A 1 359 ? -0.863 -18.578 13.223 1.00 88.38 359 ASP A CA 1
ATOM 2725 C C . ASP A 1 359 ? 0.016 -18.098 12.057 1.00 88.38 359 ASP A C 1
ATOM 2727 O O . ASP A 1 359 ? 1.186 -18.466 11.995 1.00 88.38 359 ASP A O 1
ATOM 2731 N N . GLY A 1 360 ? -0.546 -17.317 11.128 1.00 89.69 360 GLY A N 1
ATOM 2732 C CA . GLY A 1 360 ? 0.168 -16.703 10.011 1.00 89.69 360 GLY A CA 1
ATOM 2733 C C . GLY A 1 360 ? 0.634 -17.661 8.916 1.00 89.69 360 GLY A C 1
ATOM 2734 O O . GLY A 1 360 ? 1.243 -17.233 7.936 1.00 89.69 360 GLY A O 1
ATOM 2735 N N . SER A 1 361 ? 0.313 -18.953 9.022 1.00 88.62 361 SER A N 1
ATOM 2736 C CA . SER A 1 361 ? 0.727 -19.951 8.038 1.00 88.62 361 SER A CA 1
ATOM 2737 C C . SER A 1 361 ? 0.078 -19.732 6.665 1.00 88.62 361 SER A C 1
ATOM 2739 O O . SER A 1 361 ? -1.109 -19.415 6.545 1.00 88.62 361 SER A O 1
ATOM 2741 N N . PHE A 1 362 ? 0.853 -19.931 5.596 1.00 90.25 362 PHE A N 1
ATOM 2742 C CA . PHE A 1 362 ? 0.350 -19.850 4.224 1.00 90.25 362 PHE A CA 1
ATOM 2743 C C . PHE A 1 362 ? -0.608 -21.006 3.907 1.00 90.25 362 PHE A C 1
ATOM 2745 O O . PHE A 1 362 ? -0.276 -22.183 4.072 1.00 90.25 362 PHE A O 1
ATOM 2752 N N . HIS A 1 363 ? -1.784 -20.685 3.371 1.00 92.44 363 HIS A N 1
ATOM 2753 C CA . HIS A 1 363 ? -2.790 -21.673 2.985 1.00 92.44 363 HIS A CA 1
ATOM 2754 C C . HIS A 1 363 ? -2.833 -21.926 1.476 1.00 92.44 363 HIS A C 1
ATOM 2756 O O . HIS A 1 363 ? -2.955 -23.077 1.043 1.00 92.44 363 HIS A O 1
ATOM 2762 N N . ARG A 1 364 ? -2.813 -20.865 0.658 1.00 93.44 364 ARG A N 1
ATOM 2763 C CA . ARG A 1 364 ? -2.967 -20.965 -0.805 1.00 93.44 364 ARG A CA 1
ATOM 2764 C C . ARG A 1 364 ? -2.586 -19.673 -1.523 1.00 93.44 364 ARG A C 1
ATOM 2766 O O . ARG A 1 364 ? -2.673 -18.593 -0.951 1.00 93.44 364 ARG A O 1
ATOM 2773 N N . GLY A 1 365 ? -2.284 -19.809 -2.814 1.00 93.31 365 GLY A N 1
ATOM 2774 C CA . GLY A 1 365 ? -2.065 -18.706 -3.745 1.00 93.31 365 GLY A CA 1
ATOM 2775 C C . GLY A 1 365 ? -2.938 -18.835 -4.995 1.00 93.31 365 GLY A C 1
ATOM 2776 O O . GLY A 1 365 ? -3.338 -19.940 -5.381 1.00 93.31 365 GLY A O 1
ATOM 2777 N N . TYR A 1 366 ? -3.255 -17.707 -5.623 1.00 93.25 366 TYR A N 1
ATOM 2778 C CA . TYR A 1 366 ? -4.004 -17.628 -6.874 1.00 93.25 366 TYR A CA 1
ATOM 2779 C C . TYR A 1 366 ? -3.379 -16.585 -7.795 1.00 93.25 366 TYR A C 1
ATOM 2781 O O . TYR A 1 366 ? -3.267 -15.425 -7.419 1.00 93.25 366 TYR A O 1
ATOM 2789 N N . GLU A 1 367 ? -3.022 -16.982 -9.014 1.00 92.75 367 GLU A N 1
ATOM 2790 C CA . GLU A 1 367 ? -2.525 -16.073 -10.049 1.00 92.75 367 GLU A CA 1
ATOM 2791 C C . GLU A 1 367 ? -3.689 -15.419 -10.802 1.00 92.75 367 GLU A C 1
ATOM 2793 O O . GLU A 1 367 ? -4.547 -16.104 -11.363 1.00 92.75 367 GLU A O 1
ATOM 2798 N N . LEU A 1 368 ? -3.708 -14.086 -10.827 1.00 93.00 368 LEU A N 1
ATOM 2799 C CA . LEU A 1 368 ? -4.708 -13.290 -11.539 1.00 93.00 368 LEU A CA 1
ATOM 2800 C C . LEU A 1 368 ? -4.154 -12.722 -12.850 1.00 93.00 368 LEU A C 1
ATOM 2802 O O . LEU A 1 368 ? -4.852 -12.703 -13.865 1.00 93.00 368 LEU A O 1
ATOM 2806 N N . VAL A 1 369 ? -2.902 -12.264 -12.828 1.00 91.00 369 VAL A N 1
ATOM 2807 C CA . VAL A 1 369 ? -2.199 -11.701 -13.982 1.00 91.00 369 VAL A CA 1
ATOM 2808 C C . VAL A 1 369 ? -1.037 -12.616 -14.332 1.00 91.00 369 VAL A C 1
ATOM 2810 O O . VAL A 1 369 ? -0.085 -12.746 -13.564 1.00 91.00 369 VAL A O 1
ATOM 2813 N N . ALA A 1 370 ? -1.130 -13.225 -15.510 1.00 85.31 370 ALA A N 1
ATOM 2814 C CA . ALA A 1 370 ? -0.094 -14.093 -16.046 1.00 85.31 370 ALA A CA 1
ATOM 2815 C C . ALA A 1 370 ? 1.164 -13.311 -16.451 1.00 85.31 370 ALA A C 1
ATOM 2817 O O . ALA A 1 370 ? 1.141 -12.089 -16.628 1.00 85.31 370 ALA A O 1
ATOM 2818 N N . SER A 1 371 ? 2.257 -14.051 -16.638 1.00 79.06 371 SER A N 1
ATOM 2819 C CA . SER A 1 371 ? 3.563 -13.478 -16.937 1.00 79.06 371 SER A CA 1
ATOM 2820 C C . SER A 1 371 ? 3.537 -12.664 -18.232 1.00 79.06 371 SER A C 1
ATOM 2822 O O . SER A 1 371 ? 2.961 -13.082 -19.243 1.00 79.06 371 SER A O 1
ATOM 2824 N N . SER A 1 372 ? 4.209 -11.514 -18.213 1.00 69.94 372 SER A N 1
ATOM 2825 C CA . SER A 1 372 ? 4.537 -10.769 -19.426 1.00 69.94 372 SER A CA 1
ATOM 2826 C C . SER A 1 372 ? 5.931 -11.163 -19.917 1.00 69.94 372 SER A C 1
ATOM 2828 O O . SER A 1 372 ? 6.867 -11.206 -19.111 1.00 69.94 372 SER A O 1
ATOM 2830 N N . PRO A 1 373 ? 6.114 -11.409 -21.232 1.00 67.75 373 PRO A N 1
ATOM 2831 C CA . PRO A 1 373 ? 7.433 -11.597 -21.809 1.00 67.75 373 PRO A CA 1
ATOM 2832 C C . PRO A 1 373 ? 8.370 -10.455 -21.439 1.00 67.75 373 PRO A C 1
ATOM 2834 O O . PRO A 1 373 ? 7.971 -9.299 -21.302 1.00 67.75 373 PRO A O 1
ATOM 2837 N N . THR A 1 374 ? 9.647 -10.773 -21.332 1.00 68.00 374 THR A N 1
ATOM 2838 C CA . THR A 1 374 ? 10.643 -9.768 -21.017 1.00 68.00 374 THR A CA 1
ATOM 2839 C C . THR A 1 374 ? 10.744 -8.701 -22.125 1.00 68.00 374 THR A C 1
ATOM 2841 O O . THR A 1 374 ? 10.633 -9.001 -23.316 1.00 68.00 374 THR A O 1
ATOM 2844 N N . GLY A 1 375 ? 10.921 -7.434 -21.742 1.00 69.94 375 GLY A N 1
ATOM 2845 C CA . GLY A 1 375 ? 10.895 -6.285 -22.654 1.00 69.94 375 GLY A CA 1
ATOM 2846 C C . GLY A 1 375 ? 9.491 -5.792 -23.024 1.00 69.94 375 GLY A C 1
ATOM 2847 O O . GLY A 1 375 ? 9.351 -5.097 -24.029 1.00 69.94 375 GLY A O 1
ATOM 2848 N N . ASN A 1 376 ? 8.457 -6.161 -22.261 1.00 79.06 376 ASN A N 1
ATOM 2849 C CA . ASN A 1 376 ? 7.075 -5.770 -22.527 1.00 79.06 376 ASN A CA 1
ATOM 2850 C C . ASN A 1 376 ? 6.437 -5.049 -21.313 1.00 79.06 376 ASN A C 1
ATOM 2852 O O . ASN A 1 376 ? 6.113 -5.713 -20.322 1.00 79.06 376 ASN A O 1
ATOM 2856 N N . PRO A 1 377 ? 6.183 -3.725 -21.403 1.00 85.31 377 PRO A N 1
ATOM 2857 C CA . PRO A 1 377 ? 5.624 -2.924 -20.310 1.00 85.31 377 PRO A CA 1
ATOM 2858 C C . PRO A 1 377 ? 4.096 -3.025 -20.152 1.00 85.31 377 PRO A C 1
ATOM 2860 O O . PRO A 1 377 ? 3.509 -2.290 -19.365 1.00 85.31 377 PRO A O 1
ATOM 2863 N N . THR A 1 378 ? 3.425 -3.928 -20.880 1.00 88.06 378 THR A N 1
ATOM 2864 C CA . THR A 1 378 ? 1.951 -4.072 -20.834 1.00 88.06 378 THR A CA 1
ATOM 2865 C C . THR A 1 378 ? 1.393 -4.559 -19.495 1.00 88.06 378 THR A C 1
ATOM 2867 O O . THR A 1 378 ? 0.187 -4.448 -19.274 1.00 88.06 378 THR A O 1
ATOM 2870 N N . THR A 1 379 ? 2.228 -5.106 -18.609 1.00 88.56 379 THR A N 1
ATOM 2871 C CA . THR A 1 379 ? 1.846 -5.482 -17.240 1.00 88.56 379 THR A CA 1
ATOM 2872 C C . THR A 1 379 ? 2.742 -4.771 -16.232 1.00 88.56 379 THR A C 1
ATOM 2874 O O . THR A 1 379 ? 3.798 -4.250 -16.580 1.00 88.56 379 THR A O 1
ATOM 2877 N N . PHE A 1 380 ? 2.344 -4.769 -14.961 1.00 90.44 380 PHE A N 1
ATOM 2878 C CA . PHE A 1 380 ? 3.160 -4.205 -13.881 1.00 90.44 380 PHE A CA 1
ATOM 2879 C C . PHE A 1 380 ? 4.299 -5.134 -13.434 1.00 90.44 380 PHE A C 1
ATOM 2881 O O . PHE A 1 380 ? 5.212 -4.702 -12.737 1.00 90.44 380 PHE A O 1
ATOM 2888 N N . GLY A 1 381 ? 4.304 -6.393 -13.883 1.00 89.12 381 GLY A N 1
ATOM 2889 C CA . GLY A 1 381 ? 5.292 -7.386 -13.478 1.00 89.12 381 GLY A CA 1
ATOM 2890 C C . GLY A 1 381 ? 5.298 -7.591 -11.966 1.00 89.12 381 GLY A C 1
ATOM 2891 O O . GLY A 1 381 ? 4.291 -8.029 -11.426 1.00 89.12 381 GLY A O 1
ATOM 2892 N N . LYS A 1 382 ? 6.422 -7.280 -11.311 1.00 89.38 382 LYS A N 1
ATOM 2893 C CA . LYS A 1 382 ? 6.584 -7.353 -9.846 1.00 89.38 382 LYS A CA 1
ATOM 2894 C C . LYS A 1 382 ? 6.352 -6.015 -9.130 1.00 89.38 382 LYS A C 1
ATOM 2896 O O . LYS A 1 382 ? 6.604 -5.902 -7.934 1.00 89.38 382 LYS A O 1
ATOM 2901 N N . ALA A 1 383 ? 5.945 -4.987 -9.870 1.00 91.69 383 ALA A N 1
ATOM 2902 C CA . ALA A 1 383 ? 5.467 -3.735 -9.305 1.00 91.69 383 ALA A CA 1
ATOM 2903 C C . ALA A 1 383 ? 3.986 -3.875 -8.894 1.00 91.69 383 ALA A C 1
ATOM 2905 O O . ALA A 1 383 ? 3.357 -4.898 -9.170 1.00 91.69 383 ALA A O 1
ATOM 2906 N N . ASN A 1 384 ? 3.404 -2.840 -8.288 1.00 92.38 384 ASN A N 1
ATOM 2907 C CA . ASN A 1 384 ? 2.012 -2.873 -7.842 1.00 92.38 384 ASN A CA 1
ATOM 2908 C C . ASN A 1 384 ? 1.073 -2.682 -9.034 1.00 92.38 384 ASN A C 1
ATOM 2910 O O . ASN A 1 384 ? 0.956 -1.589 -9.588 1.00 92.38 384 ASN A O 1
ATOM 2914 N N . GLY A 1 385 ? 0.392 -3.747 -9.437 1.00 91.75 385 GLY A N 1
ATOM 2915 C CA . GLY A 1 385 ? -0.627 -3.727 -10.485 1.00 91.75 385 GLY A CA 1
ATOM 2916 C C . GLY A 1 385 ? -1.970 -4.315 -10.069 1.00 91.75 385 GLY A C 1
ATOM 2917 O O . GLY A 1 385 ? -2.871 -4.375 -10.907 1.00 91.75 385 GLY A O 1
ATOM 2918 N N . LEU A 1 386 ? -2.110 -4.735 -8.812 1.00 94.62 386 LEU A N 1
ATOM 2919 C CA . LEU A 1 386 ? -3.387 -5.044 -8.178 1.00 94.62 386 LEU A CA 1
ATOM 2920 C C . LEU A 1 386 ? -3.719 -3.941 -7.173 1.00 94.62 386 LEU A C 1
ATOM 2922 O O . LEU A 1 386 ? -2.835 -3.442 -6.482 1.00 94.62 386 LEU A O 1
ATOM 2926 N N . GLY A 1 387 ? -4.986 -3.530 -7.164 1.00 91.75 387 GLY A N 1
ATOM 2927 C CA . GLY A 1 387 ? -5.522 -2.647 -6.134 1.00 91.75 387 GLY A CA 1
ATOM 2928 C C . GLY A 1 387 ? -5.954 -3.442 -4.910 1.00 91.75 387 GLY A C 1
ATOM 2929 O O . GLY A 1 387 ? -5.656 -4.630 -4.801 1.00 91.75 387 GLY A O 1
ATOM 2930 N N . ASP A 1 388 ? -6.685 -2.773 -4.034 1.00 92.00 388 ASP A N 1
ATOM 2931 C CA . ASP A 1 388 ? -7.125 -3.361 -2.780 1.00 92.00 388 ASP A CA 1
ATOM 2932 C C . ASP A 1 388 ? -8.157 -4.494 -2.931 1.00 92.00 388 ASP A C 1
ATOM 2934 O O . ASP A 1 388 ? -8.748 -4.675 -4.008 1.00 92.00 388 ASP A O 1
ATOM 2938 N N . LEU A 1 389 ? -8.351 -5.269 -1.862 1.00 93.94 389 LEU A N 1
ATOM 2939 C CA . LEU A 1 389 ? -9.308 -6.370 -1.764 1.00 93.94 389 LEU A CA 1
ATOM 2940 C C . LEU A 1 389 ? -10.443 -5.969 -0.806 1.00 93.94 389 LEU A C 1
ATOM 2942 O O . LEU A 1 389 ? -10.186 -5.485 0.278 1.00 93.94 389 LEU A O 1
ATOM 2946 N N . GLU A 1 390 ? -11.705 -6.190 -1.184 1.00 85.81 390 GLU A N 1
ATOM 2947 C CA . GLU A 1 390 ? -12.883 -5.752 -0.402 1.00 85.81 390 GLU A CA 1
ATOM 2948 C C . GLU A 1 390 ? -13.994 -6.810 -0.388 1.00 85.81 390 GLU A C 1
ATOM 2950 O O . GLU A 1 390 ? -14.219 -7.450 -1.453 1.00 85.81 390 GLU A O 1
#

Nearest PDB structures (foldseek):
  5i5j-assembly1_B  TM=5.646E-01  e=8.637E-03  Shewanella denitrificans OS217
  5i5j-assembly1_A  TM=6.008E-01  e=1.991E-02  Shewanella denitrificans OS217
  3k1u-assembly1_A  TM=4.770E-01  e=8.637E-03  Clostridium acetobutylicum
  9gaw-assembly1_I  TM=4.130E-01  e=1.250E-01  Homo sapiens
  5bpw-assembly1_A  TM=3.492E-01  e=2.306E-01  Homo sapiens

Foldseek 3Di:
DDAEEDEAEADFFQNQLRYHYPPLQYFGHHLPVLLCQLAQAWADWEAAPVRQWIWTAGRPQQKIKIFGCNDVVQADPPPDDRPCVRIDIGHPDDPPRDDLDPFDKGWHAWDHDPQKIKIKIWRQCAVVFDLQSTKIWIWMAGPVDRHDIDTADIFRLQFFAWWQKFFDQDDWQNDTDGDDGDGLRETHDDSAPDPHHFGWTQRYWDAAPQGKIKTFIAGSVLVSFFAQHFHSDGSTPRTGADAIFIDIWIWDDDPSHIDIQPLDQPCLVPVPPPPPTTDDCLGDRSRRDGLQQPQKEFEDDPPGDTIIGRGFFRGAWDADHVQQKIKTKGQLFDRDDDPPDDPQFRALWIWMWIAHNVRNHTDGIDTDGTGDPHSGRSGRRNGDPDDHDD

Mean predicted aligned error: 6.67 Å

Solvent-accessible surface area (backbone atoms only — not comparable to full-atom values): 20431 Å² total; per-residue (Å²): 134,83,74,45,79,39,84,42,68,52,54,75,42,63,80,14,33,39,25,41,39,73,33,61,67,41,53,43,27,40,48,73,56,40,44,31,59,78,36,67,52,67,50,25,62,36,56,36,94,85,62,35,35,43,36,35,30,32,30,60,75,42,23,42,34,41,32,60,49,69,55,66,88,74,53,62,88,83,80,57,79,71,55,70,90,40,51,48,78,35,60,75,59,59,59,65,54,85,79,44,81,85,27,49,74,38,54,24,8,35,30,53,55,96,80,29,33,37,37,20,26,23,22,33,9,50,72,73,66,34,48,93,50,22,35,38,36,34,33,34,28,39,71,93,55,58,67,51,48,41,67,62,46,78,43,65,48,71,44,51,48,40,34,53,29,50,70,29,80,44,82,52,77,92,41,81,42,76,49,77,68,44,58,41,37,55,36,42,44,75,57,58,75,59,98,65,59,24,20,76,34,37,39,24,51,40,65,52,95,90,58,28,37,38,35,17,24,15,18,49,51,9,64,50,48,25,18,39,22,30,44,54,46,83,39,52,78,57,50,40,64,32,71,35,39,14,44,62,47,35,31,32,59,58,93,92,45,65,35,59,24,62,73,29,66,38,66,63,88,67,46,74,89,58,80,84,78,58,82,51,61,38,19,36,82,54,55,28,7,40,35,45,75,57,45,53,33,48,44,84,49,105,78,79,44,56,50,40,28,56,34,28,28,52,11,24,41,40,67,40,83,90,76,44,28,36,33,33,32,22,34,33,35,59,61,77,78,62,90,91,59,66,93,57,71,60,39,40,9,27,25,33,37,33,24,33,70,86,69,20,48,67,75,52,56,42,76,74,41,73,38,56,64,89,78,38,33,70,44,29,27,36,12,57,72,74,74,74,50,132

pLDDT: mean 87.26, std 14.68, range [43.19, 98.69]

Sequence (390 aa):
VSRTTVAGAIAAGADGDNQLSDDPTSPNRDLDAYGKVGSASYGDIDLSDDGNTLWLVNLNQNTLIAVDVSDPAQLPTDGSAVPSSLVQVYPIFGANVPTCGTDTLHPWGLKIYRGRGYIGLVCDAFVTQSIANLTGYVLSFNVENPTVFIQEVSIPFDYVREPLSISGPEWTSGAWATYFVGQAAWHPWTNTWSQAGPQPIISDIEFDLDGNMTLGVMDRIANQGGNDNYEAVSGSTTTTSVTSAGDILHICRDGNSWTVECSAVDDNANLTPITDDGALSNDGPSAAGEFYYNDWFYNHTNQWLEVFHWEIATGGLVYNPLADEVATTVFDPLTTVPRNIGTDAQFRTQGVHWYSASDGSFHRGYELVASSPTGNPTTFGKANGLGDLE

Secondary structure (DSSP, 8-state):
---EEESSSPPSGGGGTEEEESSTTS--EEHHHHTTTTTSSEEEEEE-TTS-EEEEEETTTTEEEEEE-S-GGGS-SSSPPPPTTSEEEEES-STT----TTS-EEEEEEEEETTEEEEEEEEE-TTT--GGGEEEEEEEEETTEEEEEEEEEEEES-S---BSS-S-EEEETTEEEE----B-------SS-------EEEEEEEE-TT--EEEEEEEHHHHH--SSEE-SSTT---EE------EEEEEEEETTEEEEGGG----GGG-TT-SSSS--TT-STTSS--TTTT--EEEE-TTS-EEEES--EEEEEEEETTTTEEEEEEES----PPTTS-TTTTSS-EEEEEEETTT--EEEEEEEEPPPPTT-TTS-TTS-------

Radius of gyration: 21.07 Å; Cα contacts (8 Å, |Δi|>4): 1053; chains: 1; bounding box: 55×50×57 Å